Protein 4D4Z (pdb70)

B-factor: mean 21.2, std 9.2, range [9.86, 86.77]

Foldseek 3Di:
DVCVVVVLLVVLVVLLVQLQDLPHDPVSNVVSLVVLLVSDDDSSLVSLLNNCPPPALLSLLVSLLSLLQSLDCVNLVSLLVQLPPPPRDLSNNLSSLLSLLSNLDCVCLVVLVVQLPPPSVSSNLSSVLSNVSSVVCVVVVHDDDDAPDSGRDSAAADPDQDLVVLLVQLQDPVDRPR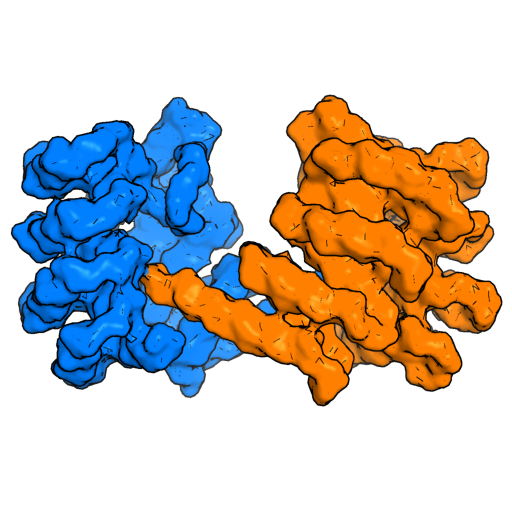SNVNSLVSLLRNADDSSLVSLLVQCVDDDLNSLLVSLQSLLVRLDPNSLVSLLVSLPDPPRDLSNNLSSLQSLLSNLDPSSLVSLVVCCPPPDSSNVVSSVNSVVSNVVD/DVCVVVVLLVLLVVLLVQLQDLPHDPVSNVVSLVVLLVSDDDSSLVSLLNNCPPPFLLSLLVSLLSLLQSLDCSNLVSLLVQLPDPVRDLSNNLSSLLSVLSNLDCVCLVVLVVQLPPPSPSRVLSSVLSNVSSVVQVVVVHDDDDAPDSGRDSAAADPDQDLVVLLVQLQPPVDRPRSNVNSLVSLLRNADLSSLVSLLVQCVDDDLNSLLVSLQSLLVRLDPNNLVSLLVSLPPPPRDLSNNLSSLQSLLSNLDPSSVVSLVVCCVPPDSSNNVSSVVSVVSSVVVVD

Sequence (578 aa):
GPLGSMVTEQEVDAIGQTLVDPKQPLQARFRALFFTLRGLGGPGAIAWISQAFDDDSALLKHELAYCLGQMQDARAIPMLVDVLQDTRQEPMMVRHEAGEALGAIGDPEVLEILKQYSSDPVIEVAETCQLAVRRLEWLQQHGGEPAAGPYLSVDPAPPAEERDVGRLREALLDESRPLFERYRAMFALRNAGGEEAALALAEGLHCGSALFRHEVGYVLGQLQHEAAVPQLAAALARCCTENPMMMVRHECAEALGAIARPACLAALQAHADDPERVVRESCEVALDMYEHEGPLGSMVTEQEVDAIGQTLVDPKQPLQARFRALFFTLRGLGGPGAIAWISQAFDDDSALLKHELAYCLGQMQDARAIPMLVDVLQDTRQEPMMVRHEAGEALGAIGDPEVLEILKQYSSDPVIEVAETCQLAVRRLEWLQQHGGEPAAGPYLSVDPAPPAEERDVGRLRREALLDESRPLFERYRAMFALRNAGGEEAALALAEGLHCGSALFRHEVGYVLGQLQHEAAVPQLAAALARRCTENPMMVRHECAEALGAIARPACLAALQAHADDPERVVRESCEVALDMYEHETG

GO terms:
  GO:0005506 iron ion binding (F, IDA)
  GO:0005506 iron ion binding (F, IMP)
  GO:0008612 peptidyl-hypusine biosynthetic process (P, IMP)
  GO:0019135 deoxyhypusine monooxygenase activity (F, IMP)
  GO:0005829 cytosol (C, TAS)
  GO:0005515 protein binding (F, IPI)

Organism: Homo sapiens (NCBI:txid9606)

Solvent-accessible surface area: 23130 Å² total; per-residue (Å²): 7,9,8,7,78,26,14,34,117,31,34,10,63,50,30,0,102,39,0,33,45,101,186,67,80,19,63,24,9,18,35,7,0,10,8,0,70,23,25,24,24,76,33,0,10,63,48,0,14,110,6,5,127,22,113,1,14,2,0,16,2,8,0,0,25,0,0,0,14,29,73,31,48,135,0,7,88,62,0,19,90,5,0,76,54,109,225,12,64,57,10,0,5,2,11,0,0,27,3,0,1,5,16,21,36,84,123,1,29,120,48,0,95,113,27,24,96,19,132,42,103,17,0,5,27,5,0,82,8,6,16,91,10,4,70,38,15,150,139,99,74,31,88,49,98,108,47,93,60,178,25,23,23,12,2,7,46,27,147,61,212,56,27,30,142,4,92,115,16,0,52,43,104,102,103,76,33,6,65,8,2,52,1,0,0,9,0,6,44,58,20,39,104,110,0,0,76,0,0,0,62,0,1,112,17,51,23,17,3,0,33,6,5,0,0,13,0,0,1,29,28,74,58,66,26,0,4,87,54,0,22,46,0,0,56,72,111,133,16,35,49,4,0,10,0,4,0,0,5,0,0,0,1,11,21,100,106,62,0,55,70,15,0,100,75,27,34,130,18,129,70,106,12,0,85,15,0,0,90,16,0,42,33,3,47,105,99,109,7,8,10,0,76,24,14,33,116,34,32,9,68,53,31,0,108,38,0,32,47,100,189,65,83,24,63,25,12,11,35,8,0,11,8,0,77,20,25,24,25,76,33,0,11,61,50,0,14,107,5,8,136,23,113,2,15,0,0,17,1,4,0,0,31,2,0,0,14,28,70,29,46,138,0,7,87,63,0,26,89,5,0,72,53,109,222,20,64,57,11,0,5,1,10,0,0,24,2,0,0,5,16,19,41,82,111,2,41,100,35,0,114,107,27,25,95,19,132,40,104,17,0,5,27,5,0,78,8,5,14,105,8,6,65,38,16,146,132,112,75,30,85,47,99,109,44,94,58,179,27,23,22,11,1,6,44,21,148,59,196,60,24,29,132,4,92,112,10,0,51,43,100,102,81,77,31,8,71,8,2,55,1,0,0,8,0,7,45,55,20,39,104,111,0,0,75,0,0,0,65,0,5,105,16,57,20,16,3,0,34,6,6,0,0,15,0,1,1,29,27,81,53,93,23,0,7,88,49,0,23,36,0,0,55,90,110,133,20,37,48,4,0,10,0,4,0,0,3,0,0,0,1,16,8,116,86,66,0,55,72,15,0,104,76,28,38,137,18,128,72,106,12,0,82,16,0,0,86,19,0,42,39,3,25,89,73,89,79,89

InterPro domains:
  IPR004155 PBS lyase HEAT-like repeat [SM00567] (21-50)
  IPR004155 PBS lyase HEAT-like repeat [SM00567] (52-81)
  IPR004155 PBS lyase HEAT-like repeat [SM00567] (85-114)
  IPR004155 PBS lyase HEAT-like repeat [SM00567] (172-201)
  IPR004155 PBS lyase HEAT-like repeat [SM00567] (203-232)
  IPR004155 PBS lyase HEAT-like repeat [SM00567] (236-265)
  IPR011989 Armadillo-like helical [G3DSA:1.25.10.10] (1-146)
  IPR011989 Armadillo-like helical [G3DSA:1.25.10.10] (151-294)
  IPR016024 Armadillo-type fold [SSF48371] (52-277)
  IPR021133 HEAT, type 2 [PS50077] (70-110)
  IPR027517 Deoxyhypusine hydroxylase [MF_03101] (7-289)

Structure (mmCIF, N/CA/C/O backbone):
data_4D4Z
#
_entry.id   4D4Z
#
_cell.length_a   46.051
_cell.length_b   70.175
_cell.length_c   101.275
_cell.angle_alpha   90.00
_cell.angle_beta   102.71
_cell.angle_gamma   90.00
#
_symmetry.space_group_name_H-M   'P 1 21 1'
#
loop_
_entity.id
_entity.type
_entity.pdbx_description
1 polymer 'DEOXYHYPUSINE HYDROXYLASE'
2 non-polymer 'FE (III) ION'
3 non-polymer 'HYDROXIDE ION'
4 non-polymer GLYCEROL
5 non-polymer 2-[3-(2-HYDROXY-1,1-DIHYDROXYMETHYL-ETHYLAMINO)-PROPYLAMINO]-2-HYDROXYMETHYL-PROPANE-1,3-DIOL
6 water water
#
loop_
_atom_site.group_PDB
_atom_site.id
_atom_site.type_symbol
_atom_site.label_atom_id
_atom_site.label_alt_id
_atom_site.label_comp_id
_atom_site.label_asym_id
_atom_site.label_entity_id
_atom_site.label_seq_id
_atom_site.pdbx_PDB_ins_code
_atom_site.Cartn_x
_atom_site.Cartn_y
_atom_site.Cartn_z
_atom_site.occupancy
_atom_site.B_iso_or_equiv
_atom_site.auth_seq_id
_atom_site.auth_comp_id
_atom_site.auth_asym_id
_atom_site.auth_atom_id
_atom_site.pdbx_PDB_model_num
ATOM 1 N N . GLY A 1 1 ? -7.003 30.499 36.123 1.00 23.13 -5 GLY A N 1
ATOM 2 C CA . GLY A 1 1 ? -7.379 29.131 35.581 1.00 23.32 -5 GLY A CA 1
ATOM 3 C C . GLY A 1 1 ? -6.906 28.848 34.164 1.00 19.28 -5 GLY A C 1
ATOM 4 O O . GLY A 1 1 ? -6.456 29.747 33.434 1.00 23.71 -5 GLY A O 1
ATOM 5 N N . PRO A 1 2 ? -7.028 27.577 33.719 1.00 19.55 -4 PRO A N 1
ATOM 6 C CA . PRO A 1 2 ? -6.644 27.193 32.399 1.00 20.85 -4 PRO A CA 1
ATOM 7 C C . PRO A 1 2 ? -7.597 27.625 31.257 1.00 20.53 -4 PRO A C 1
ATOM 8 O O . PRO A 1 2 ? -7.196 27.470 30.105 1.00 30.76 -4 PRO A O 1
ATOM 12 N N . LEU A 1 3 ? -8.783 28.184 31.527 1.00 17.03 -3 LEU A N 1
ATOM 13 C CA . LEU A 1 3 ? -9.743 28.532 30.464 1.00 17.11 -3 LEU A CA 1
ATOM 14 C C . LEU A 1 3 ? -9.520 29.947 29.920 1.00 16.20 -3 LEU A C 1
ATOM 15 O O . LEU A 1 3 ? -9.929 30.244 28.795 1.00 19.80 -3 LEU A O 1
ATOM 20 N N . GLY A 1 4 ? -8.892 30.797 30.688 1.00 17.76 -2 GLY A N 1
ATOM 21 C CA . GLY A 1 4 ? -8.755 32.243 30.272 1.00 21.15 -2 GLY A CA 1
ATOM 22 C C . GLY A 1 4 ? -8.043 32.345 28.905 1.00 26.35 -2 GLY A C 1
ATOM 23 O O . GLY A 1 4 ? -8.467 33.063 27.963 1.00 21.79 -2 GLY A O 1
ATOM 24 N N . SER A 1 5 ? -6.973 31.598 28.792 1.00 25.88 -1 SER A N 1
ATOM 25 C CA . SER A 1 5 ? -6.211 31.495 27.545 1.00 28.83 -1 SER A CA 1
ATOM 26 C C . SER A 1 5 ? -6.981 30.959 26.303 1.00 26.01 -1 SER A C 1
ATOM 27 O O . SER A 1 5 ? -7.083 31.594 25.144 1.00 22.87 -1 SER A O 1
ATOM 30 N N . MET A 1 6 ? -8.006 29.996 26.310 1.00 22.02 1 MET A N 1
ATOM 31 C CA . MET A 1 6 ? -9.005 29.544 25.371 1.00 24.62 1 MET A CA 1
ATOM 32 C C . MET A 1 6 ? -10.043 30.669 25.130 1.00 21.36 1 MET A C 1
ATOM 33 O O . MET A 1 6 ? -10.339 30.980 23.963 1.00 23.29 1 MET A O 1
ATOM 38 N N . VAL A 1 7 ? -10.524 31.340 26.182 1.00 17.81 2 VAL A N 1
ATOM 39 C CA . VAL A 1 7 ? -11.537 32.356 26.033 1.00 17.02 2 VAL A CA 1
ATOM 40 C C . VAL A 1 7 ? -10.934 33.521 25.243 1.00 15.79 2 VAL A C 1
ATOM 41 O O . VAL A 1 7 ? -11.614 34.151 24.452 1.00 17.01 2 VAL A O 1
ATOM 45 N N . THR A 1 8 ? -9.719 33.835 25.584 1.00 19.59 3 THR A N 1
ATOM 46 C CA . THR A 1 8 ? -9.024 34.966 24.886 1.00 18.26 3 THR A CA 1
ATOM 47 C C . THR A 1 8 ? -8.891 34.666 23.384 1.00 18.54 3 THR A C 1
ATOM 48 O O . THR A 1 8 ? -9.239 35.584 22.571 1.00 19.09 3 THR A O 1
ATOM 52 N N . GLU A 1 9 ? -8.518 33.448 23.000 1.00 21.07 4 GLU A N 1
ATOM 53 C CA . GLU A 1 9 ? -8.452 33.098 21.564 1.00 21.88 4 GLU A CA 1
ATOM 54 C C . GLU A 1 9 ? -9.841 33.212 20.896 1.00 21.18 4 GLU A C 1
ATOM 55 O O . GLU A 1 9 ? -9.941 33.666 19.768 1.00 19.34 4 GLU A O 1
ATOM 61 N N . GLN A 1 10 ? -10.920 32.792 21.596 1.00 17.88 5 GLN A N 1
ATOM 62 C CA . GLN A 1 10 ? -12.281 32.970 21.135 1.00 17.29 5 GLN A CA 1
ATOM 63 C C . GLN A 1 10 ? -12.618 34.469 20.894 1.00 18.51 5 GLN A C 1
ATOM 64 O O . GLN A 1 10 ? -13.244 34.776 19.871 1.00 17.68 5 GLN A O 1
ATOM 70 N N . GLU A 1 11 ? -12.188 35.345 21.789 1.00 15.76 6 GLU A N 1
ATOM 71 C CA . GLU A 1 11 ? -12.477 36.764 21.703 1.00 15.86 6 GLU A CA 1
ATOM 72 C C . GLU A 1 11 ? -11.632 37.354 20.537 1.00 14.25 6 GLU A C 1
ATOM 73 O O . GLU A 1 11 ? -12.158 38.117 19.731 1.00 15.04 6 GLU A O 1
ATOM 79 N N . VAL A 1 12 ? -10.407 36.958 20.435 1.00 16.21 7 VAL A N 1
ATOM 80 C CA . VAL A 1 12 ? -9.557 37.435 19.280 1.00 15.04 7 VAL A CA 1
ATOM 81 C C . VAL A 1 12 ? -10.274 37.088 17.980 1.00 16.95 7 VAL A C 1
ATOM 82 O O . VAL A 1 12 ? -10.351 37.894 17.041 1.00 16.92 7 VAL A O 1
ATOM 86 N N . ASP A 1 13 ? -10.704 35.828 17.834 1.00 16.10 8 ASP A N 1
ATOM 87 C CA . ASP A 1 13 ? -11.429 35.466 16.608 1.00 17.04 8 ASP A CA 1
ATOM 88 C C . ASP A 1 13 ? -12.723 36.244 16.342 1.00 16.75 8 ASP A C 1
ATOM 89 O O . ASP A 1 13 ? -12.947 36.608 15.222 1.00 16.22 8 ASP A O 1
ATOM 94 N N . ALA A 1 14 ? -13.528 36.541 17.352 1.00 15.78 9 ALA A N 1
ATOM 95 C CA . ALA A 1 14 ? -14.719 37.302 17.193 1.00 17.11 9 ALA A CA 1
ATOM 96 C C . ALA A 1 14 ? -14.438 38.689 16.705 1.00 16.43 9 ALA A C 1
ATOM 97 O O . ALA A 1 14 ? -15.097 39.238 15.777 1.00 16.40 9 ALA A O 1
ATOM 99 N N . ILE A 1 15 ? -13.439 39.242 17.346 1.00 15.45 10 ILE A N 1
ATOM 100 C CA . ILE A 1 15 ? -12.962 40.646 17.049 1.00 15.42 10 ILE A CA 1
ATOM 101 C C . ILE A 1 15 ? -12.365 40.717 15.668 1.00 14.68 10 ILE A C 1
ATOM 102 O O . ILE A 1 15 ? -12.678 41.653 14.926 1.00 16.09 10 ILE A O 1
ATOM 107 N N . GLY A 1 16 ? -11.490 39.758 15.345 1.00 14.08 11 GLY A N 1
ATOM 108 C CA . GLY A 1 16 ? -10.874 39.649 13.978 1.00 15.65 11 GLY A CA 1
ATOM 109 C C . GLY A 1 16 ? -11.950 39.560 12.885 1.00 14.56 11 GLY A C 1
ATOM 110 O O . GLY A 1 16 ? -11.855 40.215 11.829 1.00 14.59 11 GLY A O 1
ATOM 111 N N . GLN A 1 17 ? -13.022 38.797 13.129 1.00 15.69 12 GLN A N 1
ATOM 112 C CA . GLN A 1 17 ? -14.100 38.655 12.138 1.00 15.45 12 GLN A CA 1
ATOM 113 C C . GLN A 1 17 ? -14.773 40.013 11.890 1.00 15.63 12 GLN A C 1
ATOM 114 O O . GLN A 1 17 ? -15.112 40.326 10.750 1.00 19.30 12 GLN A O 1
ATOM 120 N N . THR A 1 18 ? -14.958 40.839 12.900 1.00 15.60 13 THR A N 1
ATOM 121 C CA . THR A 1 18 ? -15.410 42.214 12.716 1.00 15.29 13 THR A CA 1
ATOM 122 C C . THR A 1 18 ? -14.420 43.040 11.859 1.00 16.22 13 THR A C 1
ATOM 123 O O . THR A 1 18 ? -14.816 43.753 10.929 1.00 16.71 13 THR A O 1
ATOM 127 N N . LEU A 1 19 ? -13.153 42.995 12.186 1.00 13.29 14 LEU A N 1
ATOM 128 C CA . LEU A 1 19 ? -12.153 43.813 11.487 1.00 13.33 14 LEU A CA 1
ATOM 129 C C . LEU A 1 19 ? -12.122 43.503 9.984 1.00 13.83 14 LEU A C 1
ATOM 130 O O . LEU A 1 19 ? -11.972 44.434 9.175 1.00 14.27 14 LEU A O 1
ATOM 135 N N . VAL A 1 20 ? -12.180 42.221 9.629 1.00 15.36 15 VAL A N 1
ATOM 136 C CA . VAL A 1 20 ? -11.999 41.814 8.245 1.00 15.89 15 VAL A CA 1
ATOM 137 C C . VAL A 1 20 ? -13.261 41.983 7.426 1.00 17.22 15 VAL A C 1
ATOM 138 O O . VAL A 1 20 ? -13.210 41.745 6.192 1.00 18.38 15 VAL A O 1
ATOM 142 N N . ASP A 1 21 ? -14.400 42.321 8.031 1.00 16.25 16 ASP A N 1
ATOM 143 C CA . ASP A 1 21 ? -15.701 42.395 7.320 1.00 19.56 16 ASP A CA 1
ATOM 144 C C . ASP A 1 21 ? -15.903 43.772 6.693 1.00 17.17 16 ASP A C 1
ATOM 145 O O . ASP A 1 21 ? -16.096 44.742 7.403 1.00 17.68 16 ASP A O 1
ATOM 150 N N . PRO A 1 22 ? -15.884 43.872 5.360 1.00 16.90 17 PRO A N 1
ATOM 151 C CA . PRO A 1 22 ? -15.985 45.160 4.701 1.00 18.23 17 PRO A CA 1
ATOM 152 C C . PRO A 1 22 ? -17.350 45.825 4.843 1.00 18.53 17 PRO A C 1
ATOM 153 O O . PRO A 1 22 ? -17.523 47.048 4.576 1.00 19.16 17 PRO A O 1
ATOM 157 N N . LYS A 1 23 ? -18.305 45.049 5.299 1.00 20.72 18 LYS A N 1
ATOM 158 C CA . LYS A 1 23 ? -19.640 45.574 5.525 1.00 21.78 18 LYS A CA 1
ATOM 159 C C . LYS A 1 23 ? -19.801 46.249 6.858 1.00 23.66 18 LYS A C 1
ATOM 160 O O . LYS A 1 23 ? -20.740 46.977 7.012 1.00 24.42 18 LYS A O 1
ATOM 166 N N . GLN A 1 24 ? -18.846 46.096 7.783 1.00 21.59 19 GLN A N 1
ATOM 167 C CA . GLN A 1 24 ? -18.908 46.843 9.033 1.00 20.03 19 GLN A CA 1
ATOM 168 C C . GLN A 1 24 ? -18.512 48.296 8.861 1.00 21.47 19 GLN A C 1
ATOM 169 O O . GLN A 1 24 ? -17.638 48.624 8.085 1.00 22.96 19 GLN A O 1
ATOM 175 N N . PRO A 1 25 ? -19.118 49.219 9.615 1.00 22.20 20 PRO A N 1
ATOM 176 C CA . PRO A 1 25 ? -18.666 50.601 9.505 1.00 22.67 20 PRO A CA 1
ATOM 177 C C . PRO A 1 25 ? -17.260 50.788 9.986 1.00 20.45 20 PRO A C 1
ATOM 178 O O . PRO A 1 25 ? -16.813 50.010 10.892 1.00 20.91 20 PRO A O 1
ATOM 182 N N . LEU A 1 26 ? -16.570 51.789 9.449 1.00 21.46 21 LEU A N 1
ATOM 183 C CA . LEU A 1 26 ? -15.192 52.034 9.754 1.00 21.79 21 LEU A CA 1
ATOM 184 C C . LEU A 1 26 ? -14.950 52.148 11.238 1.00 21.59 21 LEU A C 1
ATOM 185 O O . LEU A 1 26 ? -13.944 51.579 11.765 1.00 18.18 21 LEU A O 1
ATOM 190 N N . GLN A 1 27 ? -15.864 52.787 11.969 1.00 18.50 22 GLN A N 1
ATOM 191 C CA . GLN A 1 27 ? -15.539 53.003 13.337 1.00 22.91 22 GLN A CA 1
ATOM 192 C C . GLN A 1 27 ? -15.534 51.682 14.095 1.00 18.45 22 GLN A C 1
ATOM 193 O O . GLN A 1 27 ? -14.759 51.561 15.038 1.00 19.25 22 GLN A O 1
ATOM 199 N N . ALA A 1 28 ? -16.400 50.772 13.727 1.00 17.98 23 ALA A N 1
ATOM 200 C CA . ALA A 1 28 ? -16.489 49.513 14.413 1.00 16.68 23 ALA A CA 1
ATOM 201 C C . ALA A 1 28 ? -15.210 48.694 14.072 1.00 17.30 23 ALA A C 1
ATOM 202 O O . ALA A 1 28 ? -14.663 47.913 14.881 1.00 14.84 23 ALA A O 1
ATOM 204 N N . ARG A 1 29 ? -14.753 48.832 12.818 1.00 16.06 24 ARG A N 1
ATOM 205 C CA . ARG A 1 29 ? -13.516 48.154 12.440 1.00 15.76 24 ARG A CA 1
ATOM 206 C C . ARG A 1 29 ? -12.263 48.676 13.134 1.00 15.38 24 ARG A C 1
ATOM 207 O O . ARG A 1 29 ? -11.393 47.931 13.511 1.00 14.42 24 ARG A O 1
ATOM 215 N N . PHE A 1 30 ? -12.152 50.001 13.284 1.00 15.18 25 PHE A N 1
ATOM 216 C CA . PHE A 1 30 ? -11.137 50.548 14.069 1.00 15.08 25 PHE A CA 1
ATOM 217 C C . PHE A 1 30 ? -11.179 50.103 15.519 1.00 16.01 25 PHE A C 1
ATOM 218 O O . PHE A 1 30 ? -10.115 49.854 16.089 1.00 15.88 25 PHE A O 1
ATOM 226 N N . ARG A 1 31 ? -12.356 50.028 16.116 1.00 16.41 26 ARG A N 1
ATOM 227 C CA . ARG A 1 31 ? -12.441 49.567 17.511 1.00 16.56 26 ARG A CA 1
ATOM 228 C C . ARG A 1 31 ? -11.912 48.126 17.628 1.00 15.42 26 ARG A C 1
ATOM 229 O O . ARG A 1 31 ? -11.138 47.821 18.544 1.00 15.17 26 ARG A O 1
ATOM 237 N N . ALA A 1 32 ? -12.219 47.327 16.623 1.00 12.75 27 ALA A N 1
ATOM 238 C CA . ALA A 1 32 ? -11.713 45.929 16.580 1.00 13.18 27 ALA A CA 1
ATOM 239 C C . ALA A 1 32 ? -10.204 45.937 16.466 1.00 12.39 27 ALA A C 1
ATOM 240 O O . ALA A 1 32 ? -9.467 45.225 17.189 1.00 12.21 27 ALA A O 1
ATOM 242 N N . LEU A 1 33 ? -9.673 46.685 15.495 1.00 11.26 28 LEU A N 1
ATOM 243 C CA . LEU A 1 33 ? -8.270 46.765 15.251 1.00 10.64 28 LEU A CA 1
ATOM 244 C C . LEU A 1 33 ? -7.497 47.171 16.521 1.00 12.11 28 LEU A C 1
ATOM 245 O O . LEU A 1 33 ? -6.508 46.577 16.863 1.00 12.15 28 LEU A O 1
ATOM 250 N N . PHE A 1 34 ? -7.929 48.227 17.168 1.00 12.17 29 PHE A N 1
ATOM 251 C CA A PHE A 1 34 ? -7.148 48.684 18.323 0.50 13.74 29 PHE A CA 1
ATOM 252 C CA B PHE A 1 34 ? -7.223 48.737 18.333 0.50 13.51 29 PHE A CA 1
ATOM 253 C C . PHE A 1 34 ? -7.263 47.710 19.504 1.00 13.70 29 PHE A C 1
ATOM 254 O O . PHE A 1 34 ? -6.300 47.576 20.294 1.00 14.65 29 PHE A O 1
ATOM 269 N N . THR A 1 35 ? -8.331 46.968 19.559 1.00 12.71 30 THR A N 1
ATOM 270 C CA . THR A 1 35 ? -8.445 45.915 20.564 1.00 12.87 30 THR A CA 1
ATOM 271 C C . THR A 1 35 ? -7.501 44.762 20.290 1.00 11.70 30 THR A C 1
ATOM 272 O O . THR A 1 35 ? -6.721 44.300 21.150 1.00 12.39 30 THR A O 1
ATOM 276 N N . LEU A 1 36 ? -7.451 44.318 19.040 1.00 12.24 31 LEU A N 1
ATOM 277 C CA . LEU A 1 36 ? -6.426 43.341 18.638 1.00 12.23 31 LEU A CA 1
ATOM 278 C C . LEU A 1 36 ? -4.995 43.777 18.821 1.00 12.17 31 LEU A C 1
ATOM 279 O O . LEU A 1 36 ? -4.122 43.007 19.243 1.00 13.44 31 LEU A O 1
ATOM 284 N N . ARG A 1 37 ? -4.689 45.059 18.575 1.00 12.66 32 ARG A N 1
ATOM 285 C CA . ARG A 1 37 ? -3.401 45.574 18.821 1.00 13.07 32 ARG A CA 1
ATOM 286 C C . ARG A 1 37 ? -2.986 45.393 20.261 1.00 13.32 32 ARG A C 1
ATOM 287 O O . ARG A 1 37 ? -1.848 45.087 20.564 1.00 12.52 32 ARG A O 1
ATOM 295 N N . GLY A 1 38 ? -3.906 45.650 21.141 1.00 13.45 33 GLY A N 1
ATOM 296 C CA . GLY A 1 38 ? -3.629 45.543 22.580 1.00 14.36 33 GLY A CA 1
ATOM 297 C C . GLY A 1 38 ? -3.513 44.093 23.013 1.00 14.64 33 GLY A C 1
ATOM 298 O O . GLY A 1 38 ? -2.624 43.754 23.836 1.00 16.85 33 GLY A O 1
ATOM 299 N N . LEU A 1 39 ? -4.371 43.237 22.484 1.00 14.10 34 LEU A N 1
ATOM 300 C CA . LEU A 1 39 ? -4.367 41.836 22.902 1.00 13.75 34 LEU A CA 1
ATOM 301 C C . LEU A 1 39 ? -3.100 41.104 22.486 1.00 14.68 34 LEU A C 1
ATOM 302 O O . LEU A 1 39 ? -2.429 40.405 23.250 1.00 16.20 34 LEU A O 1
ATOM 307 N N . GLY A 1 40 ? -2.718 41.324 21.230 1.00 13.44 35 GLY A N 1
ATOM 308 C CA . GLY A 1 40 ? -1.499 40.727 20.710 1.00 15.79 35 GLY A CA 1
ATOM 309 C C . GLY A 1 40 ? -1.603 39.232 20.441 1.00 13.22 35 GLY A C 1
ATOM 310 O O . GLY A 1 40 ? -2.632 38.603 20.607 1.00 14.58 35 GLY A O 1
ATOM 311 N N . GLY A 1 41 ? -0.450 38.725 20.063 1.00 13.80 36 GLY A N 1
ATOM 312 C CA . GLY A 1 41 ? -0.320 37.266 19.747 1.00 14.09 36 GLY A CA 1
ATOM 313 C C . GLY A 1 41 ? -0.500 36.955 18.303 1.00 14.07 36 GLY A C 1
ATOM 314 O O . GLY A 1 41 ? -0.860 37.808 17.487 1.00 15.01 36 GLY A O 1
ATOM 315 N N . PRO A 1 42 ? -0.248 35.690 17.947 1.00 13.53 37 PRO A N 1
ATOM 316 C CA . PRO A 1 42 ? -0.248 35.344 16.567 1.00 14.08 37 PRO A CA 1
ATOM 317 C C . PRO A 1 42 ? -1.567 35.327 15.908 1.00 14.25 37 PRO A C 1
ATOM 318 O O . PRO A 1 42 ? -1.616 35.615 14.663 1.00 14.29 37 PRO A O 1
ATOM 322 N N . GLY A 1 43 ? -2.643 34.996 16.608 1.00 14.03 38 GLY A N 1
ATOM 323 C CA . GLY A 1 43 ? -4.002 35.088 16.107 1.00 15.89 38 GLY A CA 1
ATOM 324 C C . GLY A 1 43 ? -4.334 36.516 15.690 1.00 14.81 38 GLY A C 1
ATOM 325 O O . GLY A 1 43 ? -4.779 36.781 14.579 1.00 18.23 38 GLY A O 1
ATOM 326 N N . ALA A 1 44 ? -4.050 37.439 16.597 1.00 14.02 39 ALA A N 1
ATOM 327 C CA . ALA A 1 44 ? -4.298 38.872 16.355 1.00 14.39 39 ALA A CA 1
ATOM 328 C C . ALA A 1 44 ? -3.516 39.377 15.113 1.00 13.39 39 ALA A C 1
ATOM 329 O O . ALA A 1 44 ? -4.067 40.075 14.266 1.00 14.29 39 ALA A O 1
ATOM 331 N N . ILE A 1 45 ? -2.243 39.043 15.014 1.00 12.18 40 ILE A N 1
ATOM 332 C CA . ILE A 1 45 ? -1.410 39.407 13.877 1.00 14.05 40 ILE A CA 1
ATOM 333 C C . ILE A 1 45 ? -2.011 38.887 12.588 1.00 14.53 40 ILE A C 1
ATOM 334 O O . ILE A 1 45 ? -2.093 39.577 11.539 1.00 13.78 40 ILE A O 1
ATOM 339 N N . ALA A 1 46 ? -2.441 37.627 12.602 1.00 13.21 41 ALA A N 1
ATOM 340 C CA . ALA A 1 46 ? -3.089 37.066 11.408 1.00 12.74 41 ALA A CA 1
ATOM 341 C C . ALA A 1 46 ? -4.388 37.746 11.003 1.00 13.29 41 ALA A C 1
ATOM 342 O O . ALA A 1 46 ? -4.575 38.004 9.799 1.00 14.10 41 ALA A O 1
ATOM 344 N N . TRP A 1 47 ? -5.265 38.136 11.926 1.00 13.49 42 TRP A N 1
ATOM 345 C CA . TRP A 1 47 ? -6.498 38.796 11.614 1.00 13.23 42 TRP A CA 1
ATOM 346 C C . TRP A 1 47 ? -6.197 40.238 11.021 1.00 13.09 42 TRP A C 1
ATOM 347 O O . TRP A 1 47 ? -6.778 40.626 10.005 1.00 13.01 42 TRP A O 1
ATOM 358 N N . ILE A 1 48 ? -5.283 40.931 11.670 1.00 12.06 43 ILE A N 1
ATOM 359 C CA . ILE A 1 48 ? -4.875 42.288 11.247 1.00 12.07 43 ILE A CA 1
ATOM 360 C C . ILE A 1 48 ? -4.367 42.160 9.816 1.00 13.49 43 ILE A C 1
ATOM 361 O O . ILE A 1 48 ? -4.710 42.926 8.897 1.00 13.88 43 ILE A O 1
ATOM 366 N N . SER A 1 49 ? -3.494 41.167 9.622 1.00 13.50 44 SER A N 1
ATOM 367 C CA . SER A 1 49 ? -2.843 40.997 8.276 1.00 15.46 44 SER A CA 1
ATOM 368 C C . SER A 1 49 ? -3.841 40.712 7.172 1.00 15.06 44 SER A C 1
ATOM 369 O O . SER A 1 49 ? -3.621 41.117 6.016 1.00 14.53 44 SER A O 1
ATOM 372 N N . GLN A 1 50 ? -4.940 40.044 7.493 1.00 15.49 45 GLN A N 1
ATOM 373 C CA . GLN A 1 50 ? -5.966 39.672 6.527 1.00 15.88 45 GLN A CA 1
ATOM 374 C C . GLN A 1 50 ? -6.657 40.906 5.928 1.00 17.34 45 GLN A C 1
ATOM 375 O O . GLN A 1 50 ? -7.101 40.844 4.778 1.00 17.97 45 GLN A O 1
ATOM 381 N N . ALA A 1 51 ? -6.710 42.052 6.654 1.00 14.25 46 ALA A N 1
ATOM 382 C CA . ALA A 1 51 ? -7.444 43.212 6.193 1.00 13.89 46 ALA A CA 1
ATOM 383 C C . ALA A 1 51 ? -6.629 44.110 5.211 1.00 14.27 46 ALA A C 1
ATOM 384 O O . ALA A 1 51 ? -7.142 45.131 4.786 1.00 14.41 46 ALA A O 1
ATOM 386 N N . PHE A 1 52 ? -5.382 43.727 4.862 1.00 13.53 47 PHE A N 1
ATOM 387 C CA . PHE A 1 52 ? -4.519 44.544 3.981 1.00 15.00 47 PHE A CA 1
ATOM 388 C C . PHE A 1 52 ? -4.969 44.691 2.532 1.00 20.00 47 PHE A C 1
ATOM 389 O O . PHE A 1 52 ? -4.291 45.369 1.751 1.00 23.46 47 PHE A O 1
ATOM 397 N N . ASP A 1 53 ? -6.026 44.018 2.180 1.00 21.82 48 ASP A N 1
ATOM 398 C CA . ASP A 1 53 ? -6.569 44.343 0.851 1.00 23.80 48 ASP A CA 1
ATOM 399 C C . ASP A 1 53 ? -7.927 44.991 0.854 1.00 20.83 48 ASP A C 1
ATOM 400 O O . ASP A 1 53 ? -8.624 45.109 -0.164 1.00 19.83 48 ASP A O 1
ATOM 405 N N . ASP A 1 54 ? -8.203 45.650 1.960 1.00 18.56 49 ASP A N 1
ATOM 406 C CA . ASP A 1 54 ? -9.374 46.486 2.000 1.00 16.58 49 ASP A CA 1
ATOM 407 C C . ASP A 1 54 ? -9.262 47.689 1.059 1.00 17.57 49 ASP A C 1
ATOM 408 O O . ASP A 1 54 ? -8.152 48.150 0.729 1.00 17.08 49 ASP A O 1
ATOM 413 N N . ASP A 1 55 ? -10.396 48.230 0.652 1.00 16.75 50 ASP A N 1
ATOM 414 C CA . ASP A 1 55 ? -10.404 49.456 -0.207 1.00 17.52 50 ASP A CA 1
ATOM 415 C C . ASP A 1 55 ? -9.969 50.733 0.530 1.00 21.76 50 ASP A C 1
ATOM 416 O O . ASP A 1 55 ? -9.564 51.693 -0.108 1.00 20.49 50 ASP A O 1
ATOM 421 N N . SER A 1 56 ? -10.068 50.755 1.861 1.00 16.48 51 SER A N 1
ATOM 422 C CA . SER A 1 56 ? -9.746 51.977 2.632 1.00 16.00 51 SER A CA 1
ATOM 423 C C . SER A 1 56 ? -8.222 52.056 2.875 1.00 15.45 51 SER A C 1
ATOM 424 O O . SER A 1 56 ? -7.677 51.277 3.681 1.00 14.95 51 SER A O 1
ATOM 427 N N . ALA A 1 57 ? -7.550 53.021 2.251 1.00 14.65 52 ALA A N 1
ATOM 428 C CA . ALA A 1 57 ? -6.150 53.314 2.562 1.00 15.61 52 ALA A CA 1
ATOM 429 C C . ALA A 1 57 ? -5.982 53.750 4.034 1.00 13.30 52 ALA A C 1
ATOM 430 O O . ALA A 1 57 ? -4.989 53.396 4.656 1.00 12.47 52 ALA A O 1
ATOM 432 N N . LEU A 1 58 ? -6.980 54.461 4.582 1.00 12.47 53 LEU A N 1
ATOM 433 C CA . LEU A 1 58 ? -6.931 54.796 5.992 1.00 13.36 53 LEU A CA 1
ATOM 434 C C . LEU A 1 58 ? -6.857 53.558 6.891 1.00 14.96 53 LEU A C 1
ATOM 435 O O . LEU A 1 58 ? -5.949 53.448 7.752 1.00 12.89 53 LEU A O 1
ATOM 440 N N . LEU A 1 59 ? -7.750 52.610 6.657 1.00 12.76 54 LEU A N 1
ATOM 441 C CA . LEU A 1 59 ? -7.759 51.444 7.474 1.00 13.50 54 LEU A CA 1
ATOM 442 C C . LEU A 1 59 ? -6.450 50.647 7.260 1.00 12.24 54 LEU A C 1
ATOM 443 O O . LEU A 1 59 ? -5.806 50.196 8.226 1.00 12.38 54 LEU A O 1
ATOM 448 N N . LYS A 1 60 ? -6.053 50.436 5.996 1.00 12.69 55 LYS A N 1
ATOM 449 C CA . LYS A 1 60 ? -4.878 49.673 5.720 1.00 11.36 55 LYS A CA 1
ATOM 450 C C . LYS A 1 60 ? -3.623 50.213 6.408 1.00 11.39 55 LYS A C 1
ATOM 451 O O . LYS A 1 60 ? -2.82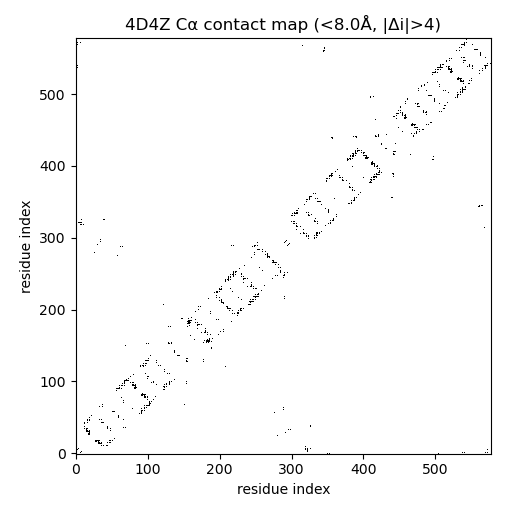6 49.475 6.970 1.00 12.49 55 LYS A O 1
ATOM 457 N N . HIS A 1 61 ? -3.484 51.547 6.392 1.00 11.31 56 HIS A N 1
ATOM 458 C CA . HIS A 1 61 ? -2.293 52.140 6.990 1.00 11.69 56 HIS A CA 1
ATOM 459 C C . HIS A 1 61 ? -2.322 51.966 8.531 1.00 10.73 56 HIS A C 1
ATOM 460 O O . HIS A 1 61 ? -1.309 51.762 9.144 1.00 11.29 56 HIS A O 1
ATOM 467 N N . GLU A 1 62 ? -3.515 51.998 9.115 1.00 10.98 57 GLU A N 1
ATOM 468 C CA . GLU A 1 62 ? -3.636 51.791 10.569 1.00 12.46 57 GLU A CA 1
ATOM 469 C C . GLU A 1 62 ? -3.276 50.323 10.919 1.00 11.33 57 GLU A C 1
ATOM 470 O O . GLU A 1 62 ? -2.715 50.102 12.026 1.00 10.54 57 GLU A O 1
ATOM 476 N N . LEU A 1 63 ? -3.586 49.358 10.037 1.00 11.03 58 LEU A N 1
ATOM 477 C CA . LEU A 1 63 ? -3.141 47.983 10.257 1.00 10.80 58 LEU A CA 1
ATOM 478 C C . LEU A 1 63 ? -1.647 47.933 10.453 1.00 10.98 58 LEU A C 1
ATOM 479 O O . LEU A 1 63 ? -1.107 47.344 11.375 1.00 11.20 58 LEU A O 1
ATOM 484 N N . ALA A 1 64 ? -0.921 48.600 9.540 1.00 10.83 59 ALA A N 1
ATOM 485 C CA . ALA A 1 64 ? 0.517 48.627 9.635 1.00 10.87 59 ALA A CA 1
ATOM 486 C C . ALA A 1 64 ? 1.048 49.335 10.883 1.00 11.40 59 ALA A C 1
ATOM 487 O O . ALA A 1 64 ? 1.978 48.884 11.518 1.00 11.66 59 ALA A O 1
ATOM 489 N N . TYR A 1 65 ? 0.433 50.473 11.198 1.00 11.11 60 TYR A N 1
ATOM 490 C CA . TYR A 1 65 ? 0.802 51.231 12.394 1.00 11.13 60 TYR A CA 1
ATOM 491 C C . TYR A 1 65 ? 0.694 50.332 13.596 1.00 11.07 60 TYR A C 1
ATOM 492 O O . TYR A 1 65 ? 1.651 50.237 14.390 1.00 11.78 60 TYR A O 1
ATOM 501 N N . CYS A 1 66 ? -0.432 49.613 13.684 1.00 10.83 61 CYS A N 1
ATOM 502 C CA . CYS A 1 66 ? -0.635 48.719 14.843 1.00 11.27 61 CYS A CA 1
ATOM 503 C C . CYS A 1 66 ? 0.391 47.597 14.912 1.00 12.74 61 CYS A C 1
ATOM 504 O O . CYS A 1 66 ? 0.940 47.325 16.013 1.00 12.77 61 CYS A O 1
ATOM 507 N N . LEU A 1 67 ? 0.675 46.967 13.793 1.00 11.91 62 LEU A N 1
ATOM 508 C CA . LEU A 1 67 ? 1.730 45.947 13.736 1.00 11.82 62 LEU A CA 1
ATOM 509 C C . LEU A 1 67 ? 3.100 46.492 14.182 1.00 12.43 62 LEU A C 1
ATOM 510 O O . LEU A 1 67 ? 3.861 45.798 14.878 1.00 12.71 62 LEU A O 1
ATOM 515 N N . GLY A 1 68 ? 3.460 47.711 13.837 1.00 11.14 63 GLY A N 1
ATOM 516 C CA . GLY A 1 68 ? 4.660 48.286 14.303 1.00 11.72 63 GLY A CA 1
ATOM 517 C C . GLY A 1 68 ? 4.683 48.448 15.815 1.00 13.12 63 GLY A C 1
ATOM 518 O O . GLY A 1 68 ? 5.654 48.129 16.487 1.00 13.16 63 GLY A O 1
ATOM 519 N N . GLN A 1 69 ? 3.592 48.997 16.335 1.00 11.09 64 GLN A N 1
ATOM 520 C CA . GLN A 1 69 ? 3.498 49.330 17.787 1.00 11.90 64 GLN A CA 1
ATOM 521 C C . GLN A 1 69 ? 3.503 48.028 18.610 1.00 11.69 64 GLN A C 1
ATOM 522 O O . GLN A 1 69 ? 3.943 48.035 19.819 1.00 12.82 64 GLN A O 1
ATOM 528 N N . MET A 1 70 ? 3.020 46.956 18.022 1.00 12.08 65 MET A N 1
ATOM 529 C CA . MET A 1 70 ? 2.991 45.654 18.740 1.00 12.73 65 MET A CA 1
ATOM 530 C C . MET A 1 70 ? 4.393 45.073 18.927 1.00 13.88 65 MET A C 1
ATOM 531 O O . MET A 1 70 ? 4.584 44.201 19.792 1.00 14.35 65 MET A O 1
ATOM 536 N N . GLN A 1 71 ? 5.363 45.504 18.122 1.00 12.31 66 GLN A N 1
ATOM 537 C CA . GLN A 1 71 ? 6.767 45.136 18.240 1.00 13.35 66 GLN A CA 1
ATOM 538 C C . GLN A 1 71 ? 6.981 43.619 18.236 1.00 13.52 66 GLN A C 1
ATOM 539 O O . GLN A 1 71 ? 7.886 43.068 18.938 1.00 17.09 66 GLN A O 1
ATOM 545 N N . ASP A 1 72 ? 6.179 42.924 17.455 1.00 13.23 67 ASP A N 1
ATOM 546 C CA . ASP A 1 72 ? 6.244 41.437 17.335 1.00 13.62 67 ASP A CA 1
ATOM 547 C C . ASP A 1 72 ? 6.767 41.043 15.994 1.00 15.91 67 ASP A C 1
ATOM 548 O O . ASP A 1 72 ? 6.199 41.340 14.954 1.00 14.34 67 ASP A O 1
ATOM 553 N N . ALA A 1 73 ? 7.920 40.382 16.002 1.00 14.91 68 ALA A N 1
ATOM 554 C CA . ALA A 1 73 ? 8.594 40.040 14.747 1.00 14.98 68 ALA A CA 1
ATOM 555 C C . ALA A 1 73 ? 7.811 39.177 13.827 1.00 13.49 68 ALA A C 1
ATOM 556 O O . ALA A 1 73 ? 8.129 39.111 12.586 1.00 15.12 68 ALA A O 1
ATOM 558 N N . ARG A 1 74 ? 6.799 38.462 14.318 1.00 12.97 69 ARG A N 1
ATOM 559 C CA . ARG A 1 74 ? 5.910 37.662 13.513 1.00 12.32 69 ARG A CA 1
ATOM 560 C C . ARG A 1 74 ? 5.215 38.468 12.403 1.00 12.26 69 ARG A C 1
ATOM 561 O O . ARG A 1 74 ? 4.669 37.908 11.457 1.00 13.00 69 ARG A O 1
ATOM 569 N N . ALA A 1 75 ? 5.120 39.787 12.602 1.00 12.40 70 ALA A N 1
ATOM 570 C CA . ALA A 1 75 ? 4.530 40.644 11.606 1.00 12.18 70 ALA A CA 1
ATOM 571 C C . ALA A 1 75 ? 5.403 40.979 10.438 1.00 12.77 70 ALA A C 1
ATOM 572 O O . ALA A 1 75 ? 4.902 41.599 9.466 1.00 12.85 70 ALA A O 1
ATOM 574 N N . ILE A 1 76 ? 6.692 40.725 10.537 1.00 12.79 71 ILE A N 1
ATOM 575 C CA . ILE A 1 76 ? 7.651 41.238 9.564 1.00 12.17 71 ILE A CA 1
ATOM 576 C C . ILE A 1 76 ? 7.305 40.787 8.156 1.00 13.79 71 ILE A C 1
ATOM 577 O O . ILE A 1 76 ? 7.285 41.586 7.252 1.00 13.49 71 ILE A O 1
ATOM 582 N N . PRO A 1 77 ? 7.039 39.504 7.945 1.00 12.66 72 PRO A N 1
ATOM 583 C CA . PRO A 1 77 ? 6.760 39.121 6.560 1.00 14.20 72 PRO A CA 1
ATOM 584 C C . PRO A 1 77 ? 5.656 39.880 5.856 1.00 13.05 72 PRO A C 1
ATOM 585 O O . PRO A 1 77 ? 5.822 40.328 4.707 1.00 13.11 72 PRO A O 1
ATOM 589 N N . MET A 1 78 ? 4.535 40.081 6.534 1.00 12.86 73 MET A N 1
ATOM 590 C CA . MET A 1 78 ? 3.440 40.838 5.947 1.00 12.48 73 MET A CA 1
ATOM 591 C C . MET A 1 78 ? 3.809 42.313 5.710 1.00 10.72 73 MET A C 1
ATOM 592 O O . MET A 1 78 ? 3.460 42.882 4.665 1.00 11.77 73 MET A O 1
ATOM 597 N N . LEU A 1 79 ? 4.493 42.910 6.672 1.00 11.61 74 LEU A N 1
ATOM 598 C CA . LEU A 1 79 ? 4.921 44.277 6.530 1.00 11.07 74 LEU A CA 1
ATOM 599 C C . LEU A 1 79 ? 5.878 44.473 5.311 1.00 11.46 74 LEU A C 1
ATOM 600 O O . LEU A 1 79 ? 5.758 45.439 4.563 1.00 13.10 74 LEU A O 1
ATOM 605 N N . VAL A 1 80 ? 6.764 43.494 5.122 1.00 11.87 75 VAL A N 1
ATOM 606 C CA . VAL A 1 80 ? 7.627 43.493 3.946 1.00 13.59 75 VAL A CA 1
ATOM 607 C C . VAL A 1 80 ? 6.796 43.427 2.666 1.00 12.53 75 VAL A C 1
ATOM 608 O O . VAL A 1 80 ? 7.028 44.207 1.705 1.00 12.76 75 VAL A O 1
ATOM 612 N N . ASP A 1 81 ? 5.845 42.505 2.564 1.00 11.81 76 ASP A N 1
ATOM 613 C CA . ASP A 1 81 ? 4.962 42.395 1.404 1.00 12.90 76 ASP A CA 1
ATOM 614 C C . ASP A 1 81 ? 4.201 43.660 1.096 1.00 14.03 76 ASP A C 1
ATOM 615 O O . ASP A 1 81 ? 4.072 44.051 -0.055 1.00 15.76 76 ASP A O 1
ATOM 620 N N . VAL A 1 82 ? 3.714 44.350 2.135 1.00 12.94 77 VAL A N 1
ATOM 621 C CA . VAL A 1 82 ? 3.060 45.613 1.960 1.00 12.60 77 VAL A CA 1
ATOM 622 C C . VAL A 1 82 ? 4.013 46.692 1.475 1.00 12.37 77 VAL A C 1
ATOM 623 O O . VAL A 1 82 ? 3.648 47.398 0.506 1.00 13.07 77 VAL A O 1
ATOM 627 N N . LEU A 1 83 ? 5.163 46.815 2.062 1.00 12.62 78 LEU A N 1
ATOM 628 C CA . LEU A 1 83 ? 6.154 47.837 1.645 1.00 14.07 78 LEU A CA 1
ATOM 629 C C . LEU A 1 83 ? 6.512 47.625 0.147 1.00 14.41 78 LEU A C 1
ATOM 630 O O . LEU A 1 83 ? 6.658 48.602 -0.609 1.00 16.18 78 LEU A O 1
ATOM 635 N N . GLN A 1 84 ? 6.655 46.358 -0.230 1.00 14.61 79 GLN A N 1
ATOM 636 C CA . GLN A 1 84 ? 7.100 46.075 -1.647 1.00 15.22 79 GLN A CA 1
ATOM 637 C C . GLN A 1 84 ? 5.990 46.157 -2.626 1.00 17.61 79 GLN A C 1
ATOM 638 O O . GLN A 1 84 ? 6.306 46.121 -3.860 1.00 18.79 79 GLN A O 1
ATOM 644 N N . ASP A 1 85 ? 4.752 46.195 -2.226 1.00 15.27 80 ASP A N 1
ATOM 645 C CA . ASP A 1 85 ? 3.606 46.165 -3.153 1.00 14.97 80 ASP A CA 1
ATOM 646 C C . ASP A 1 85 ? 3.397 47.565 -3.712 1.00 16.15 80 ASP A C 1
ATOM 647 O O . ASP A 1 85 ? 2.789 48.440 -3.066 1.00 15.33 80 ASP A O 1
ATOM 652 N N . THR A 1 86 ? 3.817 47.791 -4.958 1.00 16.27 81 THR A N 1
ATOM 653 C CA . THR A 1 86 ? 3.668 49.109 -5.510 1.00 16.42 81 THR A CA 1
ATOM 654 C C . THR A 1 86 ? 2.229 49.553 -5.821 1.00 17.71 81 THR A C 1
ATOM 655 O O . THR A 1 86 ? 2.027 50.704 -6.146 1.00 21.13 81 THR A O 1
ATOM 659 N N . ARG A 1 87 ? 1.239 48.660 -5.813 1.00 15.96 82 ARG A N 1
ATOM 660 C CA . ARG A 1 87 ? -0.137 48.992 -5.895 1.00 19.30 82 ARG A CA 1
ATOM 661 C C . ARG A 1 87 ? -0.727 49.534 -4.593 1.00 19.03 82 ARG A C 1
ATOM 662 O O . ARG A 1 87 ? -1.811 50.126 -4.612 1.00 21.06 82 ARG A O 1
ATOM 670 N N . GLN A 1 88 ? -0.038 49.322 -3.470 1.00 17.07 83 GLN A N 1
ATOM 671 C CA . GLN A 1 88 ? -0.479 49.984 -2.240 1.00 15.85 83 GLN A CA 1
ATOM 672 C C . GLN A 1 88 ? -0.242 51.474 -2.278 1.00 16.59 83 GLN A C 1
ATOM 673 O O . GLN A 1 88 ? 0.711 51.974 -2.867 1.00 17.90 83 GLN A O 1
ATOM 679 N N . GLU A 1 89 ? -1.142 52.251 -1.701 1.00 15.77 84 GLU A N 1
ATOM 680 C CA . GLU A 1 89 ? -0.956 53.700 -1.658 1.00 17.39 84 GLU A CA 1
ATOM 681 C C . GLU A 1 89 ? 0.302 54.101 -0.959 1.00 16.65 84 GLU A C 1
ATOM 682 O O . GLU A 1 89 ? 0.776 53.409 -0.020 1.00 14.32 84 GLU A O 1
ATOM 688 N N . PRO A 1 90 ? 0.894 55.228 -1.337 1.00 17.79 85 PRO A N 1
ATOM 689 C CA . PRO A 1 90 ? 2.096 55.670 -0.623 1.00 15.74 85 PRO A CA 1
ATOM 690 C C . PRO A 1 90 ? 1.975 55.665 0.898 1.00 13.69 85 PRO A C 1
ATOM 691 O O . PRO A 1 90 ? 2.926 55.271 1.599 1.00 14.18 85 PRO A O 1
ATOM 695 N N . MET A 1 91 ? 0.859 56.124 1.414 1.00 13.38 86 MET A N 1
ATOM 696 C CA A MET A 1 91 ? 0.765 56.218 2.873 0.50 13.77 86 MET A CA 1
ATOM 697 C CA B MET A 1 91 ? 0.665 56.212 2.808 0.50 14.41 86 MET A CA 1
ATOM 698 C C . MET A 1 91 ? 0.729 54.833 3.513 1.00 13.08 86 MET A C 1
ATOM 699 O O . MET A 1 91 ? 1.149 54.719 4.666 1.00 14.13 86 MET A O 1
ATOM 708 N N . VAL A 1 92 ? 0.236 53.817 2.819 1.00 12.25 87 VAL A N 1
ATOM 709 C CA . VAL A 1 92 ? 0.163 52.447 3.369 1.00 13.10 87 VAL A CA 1
ATOM 710 C C . VAL A 1 92 ? 1.587 51.833 3.317 1.00 14.00 87 VAL A C 1
ATOM 711 O O . VAL A 1 92 ? 2.057 51.227 4.303 1.00 11.85 87 VAL A O 1
ATOM 715 N N . ARG A 1 93 ? 2.292 52.028 2.200 1.00 11.79 88 ARG A N 1
ATOM 716 C CA . ARG A 1 93 ? 3.675 51.593 2.124 1.00 12.42 88 ARG A CA 1
ATOM 717 C C . ARG A 1 93 ? 4.632 52.288 3.129 1.00 12.88 88 ARG A C 1
ATOM 718 O O . ARG A 1 93 ? 5.493 51.657 3.796 1.00 12.17 88 ARG A O 1
ATOM 726 N N . HIS A 1 94 ? 4.429 53.575 3.312 1.00 12.76 89 HIS A N 1
ATOM 727 C CA . HIS A 1 94 ? 5.157 54.308 4.325 1.00 12.63 89 HIS A CA 1
ATOM 728 C C . HIS A 1 94 ? 4.887 53.703 5.706 1.00 11.67 89 HIS A C 1
ATOM 729 O O . HIS A 1 94 ? 5.806 53.493 6.479 1.00 11.82 89 HIS A O 1
ATOM 736 N N . GLU A 1 95 ? 3.637 53.422 6.013 1.00 11.94 90 GLU A N 1
ATOM 737 C CA . GLU A 1 95 ? 3.332 53.016 7.373 1.00 11.28 90 GLU A CA 1
ATOM 738 C C . GLU A 1 95 ? 3.956 51.617 7.657 1.00 11.36 90 GLU A C 1
ATOM 739 O O . GLU A 1 95 ? 4.448 51.334 8.714 1.00 10.65 90 GLU A O 1
ATOM 745 N N . ALA A 1 96 ? 4.046 50.822 6.611 1.00 12.13 91 ALA A N 1
ATOM 746 C CA . ALA A 1 96 ? 4.647 49.453 6.721 1.00 12.31 91 ALA A CA 1
ATOM 747 C C . ALA A 1 96 ? 6.136 49.597 6.910 1.00 11.53 91 ALA A C 1
ATOM 748 O O . ALA A 1 96 ? 6.694 48.922 7.735 1.00 11.74 91 ALA A O 1
ATOM 750 N N . GLY A 1 97 ? 6.837 50.485 6.170 1.00 11.08 92 GLY A N 1
ATOM 751 C CA . GLY A 1 97 ? 8.203 50.738 6.397 1.00 11.06 92 GLY A CA 1
ATOM 752 C C . GLY A 1 97 ? 8.557 51.224 7.781 1.00 11.13 92 GLY A C 1
ATOM 753 O O . GLY A 1 97 ? 9.463 50.755 8.435 1.00 11.38 92 GLY A O 1
ATOM 754 N N . GLU A 1 98 ? 7.737 52.177 8.206 1.00 11.07 93 GLU A N 1
ATOM 755 C CA . GLU A 1 98 ? 7.922 52.727 9.544 1.00 11.77 93 GLU A CA 1
ATOM 756 C C . GLU A 1 98 ? 7.767 51.585 10.588 1.00 11.86 93 GLU A C 1
ATOM 757 O O . GLU A 1 98 ? 8.546 51.565 11.578 1.00 11.49 93 GLU A O 1
ATOM 763 N N . ALA A 1 99 ? 6.767 50.735 10.387 1.00 11.05 94 ALA A N 1
ATOM 764 C CA . ALA A 1 99 ? 6.427 49.651 11.339 1.00 10.52 94 ALA A CA 1
ATOM 765 C C . ALA A 1 99 ? 7.585 48.646 11.424 1.00 13.24 94 ALA A C 1
ATOM 766 O O . ALA A 1 99 ? 7.902 48.158 12.459 1.00 13.03 94 ALA A O 1
ATOM 768 N N . LEU A 1 100 ? 8.221 48.387 10.280 1.00 12.03 95 LEU A N 1
ATOM 769 C CA . LEU A 1 100 ? 9.455 47.573 10.310 1.00 12.94 95 LEU A CA 1
ATOM 770 C C . LEU A 1 100 ? 10.535 48.169 11.172 1.00 12.74 95 LEU A C 1
ATOM 771 O O . LEU A 1 100 ? 11.137 47.420 11.940 1.00 15.88 95 LEU A O 1
ATOM 776 N N . GLY A 1 101 ? 10.723 49.476 11.125 1.00 13.21 96 GLY A N 1
ATOM 777 C CA . GLY A 1 101 ? 11.624 50.199 12.066 1.00 16.03 96 GLY A CA 1
ATOM 778 C C . GLY A 1 101 ? 11.131 50.081 13.517 1.00 14.73 96 GLY A C 1
ATOM 779 O O . GLY A 1 101 ? 11.902 49.835 14.421 1.00 14.83 96 GLY A O 1
ATOM 780 N N . ALA A 1 102 ? 9.825 50.173 13.706 1.00 14.02 97 ALA A N 1
ATOM 781 C CA . ALA A 1 102 ? 9.279 50.128 15.083 1.00 14.42 97 ALA A CA 1
ATOM 782 C C . ALA A 1 102 ? 9.487 48.821 15.785 1.00 14.86 97 ALA A C 1
ATOM 783 O O . ALA A 1 102 ? 9.821 48.761 16.972 1.00 16.17 97 ALA A O 1
ATOM 785 N N . ILE A 1 103 ? 9.416 47.760 15.037 1.00 13.50 98 ILE A N 1
ATOM 786 C CA . ILE A 1 103 ? 9.626 46.443 15.628 1.00 15.36 98 ILE A CA 1
ATOM 787 C C . ILE A 1 103 ? 11.060 46.277 16.155 1.00 18.55 98 ILE A C 1
ATOM 788 O O . ILE A 1 103 ? 11.278 45.530 17.105 1.00 19.53 98 ILE A O 1
ATOM 793 N N . GLY A 1 104 ? 11.989 46.935 15.512 1.00 18.03 99 GLY A N 1
ATOM 794 C CA . GLY A 1 104 ? 13.387 47.047 16.041 1.00 20.00 99 GLY A CA 1
ATOM 795 C C . GLY A 1 104 ? 14.245 45.801 15.771 1.00 20.84 99 GLY A C 1
ATOM 796 O O . GLY A 1 104 ? 15.298 45.678 16.398 1.00 25.15 99 GLY A O 1
ATOM 797 N N . ASP A 1 105 ? 13.823 44.893 14.915 1.00 19.67 100 ASP A N 1
ATOM 798 C CA . ASP A 1 105 ? 14.570 43.664 14.600 1.00 21.00 100 ASP A CA 1
ATOM 799 C C . ASP A 1 105 ? 15.417 43.994 13.404 1.00 22.10 100 ASP A C 1
ATOM 800 O O . ASP A 1 105 ? 14.917 44.263 12.313 1.00 22.27 100 ASP A O 1
ATOM 805 N N . PRO A 1 106 ? 16.728 43.986 13.585 1.00 24.05 101 PRO A N 1
ATOM 806 C CA . PRO A 1 106 ? 17.602 44.394 12.503 1.00 23.10 101 PRO A CA 1
ATOM 807 C C . PRO A 1 106 ? 17.709 43.416 11.307 1.00 22.76 101 PRO A C 1
ATOM 808 O O . PRO A 1 106 ? 18.318 43.784 10.321 1.00 24.12 101 PRO A O 1
ATOM 812 N N . GLU A 1 107 ? 17.019 42.286 11.320 1.00 22.10 102 GLU A N 1
ATOM 813 C CA . GLU A 1 107 ? 16.839 41.439 10.120 1.00 24.73 102 GLU A CA 1
ATOM 814 C C . GLU A 1 107 ? 16.256 42.201 8.931 1.00 21.74 102 GLU A C 1
ATOM 815 O O . GLU A 1 107 ? 16.434 41.838 7.777 1.00 24.32 102 GLU A O 1
ATOM 821 N N . VAL A 1 108 ? 15.512 43.268 9.202 1.00 19.47 103 VAL A N 1
ATOM 822 C CA . VAL A 1 108 ? 14.863 44.044 8.137 1.00 21.79 103 VAL A CA 1
ATOM 823 C C . VAL A 1 108 ? 15.747 45.143 7.528 1.00 19.36 103 VAL A C 1
ATOM 824 O O . VAL A 1 108 ? 15.353 45.877 6.621 1.00 20.62 103 VAL A O 1
ATOM 828 N N . LEU A 1 109 ? 16.963 45.271 7.989 1.00 20.21 104 LEU A N 1
ATOM 829 C CA . LEU A 1 109 ? 17.799 46.390 7.574 1.00 20.43 104 LEU A CA 1
ATOM 830 C C . LEU A 1 109 ? 18.115 46.419 6.065 1.00 21.12 104 LEU A C 1
ATOM 831 O O . LEU A 1 109 ? 18.139 47.492 5.443 1.00 20.14 104 LEU A O 1
ATOM 836 N N . GLU A 1 110 ? 18.359 45.250 5.481 1.00 21.88 105 GLU A N 1
ATOM 837 C CA . GLU A 1 110 ? 18.692 45.235 4.046 1.00 23.31 105 GLU A CA 1
ATOM 838 C C . GLU A 1 110 ? 17.529 45.680 3.198 1.00 20.86 105 GLU A C 1
ATOM 839 O O . GLU A 1 110 ? 17.731 46.503 2.231 1.00 20.91 105 GLU A O 1
ATOM 845 N N . ILE A 1 111 ? 16.316 45.249 3.556 1.00 20.20 106 ILE A N 1
ATOM 846 C CA . ILE A 1 111 ? 15.139 45.693 2.784 1.00 19.87 106 ILE A CA 1
ATOM 847 C C . ILE A 1 111 ? 14.916 47.190 2.983 1.00 17.64 106 ILE A C 1
ATOM 848 O O . ILE A 1 111 ? 14.582 47.907 2.004 1.00 17.19 106 ILE A O 1
ATOM 853 N N . LEU A 1 112 ? 15.131 47.668 4.214 1.00 17.53 107 LEU A N 1
ATOM 854 C CA . LEU A 1 112 ? 14.924 49.100 4.423 1.00 16.39 107 LEU A CA 1
ATOM 855 C C . LEU A 1 112 ? 15.922 49.962 3.651 1.00 16.66 107 LEU A C 1
ATOM 856 O O . LEU A 1 112 ? 15.632 51.052 3.194 1.00 17.05 107 LEU A O 1
ATOM 861 N N . LYS A 1 113 ? 17.168 49.485 3.568 1.00 21.47 108 LYS A N 1
ATOM 862 C CA . LYS A 1 113 ? 18.176 50.225 2.772 1.00 19.59 108 LYS A CA 1
ATOM 863 C C . LYS A 1 113 ? 17.806 50.221 1.307 1.00 18.43 108 LYS A C 1
ATOM 864 O O . LYS A 1 113 ? 17.973 51.268 0.670 1.00 20.69 108 LYS A O 1
ATOM 870 N N . GLN A 1 114 ? 17.286 49.117 0.775 1.00 19.39 109 GLN A N 1
ATOM 871 C CA . GLN A 1 114 ? 16.842 49.008 -0.586 1.00 20.65 109 GLN A CA 1
ATOM 872 C C . GLN A 1 114 ? 15.752 50.030 -0.906 1.00 20.92 109 GLN A C 1
ATOM 873 O O . GLN A 1 114 ? 15.868 50.780 -1.848 1.00 20.12 109 GLN A O 1
ATOM 879 N N . TYR A 1 115 ? 14.782 50.125 -0.017 1.00 17.72 110 TYR A N 1
ATOM 880 C CA . TYR A 1 115 ? 13.612 51.012 -0.256 1.00 15.82 110 TYR A CA 1
ATOM 881 C C . TYR A 1 115 ? 13.892 52.429 0.150 1.00 16.24 110 TYR A C 1
ATOM 882 O O . TYR A 1 115 ? 13.083 53.328 -0.135 1.00 15.12 110 TYR A O 1
ATOM 891 N N . SER A 1 116 ? 15.067 52.689 0.700 1.00 14.21 111 SER A N 1
ATOM 892 C CA . SER A 1 116 ? 15.548 54.043 0.938 1.00 15.90 111 SER A CA 1
ATOM 893 C C . SER A 1 116 ? 15.751 54.877 -0.334 1.00 16.49 111 SER A C 1
ATOM 894 O O . SER A 1 116 ? 15.806 56.086 -0.279 1.00 16.40 111 SER A O 1
ATOM 897 N N . SER A 1 117 ? 15.879 54.206 -1.482 1.00 17.76 112 SER A N 1
ATOM 898 C CA . SER A 1 117 ? 15.856 54.910 -2.784 1.00 21.66 112 SER A CA 1
ATOM 899 C C . SER A 1 117 ? 14.595 54.670 -3.601 1.00 21.24 112 SER A C 1
ATOM 900 O O . SER A 1 117 ? 14.594 54.789 -4.848 1.00 21.57 112 SER A O 1
ATOM 903 N N . ASP A 1 118 ? 13.455 54.319 -2.973 1.00 17.81 113 ASP A N 1
ATOM 904 C CA . ASP A 1 118 ? 12.248 54.098 -3.693 1.00 18.11 113 ASP A CA 1
ATOM 905 C C . ASP A 1 118 ? 11.876 55.411 -4.432 1.00 16.87 113 ASP A C 1
ATOM 906 O O . ASP A 1 118 ? 12.072 56.502 -3.874 1.00 19.30 113 ASP A O 1
ATOM 911 N N . PRO A 1 119 ? 11.257 55.289 -5.622 1.00 18.29 114 PRO A N 1
ATOM 912 C CA . PRO A 1 119 ? 10.825 56.481 -6.321 1.00 18.62 114 PRO A CA 1
ATOM 913 C C . PRO A 1 119 ? 9.640 57.251 -5.695 1.00 18.79 114 PRO A C 1
ATOM 914 O O . PRO A 1 119 ? 9.416 58.437 -6.032 1.00 19.91 114 PRO A O 1
ATOM 918 N N . VAL A 1 120 ? 8.934 56.624 -4.745 1.00 17.86 115 VAL A N 1
ATOM 919 C CA . VAL A 1 120 ? 7.899 57.317 -3.976 1.00 16.85 115 VAL A CA 1
ATOM 920 C C . VAL A 1 120 ? 8.600 57.956 -2.794 1.00 16.27 115 VAL A C 1
ATOM 921 O O . VAL A 1 120 ? 9.128 57.265 -1.943 1.00 17.27 115 VAL A O 1
ATOM 925 N N . ILE A 1 121 ? 8.621 59.292 -2.763 1.00 17.99 116 ILE A N 1
ATOM 926 C CA . ILE A 1 121 ? 9.423 60.037 -1.846 1.00 16.66 116 ILE A CA 1
ATOM 927 C C . ILE A 1 121 ? 9.042 59.724 -0.369 1.00 15.38 116 ILE A C 1
ATOM 928 O O . ILE A 1 121 ? 9.909 59.586 0.458 1.00 15.92 116 ILE A O 1
ATOM 933 N N . GLU A 1 122 ? 7.758 59.564 -0.105 1.00 16.08 117 GLU A N 1
ATOM 934 C CA . GLU A 1 122 ? 7.325 59.273 1.291 1.00 16.66 117 GLU A CA 1
ATOM 935 C C . GLU A 1 122 ? 7.898 57.935 1.744 1.00 16.64 117 GLU A C 1
ATOM 936 O O . GLU A 1 122 ? 8.242 57.782 2.923 1.00 16.53 117 GLU A O 1
ATOM 942 N N . VAL A 1 123 ? 7.997 56.987 0.821 1.00 15.38 118 VAL A N 1
ATOM 943 C CA . VAL A 1 123 ? 8.524 55.673 1.116 1.00 14.88 118 VAL A CA 1
ATOM 944 C C . VAL A 1 123 ? 10.017 55.729 1.326 1.00 15.16 118 VAL A C 1
ATOM 945 O O . VAL A 1 123 ? 10.520 55.171 2.295 1.00 14.11 118 VAL A O 1
ATOM 949 N N . ALA A 1 124 ? 10.739 56.384 0.419 1.00 13.75 119 ALA A N 1
ATOM 950 C CA . ALA A 1 124 ? 12.124 56.587 0.610 1.00 14.55 119 ALA A CA 1
ATOM 951 C C . ALA A 1 124 ? 12.527 57.219 1.901 1.00 13.52 119 ALA A C 1
ATOM 952 O O . ALA A 1 124 ? 13.421 56.705 2.587 1.00 15.82 119 ALA A O 1
ATOM 954 N N . GLU A 1 125 ? 11.868 58.322 2.246 1.00 13.34 120 GLU A N 1
ATOM 955 C CA . GLU A 1 125 ? 12.197 59.012 3.468 1.00 13.16 120 GLU A CA 1
ATOM 956 C C . GLU A 1 125 ? 11.903 58.167 4.698 1.00 12.71 120 GLU A C 1
ATOM 957 O O . GLU A 1 125 ? 12.647 58.167 5.660 1.00 12.84 120 GLU A O 1
ATOM 963 N N . THR A 1 126 ? 10.777 57.451 4.677 1.00 11.08 121 THR A N 1
ATOM 964 C CA . THR A 1 126 ? 10.397 56.571 5.803 1.00 11.75 121 THR A CA 1
ATOM 965 C C . THR A 1 126 ? 11.509 55.558 6.076 1.00 12.41 121 THR A C 1
ATOM 966 O O . THR A 1 126 ? 11.879 55.292 7.214 1.00 14.34 121 THR A O 1
ATOM 970 N N . CYS A 1 127 ? 11.938 54.939 4.996 1.00 13.12 122 CYS A N 1
ATOM 971 C CA . CYS A 1 127 ? 12.933 53.881 5.129 1.00 12.57 122 CYS A CA 1
ATOM 972 C C . CYS A 1 127 ? 14.251 54.423 5.548 1.00 12.41 122 CYS A C 1
ATOM 973 O O . CYS A 1 127 ? 14.962 53.793 6.364 1.00 13.77 122 CYS A O 1
ATOM 976 N N . GLN A 1 128 ? 14.617 55.592 5.070 1.00 12.91 123 GLN A N 1
ATOM 977 C CA . GLN A 1 128 ? 15.863 56.263 5.556 1.00 14.40 123 GLN A CA 1
ATOM 978 C C . GLN A 1 128 ? 15.837 56.468 7.087 1.00 14.49 123 GLN A C 1
ATOM 979 O O . GLN A 1 128 ? 16.776 56.223 7.824 1.00 14.25 123 GLN A O 1
ATOM 985 N N . LEU A 1 129 ? 14.705 56.943 7.549 1.00 13.53 124 LEU A N 1
ATOM 986 C CA . LEU A 1 129 ? 14.541 57.194 8.976 1.00 14.18 124 LEU A CA 1
ATOM 987 C C . LEU A 1 129 ? 14.547 55.882 9.759 1.00 12.81 124 LEU A C 1
ATOM 988 O O . LEU A 1 129 ? 15.168 55.818 10.816 1.00 13.89 124 LEU A O 1
ATOM 993 N N . ALA A 1 130 ? 13.911 54.857 9.216 1.00 13.94 125 ALA A N 1
ATOM 994 C CA . ALA A 1 130 ? 13.831 53.527 9.850 1.00 14.29 125 ALA A CA 1
ATOM 995 C C . ALA A 1 130 ? 15.254 52.926 10.037 1.00 14.27 125 ALA A C 1
ATOM 996 O O . ALA A 1 130 ? 15.587 52.352 11.107 1.00 13.78 125 ALA A O 1
ATOM 998 N N . VAL A 1 131 ? 16.064 53.074 9.006 1.00 13.86 126 VAL A N 1
ATOM 999 C CA . VAL A 1 131 ? 17.465 52.599 9.071 1.00 15.59 126 VAL A CA 1
ATOM 1000 C C . VAL A 1 131 ? 18.207 53.362 10.160 1.00 16.05 126 VAL A C 1
ATOM 1001 O O . VAL A 1 131 ? 18.845 52.708 11.026 1.00 16.98 126 VAL A O 1
ATOM 1005 N N . ARG A 1 132 ? 18.061 54.689 10.195 1.00 15.44 127 ARG A N 1
ATOM 1006 C CA . ARG A 1 132 ? 18.674 55.510 11.261 1.00 17.32 127 ARG A CA 1
ATOM 1007 C C . ARG A 1 132 ? 18.179 55.034 12.622 1.00 16.88 127 ARG A C 1
ATOM 1008 O O . ARG A 1 132 ? 18.996 54.954 13.553 1.00 17.41 127 ARG A O 1
ATOM 1016 N N . ARG A 1 133 ? 16.901 54.783 12.805 1.00 16.61 128 ARG A N 1
ATOM 1017 C CA . ARG A 1 133 ? 16.362 54.311 14.131 1.00 16.79 128 ARG A CA 1
ATOM 1018 C C . ARG A 1 133 ? 16.987 52.970 14.517 1.00 15.38 128 ARG A C 1
ATOM 1019 O O . ARG A 1 133 ? 17.476 52.822 15.651 1.00 16.89 128 ARG A O 1
ATOM 1027 N N . LEU A 1 134 ? 17.065 52.018 13.599 1.00 15.44 129 LEU A N 1
ATOM 1028 C CA . LEU A 1 134 ? 17.691 50.714 13.850 1.00 17.37 129 LEU A CA 1
ATOM 1029 C C . LEU A 1 134 ? 19.185 50.826 14.200 1.00 18.59 129 LEU A C 1
ATOM 1030 O O . LEU A 1 134 ? 19.664 50.165 15.145 1.00 20.00 129 LEU A O 1
ATOM 1035 N N . GLU A 1 135 ? 19.863 51.701 13.521 1.00 18.19 130 GLU A N 1
ATOM 1036 C CA . GLU A 1 135 ? 21.293 51.961 13.788 1.00 19.07 130 GLU A CA 1
ATOM 1037 C C . GLU A 1 135 ? 21.462 52.629 15.131 1.00 21.13 130 GLU A C 1
ATOM 1038 O O . GLU A 1 135 ? 22.377 52.285 15.899 1.00 19.59 130 GLU A O 1
ATOM 1044 N N . TRP A 1 136 ? 20.530 53.480 15.532 1.00 17.59 131 TRP A N 1
ATOM 1045 C CA . TRP A 1 136 ? 20.561 54.045 16.851 1.00 18.80 131 TRP A CA 1
ATOM 1046 C C . TRP A 1 136 ? 20.306 53.055 17.953 1.00 18.10 131 TRP A C 1
ATOM 1047 O O . TRP A 1 136 ? 21.106 53.017 18.986 1.00 21.73 131 TRP A O 1
ATOM 1058 N N . LEU A 1 137 ? 19.324 52.176 17.760 1.00 18.87 132 LEU A N 1
ATOM 1059 C CA . LEU A 1 137 ? 19.001 51.135 18.710 1.00 19.93 132 LEU A CA 1
ATOM 1060 C C . LEU A 1 137 ? 20.267 50.251 18.876 1.00 24.00 132 LEU A C 1
ATOM 1061 O O . LEU A 1 137 ? 20.620 49.982 20.015 1.00 24.74 132 LEU A O 1
ATOM 1066 N N . GLN A 1 138 ? 20.940 49.887 17.776 1.00 23.24 133 GLN A N 1
ATOM 1067 C CA . GLN A 1 138 ? 22.157 49.038 17.828 1.00 22.12 133 GLN A CA 1
ATOM 1068 C C . GLN A 1 138 ? 23.241 49.736 18.630 1.00 22.16 133 GLN A C 1
ATOM 1069 O O . GLN A 1 138 ? 23.875 49.114 19.509 1.00 25.77 133 GLN A O 1
ATOM 1075 N N . GLN A 1 139 ? 23.423 51.018 18.410 1.00 22.52 134 GLN A N 1
ATOM 1076 C CA . GLN A 1 139 ? 24.484 51.796 19.073 1.00 25.56 134 GLN A CA 1
ATOM 1077 C C . GLN A 1 139 ? 24.227 52.031 20.575 1.00 28.69 134 GLN A C 1
ATOM 1078 O O . GLN A 1 139 ? 25.131 52.002 21.426 1.00 28.78 134 GLN A O 1
ATOM 1084 N N . HIS A 1 140 ? 22.985 52.232 20.925 1.00 26.00 135 HIS A N 1
ATOM 1085 C CA . HIS A 1 140 ? 22.594 52.493 22.317 1.00 30.15 135 HIS A CA 1
ATOM 1086 C C . HIS A 1 140 ? 22.216 51.289 23.121 1.00 28.28 135 HIS A C 1
ATOM 1087 O O . HIS A 1 140 ? 22.063 51.354 24.330 1.00 34.63 135 HIS A O 1
ATOM 1094 N N . GLY A 1 141 ? 22.162 50.124 22.510 1.00 28.69 136 GLY A N 1
ATOM 1095 C CA . GLY A 1 141 ? 21.943 48.888 23.258 1.00 32.14 136 GLY A CA 1
ATOM 1096 C C . GLY A 1 141 ? 20.461 48.577 23.507 1.00 33.84 136 GLY A C 1
ATOM 1097 O O . GLY A 1 141 ? 20.121 47.752 24.368 1.00 36.27 136 GLY A O 1
ATOM 1098 N N . GLY A 1 142 ? 19.576 49.205 22.713 1.00 29.01 137 GLY A N 1
ATOM 1099 C CA . GLY A 1 142 ? 18.134 48.941 22.812 1.00 28.53 137 GLY A CA 1
ATOM 1100 C C . GLY A 1 142 ? 17.319 50.209 22.791 1.00 28.85 137 GLY A C 1
ATOM 1101 O O . GLY A 1 142 ? 17.834 51.262 22.446 1.00 25.45 137 GLY A O 1
ATOM 1102 N N . GLU A 1 143 ? 16.019 50.082 23.134 1.00 31.82 138 GLU A N 1
ATOM 1103 C CA . GLU A 1 143 ? 15.086 51.237 23.081 1.00 32.51 138 GLU A CA 1
ATOM 1104 C C . GLU A 1 143 ? 15.485 52.342 24.045 1.00 31.80 138 GLU A C 1
ATOM 1105 O O . GLU A 1 143 ? 16.096 52.067 25.097 1.00 34.80 138 GLU A O 1
ATOM 1111 N N . PRO A 1 144 ? 15.139 53.595 23.726 1.00 32.36 139 PRO A N 1
ATOM 1112 C CA . PRO A 1 144 ? 15.349 54.682 24.666 1.00 34.18 139 PRO A CA 1
ATOM 1113 C C . PRO A 1 144 ? 14.586 54.440 25.981 1.00 37.89 139 PRO A C 1
ATOM 1114 O O . PRO A 1 144 ? 13.643 53.611 26.023 1.00 37.90 139 PRO A O 1
ATOM 1118 N N . ALA A 1 145 ? 15.011 55.127 27.040 1.00 40.09 140 ALA A N 1
ATOM 1119 C CA . ALA A 1 145 ? 14.312 55.107 28.326 1.00 38.80 140 ALA A CA 1
ATOM 1120 C C . ALA A 1 145 ? 12.863 55.517 28.068 1.00 36.43 140 ALA A C 1
ATOM 1121 O O . ALA A 1 145 ? 12.598 56.378 27.220 1.00 38.00 140 ALA A O 1
ATOM 1123 N N . ALA A 1 146 ? 11.922 54.900 28.764 1.00 36.17 141 ALA A N 1
ATOM 1124 C CA . ALA A 1 146 ? 10.507 55.244 28.571 1.00 36.01 141 ALA A CA 1
ATOM 1125 C C . ALA A 1 146 ? 10.305 56.746 28.778 1.00 36.16 141 ALA A C 1
ATOM 1126 O O . ALA A 1 146 ? 10.791 57.335 29.746 1.00 36.88 141 ALA A O 1
ATOM 1128 N N . GLY A 1 147 ? 9.582 57.354 27.851 1.00 33.87 142 GLY A N 1
ATOM 1129 C CA . GLY A 1 147 ? 9.241 58.763 27.921 1.00 31.14 142 GLY A CA 1
ATOM 1130 C C . GLY A 1 147 ? 7.804 58.920 28.373 1.00 27.37 142 GLY A C 1
ATOM 1131 O O . GLY A 1 147 ? 7.176 57.962 28.786 1.00 28.60 142 GLY A O 1
ATOM 1132 N N . PRO A 1 148 ? 7.236 60.122 28.205 1.00 24.71 143 PRO A N 1
ATOM 1133 C CA . PRO A 1 148 ? 5.878 60.412 28.632 1.00 23.22 143 PRO A CA 1
ATOM 1134 C C . PRO A 1 148 ? 4.761 59.812 27.739 1.00 22.42 143 PRO A C 1
ATOM 1135 O O . PRO A 1 148 ? 3.589 59.845 28.147 1.00 25.40 143 PRO A O 1
ATOM 1139 N N . TYR A 1 149 ? 5.109 59.234 26.554 1.00 18.75 144 TYR A N 1
ATOM 1140 C CA . TYR A 1 149 ? 4.103 58.720 25.630 1.00 18.18 144 TYR A CA 1
ATOM 1141 C C . TYR A 1 149 ? 4.408 57.267 25.470 1.00 17.82 144 TYR A C 1
ATOM 1142 O O . TYR A 1 149 ? 5.595 56.882 25.480 1.00 23.52 144 TYR A O 1
ATOM 1151 N N . LEU A 1 150 ? 3.366 56.483 25.307 1.00 18.14 145 LEU A N 1
ATOM 1152 C CA . LEU A 1 150 ? 3.475 54.993 25.292 1.00 19.95 145 LEU A CA 1
ATOM 1153 C C . LEU A 1 150 ? 3.803 54.494 23.857 1.00 18.55 145 LEU A C 1
ATOM 1154 O O . LEU A 1 150 ? 4.072 53.309 23.647 1.00 22.63 145 LEU A O 1
ATOM 1159 N N . SER A 1 151 ? 3.777 55.380 22.909 1.00 16.84 146 SER A N 1
ATOM 1160 C CA . SER A 1 151 ? 4.033 55.021 21.496 1.00 15.62 146 SER A CA 1
ATOM 1161 C C . SER A 1 151 ? 5.463 54.683 21.258 1.00 14.63 146 SER A C 1
ATOM 1162 O O . SER A 1 151 ? 6.394 55.144 21.925 1.00 15.14 146 SER A O 1
ATOM 1165 N N . VAL A 1 152 ? 5.689 53.858 20.230 1.00 12.58 147 VAL A N 1
ATOM 1166 C CA . VAL A 1 152 ? 6.982 53.572 19.723 1.00 12.92 147 VAL A CA 1
ATOM 1167 C C . VAL A 1 152 ? 7.254 54.514 18.540 1.00 13.32 147 VAL A C 1
ATOM 1168 O O . VAL A 1 152 ? 6.513 54.471 17.497 1.00 16.55 147 VAL A O 1
ATOM 1172 N N . ASP A 1 153 ? 8.132 55.463 18.786 1.00 12.85 148 ASP A N 1
ATOM 1173 C CA . ASP A 1 153 ? 8.276 56.558 17.845 1.00 13.22 148 ASP A CA 1
ATOM 1174 C C . ASP A 1 153 ? 9.342 56.299 16.777 1.00 14.62 148 ASP A C 1
ATOM 1175 O O . ASP A 1 153 ? 10.288 55.541 17.044 1.00 13.96 148 ASP A O 1
ATOM 1180 N N . PRO A 1 154 ? 9.315 57.032 15.668 1.00 13.75 149 PRO A N 1
ATOM 1181 C CA . PRO A 1 154 ? 10.307 56.774 14.590 1.00 13.23 149 PRO A CA 1
ATOM 1182 C C . PRO A 1 154 ? 11.706 57.336 14.870 1.00 14.57 149 PRO A C 1
ATOM 1183 O O . PRO A 1 154 ? 12.616 56.975 14.147 1.00 13.83 149 PRO A O 1
ATOM 1187 N N . ALA A 1 155 ? 11.830 58.218 15.870 1.00 13.67 150 ALA A N 1
ATOM 1188 C CA . ALA A 1 155 ? 13.151 58.662 16.380 1.00 14.28 150 ALA A CA 1
ATOM 1189 C C . ALA A 1 155 ? 13.068 58.889 17.836 1.00 15.52 150 ALA A C 1
ATOM 1190 O O . ALA A 1 155 ? 12.029 59.293 18.340 1.00 15.24 150 ALA A O 1
ATOM 1192 N N . PRO A 1 156 ? 14.202 58.710 18.528 1.00 16.27 151 PRO A N 1
ATOM 1193 C CA . PRO A 1 156 ? 14.294 59.075 19.924 1.00 15.81 151 PRO A CA 1
ATOM 1194 C C . PRO A 1 156 ? 14.371 60.596 20.099 1.00 15.17 151 PRO A C 1
ATOM 1195 O O . PRO A 1 156 ? 14.845 61.336 19.245 1.00 16.43 151 PRO A O 1
ATOM 1199 N N . PRO A 1 157 ? 13.877 61.122 21.224 1.00 14.93 152 PRO A N 1
ATOM 1200 C CA . PRO A 1 157 ? 13.877 62.550 21.419 1.00 14.99 152 PRO A CA 1
ATOM 1201 C C . PRO A 1 157 ? 15.310 63.133 21.533 1.00 16.25 152 PRO A C 1
ATOM 1202 O O . PRO A 1 157 ? 16.199 62.470 22.115 1.00 18.51 152 PRO A O 1
ATOM 1206 N N . ALA A 1 158 ? 15.484 64.305 20.982 1.00 15.87 153 ALA A N 1
ATOM 1207 C CA . ALA A 1 158 ? 16.724 65.117 21.116 1.00 16.47 153 ALA A CA 1
ATOM 1208 C C . ALA A 1 158 ? 16.991 65.348 22.619 1.00 19.37 153 ALA A C 1
ATOM 1209 O O . ALA A 1 158 ? 16.090 65.413 23.475 1.00 19.46 153 ALA A O 1
ATOM 1211 N N . GLU A 1 159 ? 18.276 65.473 22.943 1.00 21.66 154 GLU A N 1
ATOM 1212 C CA . GLU A 1 159 ? 18.686 65.832 24.318 1.00 25.94 154 GLU A CA 1
ATOM 1213 C C . GLU A 1 159 ? 18.440 67.257 24.737 1.00 25.77 154 GLU A C 1
ATOM 1214 O O . GLU A 1 159 ? 18.156 67.518 25.892 1.00 25.72 154 GLU A O 1
ATOM 1220 N N . GLU A 1 160 ? 18.524 68.157 23.789 1.00 23.60 155 GLU A N 1
ATOM 1221 C CA . GLU A 1 160 ? 18.291 69.588 24.004 1.00 21.96 155 GLU A CA 1
ATOM 1222 C C . GLU A 1 160 ? 16.957 69.831 24.656 1.00 25.75 155 GLU A C 1
ATOM 1223 O O . GLU A 1 160 ? 15.940 69.241 24.285 1.00 21.72 155 GLU A O 1
ATOM 1229 N N . ARG A 1 161 ? 16.963 70.629 25.715 1.00 24.91 156 ARG A N 1
ATOM 1230 C CA . ARG A 1 161 ? 15.773 70.855 26.492 1.00 28.98 156 ARG A CA 1
ATOM 1231 C C . ARG A 1 161 ? 15.193 72.241 26.237 1.00 26.62 156 ARG A C 1
ATOM 1232 O O . ARG A 1 161 ? 14.055 72.489 26.567 1.00 28.75 156 ARG A O 1
ATOM 1240 N N . ASP A 1 162 ? 15.962 73.146 25.658 1.00 25.08 157 ASP A N 1
ATOM 1241 C CA . ASP A 1 162 ? 15.496 74.473 25.396 1.00 24.59 157 ASP A CA 1
ATOM 1242 C C . ASP A 1 162 ? 14.539 74.462 24.206 1.00 24.63 157 ASP A C 1
ATOM 1243 O O . ASP A 1 162 ? 14.958 74.111 23.101 1.00 22.17 157 ASP A O 1
ATOM 1248 N N . VAL A 1 163 ? 13.316 74.900 24.461 1.00 25.43 158 VAL A N 1
ATOM 1249 C CA . VAL A 1 163 ? 12.265 74.898 23.412 1.00 22.62 158 VAL A CA 1
ATOM 1250 C C . VAL A 1 163 ? 12.632 75.762 22.226 1.00 21.80 158 VAL A C 1
ATOM 1251 O O . VAL A 1 163 ? 12.467 75.366 21.046 1.00 19.76 158 VAL A O 1
ATOM 1255 N N . GLY A 1 164 ? 13.179 76.974 22.432 1.00 21.36 159 GLY A N 1
ATOM 1256 C CA . GLY A 1 164 ? 13.645 77.684 21.301 1.00 21.43 159 GLY A CA 1
ATOM 1257 C C . GLY A 1 164 ? 14.689 77.042 20.429 1.00 17.83 159 GLY A C 1
ATOM 1258 O O . GLY A 1 164 ? 14.618 77.151 19.193 1.00 19.25 159 GLY A O 1
ATOM 1259 N N . ARG A 1 165 ? 15.668 76.384 21.063 1.00 20.85 160 ARG A N 1
ATOM 1260 C CA . ARG A 1 165 ? 16.736 75.742 20.353 1.00 21.53 160 ARG A CA 1
ATOM 1261 C C . ARG A 1 165 ? 16.161 74.532 19.601 1.00 20.24 160 ARG A C 1
ATOM 1262 O O . ARG A 1 165 ? 16.540 74.242 18.485 1.00 19.33 160 ARG A O 1
ATOM 1270 N N . LEU A 1 166 ? 15.252 73.867 20.269 1.00 19.45 161 LEU A N 1
ATOM 1271 C CA . LEU A 1 166 ? 14.551 72.719 19.585 1.00 18.02 161 LEU A CA 1
ATOM 1272 C C . LEU A 1 166 ? 13.792 73.168 18.361 1.00 18.92 161 LEU A C 1
ATOM 1273 O O . LEU A 1 166 ? 13.779 72.474 17.313 1.00 18.11 161 LEU A O 1
ATOM 1278 N N . ARG A 1 167 ? 13.042 74.264 18.458 1.00 19.25 162 ARG A N 1
ATOM 1279 C CA . ARG A 1 167 ? 12.360 74.855 17.327 1.00 17.83 162 ARG A CA 1
ATOM 1280 C C . ARG A 1 167 ? 13.270 75.155 16.177 1.00 19.67 162 ARG A C 1
ATOM 1281 O O . ARG A 1 167 ? 12.988 74.898 15.015 1.00 19.30 162 ARG A O 1
ATOM 1289 N N . GLU A 1 168 ? 14.407 75.809 16.444 1.00 20.86 163 GLU A N 1
ATOM 1290 C CA . GLU A 1 168 ? 15.345 76.028 15.372 1.00 21.68 163 GLU A CA 1
ATOM 1291 C C . GLU A 1 168 ? 15.774 74.773 14.682 1.00 19.03 163 GLU A C 1
ATOM 1292 O O . GLU A 1 168 ? 15.786 74.732 13.443 1.00 21.31 163 GLU A O 1
ATOM 1298 N N . ALA A 1 169 ? 16.035 73.711 15.439 1.00 19.24 164 ALA A N 1
ATOM 1299 C CA . ALA A 1 169 ? 16.486 72.447 14.848 1.00 17.27 164 ALA A CA 1
ATOM 1300 C C . ALA A 1 169 ? 15.350 71.807 13.967 1.00 16.52 164 ALA A C 1
ATOM 1301 O O . ALA A 1 169 ? 15.557 71.344 12.818 1.00 18.04 164 ALA A O 1
ATOM 1303 N N . LEU A 1 170 ? 14.155 71.895 14.502 1.00 16.32 165 LEU A N 1
ATOM 1304 C CA . LEU A 1 170 ? 12.938 71.388 13.806 1.00 14.83 165 LEU A CA 1
ATOM 1305 C C . LEU A 1 170 ? 12.715 71.957 12.434 1.00 15.29 165 LEU A C 1
ATOM 1306 O O . LEU A 1 170 ? 12.435 71.237 11.448 1.00 17.10 165 LEU A O 1
ATOM 1311 N N . LEU A 1 171 ? 12.920 73.303 12.320 1.00 17.41 166 LEU A N 1
ATOM 1312 C CA . LEU A 1 171 ? 12.582 74.062 11.170 1.00 18.34 166 LEU A CA 1
ATOM 1313 C C . LEU A 1 171 ? 13.776 74.236 10.192 1.00 22.00 166 LEU A C 1
ATOM 1314 O O . LEU A 1 171 ? 13.622 74.856 9.164 1.00 24.71 166 LEU A O 1
ATOM 1319 N N . ASP A 1 172 ? 14.909 73.687 10.522 1.00 22.12 167 ASP A N 1
ATOM 1320 C CA . ASP A 1 172 ? 16.153 73.866 9.684 1.00 22.34 167 ASP A CA 1
ATOM 1321 C C . ASP A 1 172 ? 16.230 72.817 8.583 1.00 22.70 167 ASP A C 1
ATOM 1322 O O . ASP A 1 172 ? 16.600 71.650 8.792 1.00 23.33 167 ASP A O 1
ATOM 1327 N N . GLU A 1 173 ? 15.851 73.279 7.398 1.00 25.04 168 GLU A N 1
ATOM 1328 C CA . GLU A 1 173 ? 15.772 72.461 6.216 1.00 26.56 168 GLU A CA 1
ATOM 1329 C C . GLU A 1 173 ? 17.121 71.885 5.772 1.00 24.63 168 GLU A C 1
ATOM 1330 O O . GLU A 1 173 ? 17.165 70.961 4.942 1.00 23.90 168 GLU A O 1
ATOM 1336 N N . SER A 1 174 ? 18.227 72.386 6.326 1.00 27.33 169 SER A N 1
ATOM 1337 C CA . SER A 1 174 ? 19.525 71.843 5.977 1.00 28.75 169 SER A CA 1
ATOM 1338 C C . SER A 1 174 ? 19.971 70.651 6.821 1.00 30.30 169 SER A C 1
ATOM 1339 O O . SER A 1 174 ? 20.964 69.998 6.520 1.00 32.41 169 SER A O 1
ATOM 1342 N N . ARG A 1 175 ? 19.236 70.321 7.884 1.00 27.34 170 ARG A N 1
ATOM 1343 C CA . ARG A 1 175 ? 19.587 69.221 8.768 1.00 27.93 170 ARG A CA 1
ATOM 1344 C C . ARG A 1 175 ? 18.936 67.948 8.268 1.00 28.58 170 ARG A C 1
ATOM 1345 O O . ARG A 1 175 ? 17.919 68.013 7.548 1.00 25.10 170 ARG A O 1
ATOM 1353 N N . PRO A 1 176 ? 19.536 66.781 8.559 1.00 27.21 171 PRO A N 1
ATOM 1354 C CA . PRO A 1 176 ? 19.004 65.519 8.111 1.00 28.14 171 PRO A CA 1
ATOM 1355 C C . PRO A 1 176 ? 17.663 65.311 8.773 1.00 22.77 171 PRO A C 1
ATOM 1356 O O . PRO A 1 176 ? 17.418 65.805 9.887 1.00 20.94 171 PRO A O 1
ATOM 1360 N N . LEU A 1 177 ? 16.797 64.655 8.052 1.00 23.58 172 LEU A N 1
ATOM 1361 C CA . LEU A 1 177 ? 15.469 64.433 8.562 1.00 20.96 172 LEU A CA 1
ATOM 1362 C C . LEU A 1 177 ? 15.408 63.769 9.937 1.00 18.89 172 LEU A C 1
ATOM 1363 O O . LEU A 1 177 ? 14.617 64.138 10.807 1.00 17.34 172 LEU A O 1
ATOM 1368 N N . PHE A 1 178 ? 16.292 62.802 10.206 1.00 18.49 173 PHE A N 1
ATOM 1369 C CA . PHE A 1 178 ? 16.260 62.121 11.502 1.00 16.90 173 PHE A CA 1
ATOM 1370 C C . PHE A 1 178 ? 16.549 63.100 12.645 1.00 18.23 173 PHE A C 1
ATOM 1371 O O . PHE A 1 178 ? 15.908 63.043 13.667 1.00 17.44 173 PHE A O 1
ATOM 1379 N N . GLU A 1 179 ? 17.491 64.022 12.497 1.00 18.65 174 GLU A N 1
ATOM 1380 C CA . GLU A 1 179 ? 17.787 64.979 13.544 1.00 19.24 174 GLU A CA 1
ATOM 1381 C C . GLU A 1 179 ? 16.582 65.939 13.795 1.00 16.61 174 GLU A C 1
ATOM 1382 O O . GLU A 1 179 ? 16.338 66.351 14.912 1.00 17.01 174 GLU A O 1
ATOM 1388 N N . ARG A 1 180 ? 15.888 66.279 12.730 1.00 15.81 175 ARG A N 1
ATOM 1389 C CA . ARG A 1 180 ? 14.693 67.154 12.841 1.00 15.72 175 ARG A CA 1
ATOM 1390 C C . ARG A 1 180 ? 13.568 66.404 13.581 1.00 15.07 175 ARG A C 1
ATOM 1391 O O . ARG A 1 180 ? 12.857 67.013 14.370 1.00 14.44 175 ARG A O 1
ATOM 1399 N N . TYR A 1 181 ? 13.432 65.121 13.300 1.00 13.87 176 TYR A N 1
ATOM 1400 C CA . TYR A 1 181 ? 12.498 64.281 14.003 1.00 13.99 176 TYR A CA 1
ATOM 1401 C C . TYR A 1 181 ? 12.847 64.158 15.488 1.00 13.65 176 TYR A C 1
ATOM 1402 O O . TYR A 1 181 ? 11.992 64.212 16.376 1.00 12.60 176 TYR A O 1
ATOM 1411 N N . ARG A 1 182 ? 14.134 64.037 15.800 1.00 13.60 177 ARG A N 1
ATOM 1412 C CA . ARG A 1 182 ? 14.486 63.999 17.183 1.00 12.65 177 ARG A CA 1
ATOM 1413 C C . ARG A 1 182 ? 14.029 65.275 17.893 1.00 14.57 177 ARG A C 1
ATOM 1414 O O . ARG A 1 182 ? 13.544 65.216 19.032 1.00 13.67 177 ARG A O 1
ATOM 1422 N N . ALA A 1 183 ? 14.175 66.410 17.236 1.00 14.07 178 ALA A N 1
ATOM 1423 C CA . ALA A 1 183 ? 13.734 67.674 17.837 1.00 15.81 178 ALA A CA 1
ATOM 1424 C C . ALA A 1 183 ? 12.199 67.683 18.019 1.00 16.19 178 ALA A C 1
ATOM 1425 O O . ALA A 1 183 ? 11.674 68.151 18.997 1.00 14.35 178 ALA A O 1
ATOM 1427 N N . MET A 1 184 ? 11.517 67.128 17.024 1.00 14.33 179 MET A N 1
ATOM 1428 C CA . MET A 1 184 ? 10.040 67.077 16.999 1.00 12.67 179 MET A CA 1
ATOM 1429 C C . MET A 1 184 ? 9.526 66.323 18.198 1.00 13.01 179 MET A C 1
ATOM 1430 O O . MET A 1 184 ? 8.600 66.789 18.926 1.00 13.47 179 MET A O 1
ATOM 1435 N N . PHE A 1 185 ? 10.120 65.174 18.486 1.00 11.99 180 PHE A N 1
ATOM 1436 C CA . PHE A 1 185 ? 9.706 64.364 19.597 1.00 13.25 180 PHE A CA 1
ATOM 1437 C C . PHE A 1 185 ? 10.065 64.997 20.944 1.00 13.12 180 PHE A C 1
ATOM 1438 O O . PHE A 1 185 ? 9.248 64.920 21.870 1.00 14.27 180 PHE A O 1
ATOM 1446 N N . ALA A 1 186 ? 11.225 65.647 21.013 1.00 14.31 181 ALA A N 1
ATOM 1447 C CA . ALA A 1 186 ? 11.606 66.384 22.237 1.00 14.96 181 ALA A CA 1
ATOM 1448 C C . ALA A 1 186 ? 10.633 67.568 22.473 1.00 14.04 181 ALA A C 1
ATOM 1449 O O . ALA A 1 186 ? 10.290 67.840 23.678 1.00 16.15 181 ALA A O 1
ATOM 1451 N N . LEU A 1 187 ? 10.153 68.206 21.422 1.00 15.01 182 LEU A N 1
ATOM 1452 C CA . LEU A 1 187 ? 9.096 69.294 21.571 1.00 13.76 182 LEU A CA 1
ATOM 1453 C C . LEU A 1 187 ? 7.817 68.729 22.088 1.00 16.25 182 LEU A C 1
ATOM 1454 O O . LEU A 1 187 ? 7.220 69.243 23.033 1.00 16.55 182 LEU A O 1
ATOM 1459 N N . ARG A 1 188 ? 7.363 67.606 21.500 1.00 14.94 183 ARG A N 1
ATOM 1460 C CA . ARG A 1 188 ? 6.167 66.969 22.009 1.00 14.18 183 ARG A CA 1
ATOM 1461 C C . ARG A 1 188 ? 6.296 66.661 23.493 1.00 15.18 183 ARG A C 1
ATOM 1462 O O . ARG A 1 188 ? 5.400 66.863 24.266 1.00 15.93 183 ARG A O 1
ATOM 1470 N N . ASN A 1 189 ? 7.425 66.110 23.907 1.00 14.12 184 ASN A N 1
ATOM 1471 C CA . ASN A 1 189 ? 7.586 65.680 25.242 1.00 15.74 184 ASN A CA 1
ATOM 1472 C C . ASN A 1 189 ? 7.670 66.877 26.197 1.00 17.32 184 ASN A C 1
ATOM 1473 O O . ASN A 1 189 ? 7.231 66.740 27.355 1.00 18.69 184 ASN A O 1
ATOM 1478 N N . ALA A 1 190 ? 8.256 67.974 25.750 1.00 18.10 185 ALA A N 1
ATOM 1479 C CA . ALA A 1 190 ? 8.284 69.225 26.557 1.00 19.91 185 ALA A CA 1
ATOM 1480 C C . ALA A 1 190 ? 6.884 69.691 26.890 1.00 19.82 185 ALA A C 1
ATOM 1481 O O . ALA A 1 190 ? 6.560 70.037 28.078 1.00 19.01 185 ALA A O 1
ATOM 1483 N N . GLY A 1 191 ? 6.018 69.637 25.871 1.00 17.41 186 GLY A N 1
ATOM 1484 C CA . GLY A 1 191 ? 4.635 70.011 26.029 1.00 18.56 186 GLY A CA 1
ATOM 1485 C C . GLY A 1 191 ? 4.520 71.518 26.242 1.00 17.21 186 GLY A C 1
ATOM 1486 O O . GLY A 1 191 ? 5.489 72.276 26.170 1.00 18.52 186 GLY A O 1
ATOM 1487 N N . GLY A 1 192 ? 3.295 71.937 26.392 1.00 18.80 187 GLY A N 1
ATOM 1488 C CA . GLY A 1 192 ? 2.969 73.352 26.537 1.00 20.20 187 GLY A CA 1
ATOM 1489 C C . GLY A 1 192 ? 2.806 74.164 25.282 1.00 18.99 187 GLY A C 1
ATOM 1490 O O . GLY A 1 192 ? 3.157 73.773 24.129 1.00 15.85 187 GLY A O 1
ATOM 1491 N N . GLU A 1 193 ? 2.251 75.369 25.440 1.00 18.00 188 GLU A N 1
ATOM 1492 C CA . GLU A 1 193 ? 2.019 76.197 24.299 1.00 16.84 188 GLU A CA 1
ATOM 1493 C C . GLU A 1 193 ? 3.173 76.533 23.372 1.00 15.71 188 GLU A C 1
ATOM 1494 O O . GLU A 1 193 ? 2.999 76.565 22.156 1.00 16.73 188 GLU A O 1
ATOM 1500 N N . GLU A 1 194 ? 4.331 76.911 23.929 1.00 16.45 189 GLU A N 1
ATOM 1501 C CA . GLU A 1 194 ? 5.457 77.356 23.166 1.00 16.71 189 GLU A CA 1
ATOM 1502 C C . GLU A 1 194 ? 5.881 76.168 22.226 1.00 15.96 189 GLU A C 1
ATOM 1503 O O . GLU A 1 194 ? 6.143 76.409 21.065 1.00 17.58 189 GLU A O 1
ATOM 1509 N N . ALA A 1 195 ? 5.902 74.979 22.799 1.00 17.56 190 ALA A N 1
ATOM 1510 C CA . ALA A 1 195 ? 6.283 73.757 22.026 1.00 15.90 190 ALA A CA 1
ATOM 1511 C C . ALA A 1 195 ? 5.205 73.453 20.973 1.00 15.74 190 ALA A C 1
ATOM 1512 O O . ALA A 1 195 ? 5.599 73.115 19.837 1.00 16.36 190 ALA A O 1
ATOM 1514 N N . ALA A 1 196 ? 3.917 73.613 21.321 1.00 14.55 191 ALA A N 1
ATOM 1515 C CA . ALA A 1 196 ? 2.821 73.359 20.385 1.00 14.28 191 ALA A CA 1
ATOM 1516 C C . ALA A 1 196 ? 2.937 74.312 19.203 1.00 15.43 191 ALA A C 1
ATOM 1517 O O . ALA A 1 196 ? 2.790 73.960 18.038 1.00 15.01 191 ALA A O 1
ATOM 1519 N N . LEU A 1 197 ? 3.266 75.590 19.491 1.00 14.82 192 LEU A N 1
ATOM 1520 C CA . LEU A 1 197 ? 3.387 76.593 18.427 1.00 15.45 192 LEU A CA 1
ATOM 1521 C C . LEU A 1 197 ? 4.624 76.348 17.574 1.00 13.55 192 LEU A C 1
ATOM 1522 O O . LEU A 1 197 ? 4.544 76.577 16.400 1.00 14.51 192 LEU A O 1
ATOM 1527 N N . ALA A 1 198 ? 5.739 75.884 18.170 1.00 14.67 193 ALA A N 1
ATOM 1528 C CA . ALA A 1 198 ? 6.922 75.556 17.416 1.00 13.91 193 ALA A CA 1
ATOM 1529 C C . ALA A 1 198 ? 6.606 74.403 16.407 1.00 13.78 193 ALA A C 1
ATOM 1530 O O . ALA A 1 198 ? 6.917 74.470 15.219 1.00 14.87 193 ALA A O 1
ATOM 1532 N N . LEU A 1 199 ? 5.994 73.367 16.959 1.00 14.26 194 LEU A N 1
ATOM 1533 C CA . LEU A 1 199 ? 5.592 72.239 16.101 1.00 14.13 194 LEU A CA 1
ATOM 1534 C C . LEU A 1 199 ? 4.700 72.660 14.975 1.00 13.48 194 LEU A C 1
ATOM 1535 O O . LEU A 1 199 ? 4.892 72.237 13.826 1.00 14.62 194 LEU A O 1
ATOM 1540 N N . ALA A 1 200 ? 3.689 73.501 15.260 1.00 13.80 195 ALA A N 1
ATOM 1541 C CA . ALA A 1 200 ? 2.741 73.906 14.279 1.00 14.69 195 ALA A CA 1
ATOM 1542 C C . ALA A 1 200 ? 3.421 74.655 13.118 1.00 14.30 195 ALA A C 1
ATOM 1543 O O . ALA A 1 200 ? 2.936 74.567 11.991 1.00 15.45 195 ALA A O 1
ATOM 1545 N N . GLU A 1 201 ? 4.567 75.297 13.341 1.00 14.19 196 GLU A N 1
ATOM 1546 C CA . GLU A 1 201 ? 5.303 75.907 12.259 1.00 16.55 196 GLU A CA 1
ATOM 1547 C C . GLU A 1 201 ? 5.857 74.876 11.294 1.00 15.47 196 GLU A C 1
ATOM 1548 O O . GLU A 1 201 ? 6.086 75.138 10.129 1.00 16.31 196 GLU A O 1
ATOM 1554 N N . GLY A 1 202 ? 6.017 73.652 11.798 1.00 15.22 197 GLY A N 1
ATOM 1555 C CA . GLY A 1 202 ? 6.451 72.549 10.939 1.00 16.52 197 GLY A CA 1
ATOM 1556 C C . GLY A 1 202 ? 5.468 72.149 9.855 1.00 15.55 197 GLY A C 1
ATOM 1557 O O . GLY A 1 202 ? 5.811 71.466 8.895 1.00 15.33 197 GLY A O 1
ATOM 1558 N N . LEU A 1 203 ? 4.209 72.564 9.965 1.00 15.04 198 LEU A N 1
ATOM 1559 C CA . LEU A 1 203 ? 3.225 72.387 8.916 1.00 14.64 198 LEU A CA 1
ATOM 1560 C C . LEU A 1 203 ? 3.463 73.237 7.658 1.00 17.97 198 LEU A C 1
ATOM 1561 O O . LEU A 1 203 ? 2.807 73.057 6.661 1.00 18.76 198 LEU A O 1
ATOM 1566 N N . HIS A 1 204 ? 4.454 74.119 7.753 1.00 18.63 199 HIS A N 1
ATOM 1567 C CA . HIS A 1 204 ? 4.828 74.990 6.629 1.00 20.85 199 HIS A CA 1
ATOM 1568 C C . HIS A 1 204 ? 6.200 74.671 6.066 1.00 25.45 199 HIS A C 1
ATOM 1569 O O . HIS A 1 204 ? 6.766 75.488 5.298 1.00 26.95 199 HIS A O 1
ATOM 1576 N N . CYS A 1 205 ? 6.708 73.510 6.395 1.00 22.35 200 CYS A N 1
ATOM 1577 C CA . CYS A 1 205 ? 8.004 72.942 5.982 1.00 29.82 200 CYS A CA 1
ATOM 1578 C C . CYS A 1 205 ? 7.978 71.937 4.904 1.00 32.65 200 CYS A C 1
ATOM 1579 O O . CYS A 1 205 ? 6.918 71.491 4.348 1.00 31.54 200 CYS A O 1
ATOM 1582 N N . GLY A 1 206 ? 9.184 71.615 4.485 1.00 35.31 201 GLY A N 1
ATOM 1583 C CA . GLY A 1 206 ? 9.276 71.028 3.177 1.00 32.61 201 GLY A CA 1
ATOM 1584 C C . GLY A 1 206 ? 8.795 69.632 2.911 1.00 27.94 201 GLY A C 1
ATOM 1585 O O . GLY A 1 206 ? 8.239 69.387 1.775 1.00 36.17 201 GLY A O 1
ATOM 1586 N N . SER A 1 207 ? 9.118 68.613 3.733 1.00 23.06 202 SER A N 1
ATOM 1587 C CA . SER A 1 207 ? 8.683 67.344 3.207 1.00 17.02 202 SER A CA 1
ATOM 1588 C C . SER A 1 207 ? 7.316 66.932 3.670 1.00 14.84 202 SER A C 1
ATOM 1589 O O . SER A 1 207 ? 6.987 67.198 4.818 1.00 14.13 202 SER A O 1
ATOM 1592 N N . ALA A 1 208 ? 6.556 66.243 2.810 1.00 14.42 203 ALA A N 1
ATOM 1593 C CA . ALA A 1 208 ? 5.245 65.785 3.151 1.00 13.51 203 ALA A CA 1
ATOM 1594 C C . ALA A 1 208 ? 5.288 64.858 4.323 1.00 13.31 203 ALA A C 1
ATOM 1595 O O . ALA A 1 208 ? 4.408 64.893 5.229 1.00 13.86 203 ALA A O 1
ATOM 1597 N N . LEU A 1 209 ? 6.225 63.900 4.278 1.00 13.30 204 LEU A N 1
ATOM 1598 C CA . LEU A 1 209 ? 6.349 62.989 5.409 1.00 12.23 204 LEU A CA 1
ATOM 1599 C C . LEU A 1 209 ? 6.566 63.688 6.748 1.00 13.04 204 LEU A C 1
ATOM 1600 O O . LEU A 1 209 ? 5.885 63.415 7.772 1.00 12.07 204 LEU A O 1
ATOM 1605 N N . PHE A 1 210 ? 7.470 64.708 6.705 1.00 12.56 205 PHE A N 1
ATOM 1606 C CA . PHE A 1 210 ? 7.746 65.529 7.848 1.00 11.73 205 PHE A CA 1
ATOM 1607 C C . PHE A 1 210 ? 6.441 66.206 8.368 1.00 11.96 205 PHE A C 1
ATOM 1608 O O . PHE A 1 210 ? 6.167 66.188 9.583 1.00 11.80 205 PHE A O 1
ATOM 1616 N N . ARG A 1 211 ? 5.718 66.825 7.474 1.00 12.36 206 ARG A N 1
ATOM 1617 C CA . ARG A 1 211 ? 4.515 67.587 7.881 1.00 12.39 206 ARG A CA 1
ATOM 1618 C C . ARG A 1 211 ? 3.440 66.652 8.474 1.00 12.69 206 ARG A C 1
ATOM 1619 O O . ARG A 1 211 ? 2.779 66.985 9.460 1.00 12.12 206 ARG A O 1
ATOM 1627 N N . HIS A 1 212 ? 3.345 65.432 7.937 1.00 11.18 207 HIS A N 1
ATOM 1628 C CA . HIS A 1 212 ? 2.397 64.471 8.550 1.00 11.60 207 HIS A CA 1
ATOM 1629 C C . HIS A 1 212 ? 2.844 64.063 9.920 1.00 11.65 207 HIS A C 1
ATOM 1630 O O . HIS A 1 212 ? 1.980 63.831 10.795 1.00 11.72 207 HIS A O 1
ATOM 1637 N N . GLU A 1 213 ? 4.138 63.900 10.148 1.00 10.55 208 GLU A N 1
ATOM 1638 C CA . GLU A 1 213 ? 4.636 63.547 11.501 1.00 11.86 208 GLU A CA 1
ATOM 1639 C C . GLU A 1 213 ? 4.337 64.667 12.512 1.00 11.10 208 GLU A C 1
ATOM 1640 O O . GLU A 1 213 ? 3.962 64.407 13.662 1.00 11.27 208 GLU A O 1
ATOM 1646 N N . VAL A 1 214 ? 4.469 65.901 12.048 1.00 11.33 209 VAL A N 1
ATOM 1647 C CA . VAL A 1 214 ? 4.114 67.047 12.903 1.00 11.52 209 VAL A CA 1
ATOM 1648 C C . VAL A 1 214 ? 2.621 66.938 13.279 1.00 11.19 209 VAL A C 1
ATOM 1649 O O . VAL A 1 214 ? 2.265 67.135 14.467 1.00 12.26 209 VAL A O 1
ATOM 1653 N N . GLY A 1 215 ? 1.773 66.660 12.310 1.00 11.09 210 GLY A N 1
ATOM 1654 C CA . GLY A 1 215 ? 0.364 66.449 12.589 1.00 12.20 210 GLY A CA 1
ATOM 1655 C C . GLY A 1 215 ? 0.117 65.396 13.641 1.00 12.20 210 GLY A C 1
ATOM 1656 O O . GLY A 1 215 ? -0.642 65.555 14.618 1.00 12.70 210 GLY A O 1
ATOM 1657 N N . TYR A 1 216 ? 0.766 64.257 13.453 1.00 10.93 211 TYR A N 1
ATOM 1658 C CA . TYR A 1 216 ? 0.643 63.132 14.396 1.00 10.80 211 TYR A CA 1
ATOM 1659 C C . TYR A 1 216 ? 1.040 63.557 15.821 1.00 10.82 211 TYR A C 1
ATOM 1660 O O . TYR A 1 216 ? 0.282 63.313 16.782 1.00 11.89 211 TYR A O 1
ATOM 1669 N N . VAL A 1 217 ? 2.204 64.181 16.008 1.00 11.36 212 VAL A N 1
ATOM 1670 C CA . VAL A 1 217 ? 2.688 64.500 17.358 1.00 11.98 212 VAL A CA 1
ATOM 1671 C C . VAL A 1 217 ? 1.834 65.655 17.917 1.00 10.62 212 VAL A C 1
ATOM 1672 O O . VAL A 1 217 ? 1.596 65.693 19.153 1.00 11.60 212 VAL A O 1
ATOM 1676 N N . LEU A 1 218 ? 1.325 66.528 17.067 1.00 11.63 213 LEU A N 1
ATOM 1677 C CA . LEU A 1 218 ? 0.292 67.546 17.603 1.00 12.36 213 LEU A CA 1
ATOM 1678 C C . LEU A 1 218 ? -1.045 66.902 18.084 1.00 13.97 213 LEU A C 1
ATOM 1679 O O . LEU A 1 218 ? -1.610 67.357 19.061 1.00 13.23 213 LEU A O 1
ATOM 1684 N N . GLY A 1 219 ? -1.443 65.795 17.464 1.00 13.42 214 GLY A N 1
ATOM 1685 C CA . GLY A 1 219 ? -2.600 65.037 17.917 1.00 13.17 214 GLY A CA 1
ATOM 1686 C C . GLY A 1 219 ? -2.307 64.279 19.205 1.00 14.87 214 GLY A C 1
ATOM 1687 O O . GLY A 1 219 ? -3.145 64.177 20.088 1.00 15.25 214 GLY A O 1
ATOM 1688 N N . GLN A 1 220 ? -1.075 63.794 19.348 1.00 12.69 215 GLN A N 1
ATOM 1689 C CA . GLN A 1 220 ? -0.659 63.177 20.621 1.00 13.37 215 GLN A CA 1
ATOM 1690 C C . GLN A 1 220 ? -0.669 64.238 21.756 1.00 14.03 215 GLN A C 1
ATOM 1691 O O . GLN A 1 220 ? -1.078 63.930 22.883 1.00 16.26 215 GLN A O 1
ATOM 1697 N N . LEU A 1 221 ? -0.092 65.378 21.482 1.00 14.45 216 LEU A N 1
ATOM 1698 C CA . LEU A 1 221 ? 0.077 66.423 22.517 1.00 14.55 216 LEU A CA 1
ATOM 1699 C C . LEU A 1 221 ? -1.271 67.013 22.984 1.00 15.70 216 LEU A C 1
ATOM 1700 O O . LEU A 1 221 ? -1.423 67.304 24.201 1.00 14.59 216 LEU A O 1
ATOM 1705 N N . GLN A 1 222 ? -2.214 67.151 22.048 1.00 14.20 217 GLN A N 1
ATOM 1706 C CA . GLN A 1 222 ? -3.575 67.574 22.300 1.00 14.92 217 GLN A CA 1
ATOM 1707 C C . GLN A 1 222 ? -3.634 68.999 22.850 1.00 14.59 217 GLN A C 1
ATOM 1708 O O . GLN A 1 222 ? -4.600 69.316 23.542 1.00 19.01 217 GLN A O 1
ATOM 1714 N N . HIS A 1 223 ? -2.696 69.833 22.492 1.00 13.89 218 HIS A N 1
ATOM 1715 C CA . HIS A 1 223 ? -2.732 71.258 22.867 1.00 15.87 218 HIS A CA 1
ATOM 1716 C C . HIS A 1 223 ? -3.550 72.061 21.865 1.00 18.19 218 HIS A C 1
ATOM 1717 O O . HIS A 1 223 ? -3.308 72.039 20.651 1.00 18.06 218 HIS A O 1
ATOM 1724 N N . GLU A 1 224 ? -4.498 72.891 22.349 1.00 18.65 219 GLU A N 1
ATOM 1725 C CA . GLU A 1 224 ? -5.353 73.638 21.471 1.00 19.62 219 GLU A CA 1
ATOM 1726 C C . GLU A 1 224 ? -4.711 74.753 20.679 1.00 17.50 219 GLU A C 1
ATOM 1727 O O . GLU A 1 224 ? -5.286 75.258 19.676 1.00 18.13 219 GLU A O 1
ATOM 1733 N N . ALA A 1 225 ? -3.499 75.123 21.044 1.00 17.98 220 ALA A N 1
ATOM 1734 C CA . ALA A 1 225 ? -2.794 76.184 20.338 1.00 19.70 220 ALA A CA 1
ATOM 1735 C C . ALA A 1 225 ? -2.489 75.821 18.884 1.00 20.06 220 ALA A C 1
ATOM 1736 O O . ALA A 1 225 ? -2.311 76.710 18.058 1.00 19.77 220 ALA A O 1
ATOM 1738 N N . ALA A 1 226 ? -2.436 74.514 18.619 1.00 17.04 221 ALA A N 1
ATOM 1739 C CA . ALA A 1 226 ? -2.207 74.027 17.267 1.00 18.11 221 ALA A CA 1
ATOM 1740 C C . ALA A 1 226 ? -3.410 74.082 16.380 1.00 16.43 221 ALA A C 1
ATOM 1741 O O . ALA A 1 226 ? -3.266 73.837 15.178 1.00 16.46 221 ALA A O 1
ATOM 1743 N N . VAL A 1 227 ? -4.625 74.338 16.899 1.00 17.97 222 VAL A N 1
ATOM 1744 C CA . VAL A 1 227 ? -5.807 74.200 16.087 1.00 17.05 222 VAL A CA 1
ATOM 1745 C C . VAL A 1 227 ? -5.816 75.010 14.806 1.00 17.84 222 VAL A C 1
ATOM 1746 O O . VAL A 1 227 ? -6.162 74.501 13.733 1.00 17.67 222 VAL A O 1
ATOM 1750 N N . PRO A 1 228 ? -5.454 76.320 14.883 1.00 17.21 223 PRO A N 1
ATOM 1751 C CA . PRO A 1 228 ? -5.636 77.065 13.616 1.00 20.52 223 PRO A CA 1
ATOM 1752 C C . PRO A 1 228 ? -4.750 76.554 12.466 1.00 18.82 223 PRO A C 1
ATOM 1753 O O . PRO A 1 228 ? -5.269 76.441 11.340 1.00 18.12 223 PRO A O 1
ATOM 1757 N N . GLN A 1 229 ? -3.525 76.151 12.779 1.00 19.65 224 GLN A N 1
ATOM 1758 C CA . GLN A 1 229 ? -2.573 75.630 11.772 1.00 17.85 224 GLN A CA 1
ATOM 1759 C C . GLN A 1 229 ? -2.986 74.242 11.302 1.00 15.68 224 GLN A C 1
ATOM 1760 O O . GLN A 1 229 ? -2.888 73.925 10.099 1.00 14.43 224 GLN A O 1
ATOM 1766 N N . LEU A 1 230 ? -3.498 73.456 12.229 1.00 14.49 225 LEU A N 1
ATOM 1767 C CA . LEU A 1 230 ? -3.998 72.110 11.833 1.00 14.16 225 LEU A CA 1
ATOM 1768 C C . LEU A 1 230 ? -5.182 72.247 10.870 1.00 15.01 225 LEU A C 1
ATOM 1769 O O . LEU A 1 230 ? -5.290 71.552 9.851 1.00 13.78 225 LEU A O 1
ATOM 1774 N N . ALA A 1 231 ? -6.120 73.127 11.217 1.00 15.22 226 ALA A N 1
ATOM 1775 C CA . ALA A 1 231 ? -7.282 73.304 10.412 1.00 14.64 226 ALA A CA 1
ATOM 1776 C C . ALA A 1 231 ? -6.900 73.883 9.020 1.00 16.17 226 ALA A C 1
ATOM 1777 O O . ALA A 1 231 ? -7.520 73.539 7.987 1.00 17.75 226 ALA A O 1
ATOM 1779 N N . ALA A 1 232 ? -5.934 74.807 9.022 1.00 16.77 227 ALA A N 1
ATOM 1780 C CA . ALA A 1 232 ? -5.467 75.408 7.799 1.00 17.11 227 ALA A CA 1
ATOM 1781 C C . ALA A 1 232 ? -4.829 74.375 6.853 1.00 17.59 227 ALA A C 1
ATOM 1782 O O . ALA A 1 232 ? -5.157 74.366 5.638 1.00 15.33 227 ALA A O 1
ATOM 1784 N N . ALA A 1 233 ? -4.078 73.444 7.422 1.00 16.48 228 ALA A N 1
ATOM 1785 C CA . ALA A 1 233 ? -3.436 72.366 6.649 1.00 15.60 228 ALA A CA 1
ATOM 1786 C C . ALA A 1 233 ? -4.482 71.427 6.112 1.00 14.83 228 ALA A C 1
ATOM 1787 O O . ALA A 1 233 ? -4.447 71.018 4.962 1.00 14.51 228 ALA A O 1
ATOM 1789 N N . LEU A 1 234 ? -5.461 71.050 6.939 1.00 14.07 229 LEU A N 1
ATOM 1790 C CA . LEU A 1 234 ? -6.523 70.209 6.488 1.00 12.97 229 LEU A CA 1
ATOM 1791 C C . LEU A 1 234 ? -7.284 70.828 5.284 1.00 13.34 229 LEU A C 1
ATOM 1792 O O . LEU A 1 234 ? -7.759 70.156 4.373 1.00 14.33 229 LEU A O 1
ATOM 1797 N N . ALA A 1 235 ? -7.385 72.156 5.330 1.00 14.42 230 ALA A N 1
ATOM 1798 C CA . ALA A 1 235 ? -8.143 72.901 4.307 1.00 15.39 230 ALA A CA 1
ATOM 1799 C C . ALA A 1 235 ? -7.412 73.074 3.021 1.00 15.66 230 ALA A C 1
ATOM 1800 O O . ALA A 1 235 ? -8.018 73.465 2.014 1.00 17.51 230 ALA A O 1
ATOM 1802 N N . ARG A 1 236 ? -6.159 72.716 2.961 1.00 14.57 231 ARG A N 1
ATOM 1803 C CA . ARG A 1 236 ? -5.363 72.848 1.721 1.00 17.19 231 ARG A CA 1
ATOM 1804 C C . ARG A 1 236 ? -5.725 71.803 0.739 1.00 17.46 231 ARG A C 1
ATOM 1805 O O . ARG A 1 236 ? -5.369 70.635 0.909 1.00 17.32 231 ARG A O 1
ATOM 1813 N N . CYS A 1 237 ? -6.352 72.200 -0.362 1.00 18.49 232 CYS A N 1
ATOM 1814 C CA A CYS A 1 237 ? -6.745 71.187 -1.284 0.50 18.97 232 CYS A CA 1
ATOM 1815 C CA B CYS A 1 237 ? -6.778 71.224 -1.338 0.50 20.64 232 CYS A CA 1
ATOM 1816 C C . CYS A 1 237 ? -5.629 70.619 -2.144 1.00 18.87 232 CYS A C 1
ATOM 1817 O O . CYS A 1 237 ? -5.777 69.518 -2.709 1.00 19.80 232 CYS A O 1
ATOM 1822 N N . THR A 1 238 ? -4.470 71.265 -2.155 1.00 15.41 233 THR A N 1
ATOM 1823 C CA . THR A 1 238 ? -3.250 70.782 -2.818 1.00 16.04 233 THR A CA 1
ATOM 1824 C C . THR A 1 238 ? -2.267 69.991 -1.907 1.00 16.56 233 THR A C 1
ATOM 1825 O O . THR A 1 238 ? -1.251 69.464 -2.382 1.00 16.53 233 THR A O 1
ATOM 1829 N N . GLU A 1 239 ? -2.566 69.914 -0.599 1.00 14.69 234 GLU A N 1
ATOM 1830 C CA . GLU A 1 239 ? -1.699 69.255 0.303 1.00 15.56 234 GLU A CA 1
ATOM 1831 C C . GLU A 1 239 ? -1.807 67.745 0.096 1.00 15.03 234 GLU A C 1
ATOM 1832 O O . GLU A 1 239 ? -2.853 67.248 -0.320 1.00 16.64 234 GLU A O 1
ATOM 1838 N N . ASN A 1 240 ? -0.721 67.050 0.381 1.00 14.32 235 ASN A N 1
ATOM 1839 C CA . ASN A 1 240 ? -0.651 65.603 0.286 1.00 14.25 235 ASN A CA 1
ATOM 1840 C C . ASN A 1 240 ? -1.766 65.024 1.190 1.00 15.28 235 ASN A C 1
ATOM 1841 O O . ASN A 1 240 ? -1.880 65.453 2.367 1.00 15.09 235 ASN A O 1
ATOM 1846 N N . PRO A 1 241 ? -2.558 64.072 0.679 1.00 16.44 236 PRO A N 1
ATOM 1847 C CA . PRO A 1 241 ? -3.661 63.550 1.493 1.00 17.94 236 PRO A CA 1
ATOM 1848 C C . PRO A 1 241 ? -3.188 62.988 2.794 1.00 17.77 236 PRO A C 1
ATOM 1849 O O . PRO A 1 241 ? -3.964 63.006 3.760 1.00 16.97 236 PRO A O 1
ATOM 1853 N N . MET A 1 242 ? -1.951 62.457 2.853 1.00 17.32 237 MET A N 1
ATOM 1854 C CA A MET A 1 242 ? -1.427 61.934 4.097 0.25 16.73 237 MET A CA 1
ATOM 1855 C CA B MET A 1 242 ? -1.421 61.928 4.098 0.25 16.84 237 MET A CA 1
ATOM 1856 C CA C MET A 1 242 ? -1.408 61.933 4.093 0.50 17.78 237 MET A CA 1
ATOM 1857 C C . MET A 1 242 ? -1.296 63.007 5.176 1.00 16.64 237 MET A C 1
ATOM 1858 O O . MET A 1 242 ? -1.545 62.747 6.360 1.00 16.71 237 MET A O 1
ATOM 1871 N N . VAL A 1 243 ? -0.892 64.186 4.796 1.00 13.27 238 VAL A N 1
ATOM 1872 C CA . VAL A 1 243 ? -0.799 65.259 5.733 1.00 13.54 238 VAL A CA 1
ATOM 1873 C C . VAL A 1 243 ? -2.183 65.735 6.194 1.00 12.45 238 VAL A C 1
ATOM 1874 O O . VAL A 1 243 ? -2.412 65.948 7.369 1.00 13.31 238 VAL A O 1
ATOM 1878 N N . ARG A 1 244 ? -3.106 65.836 5.257 1.00 12.14 239 ARG A N 1
ATOM 1879 C CA . ARG A 1 244 ? -4.481 66.322 5.576 1.00 12.75 239 ARG A CA 1
ATOM 1880 C C . ARG A 1 244 ? -5.160 65.347 6.557 1.00 12.42 239 ARG A C 1
ATOM 1881 O O . ARG A 1 244 ? -5.717 65.753 7.506 1.00 12.42 239 ARG A O 1
ATOM 1889 N N . HIS A 1 245 ? -4.941 64.052 6.298 1.00 14.48 240 HIS A N 1
ATOM 1890 C CA . HIS A 1 245 ? -5.513 62.998 7.185 1.00 14.61 240 HIS A CA 1
ATOM 1891 C C . HIS A 1 245 ? -4.976 63.112 8.575 1.00 12.27 240 HIS A C 1
ATOM 1892 O O . HIS A 1 245 ? -5.711 63.084 9.562 1.00 13.42 240 HIS A O 1
ATOM 1899 N N . GLU A 1 246 ? -3.667 63.324 8.759 1.00 12.30 241 GLU A N 1
ATOM 1900 C CA . GLU A 1 246 ? -3.093 63.341 10.042 1.00 14.03 241 GLU A CA 1
ATOM 1901 C C . GLU A 1 246 ? -3.556 64.575 10.795 1.00 14.33 241 GLU A C 1
ATOM 1902 O O . GLU A 1 246 ? -3.832 64.563 12.026 1.00 14.11 241 GLU A O 1
ATOM 1908 N N . CYS A 1 247 ? -3.723 65.691 10.070 1.00 13.37 242 CYS A N 1
ATOM 1909 C CA . CYS A 1 247 ? -4.192 66.896 10.749 1.00 13.45 242 CYS A CA 1
ATOM 1910 C C . CYS A 1 247 ? -5.680 66.748 11.180 1.00 13.20 242 CYS A C 1
ATOM 1911 O O . CYS A 1 247 ? -6.027 67.225 12.243 1.00 13.62 242 CYS A O 1
ATOM 1914 N N . ALA A 1 248 ? -6.523 66.103 10.370 1.00 12.51 243 ALA A N 1
ATOM 1915 C CA . ALA A 1 248 ? -7.904 65.799 10.732 1.00 13.03 243 ALA A CA 1
ATOM 1916 C C . ALA A 1 248 ? -7.912 64.983 12.027 1.00 14.19 243 ALA A C 1
ATOM 1917 O O . ALA A 1 248 ? -8.695 65.283 12.977 1.00 15.32 243 ALA A O 1
ATOM 1919 N N . GLU A 1 249 ? -7.127 63.914 12.053 1.00 15.59 244 GLU A N 1
ATOM 1920 C CA . GLU A 1 249 ? -7.089 63.055 13.254 1.00 15.80 244 GLU A CA 1
ATOM 1921 C C . GLU A 1 249 ? -6.606 63.817 14.495 1.00 18.07 244 GLU A C 1
ATOM 1922 O O . GLU A 1 249 ? -7.201 63.717 15.601 1.00 16.83 244 GLU A O 1
ATOM 1928 N N . ALA A 1 250 ? -5.613 64.711 14.352 1.00 14.35 245 ALA A N 1
ATOM 1929 C CA . ALA A 1 250 ? -5.205 65.530 15.445 1.00 14.30 245 ALA A CA 1
ATOM 1930 C C . ALA A 1 250 ? -6.286 66.476 15.975 1.00 16.02 245 ALA A C 1
ATOM 1931 O O . ALA A 1 250 ? -6.467 66.672 17.201 1.00 16.90 245 ALA A O 1
ATOM 1933 N N . LEU A 1 251 ? -7.026 67.087 15.056 1.00 13.82 246 LEU A N 1
ATOM 1934 C CA . LEU A 1 251 ? -8.175 67.897 15.430 1.00 15.19 246 LEU A CA 1
ATOM 1935 C C . LEU A 1 251 ? -9.192 67.082 16.265 1.00 17.04 246 LEU A C 1
ATOM 1936 O O . LEU A 1 251 ? -9.809 67.646 17.242 1.00 19.13 246 LEU A O 1
ATOM 1941 N N . GLY A 1 252 ? -9.388 65.859 15.868 1.00 18.48 247 GLY A N 1
ATOM 1942 C CA . GLY A 1 252 ? -10.376 64.934 16.564 1.00 23.68 247 GLY A CA 1
ATOM 1943 C C . GLY A 1 252 ? -9.903 64.681 17.992 1.00 27.76 247 GLY A C 1
ATOM 1944 O O . GLY A 1 252 ? -10.683 64.777 18.951 1.00 26.22 247 GLY A O 1
ATOM 1945 N N . ALA A 1 253 ? -8.607 64.422 18.112 1.00 21.59 248 ALA A N 1
ATOM 1946 C CA . ALA A 1 253 ? -7.962 64.271 19.478 1.00 24.44 248 ALA A CA 1
ATOM 1947 C C . ALA A 1 253 ? -8.023 65.494 20.376 1.00 29.91 248 ALA A C 1
ATOM 1948 O O . ALA A 1 253 ? -8.280 65.400 21.620 1.00 30.89 248 ALA A O 1
ATOM 1950 N N . ILE A 1 254 ? -7.887 66.676 19.803 1.00 25.37 249 ILE A N 1
ATOM 1951 C CA . ILE A 1 254 ? -7.963 67.910 20.578 1.00 26.24 249 ILE A CA 1
ATOM 1952 C C . ILE A 1 254 ? -9.375 68.313 21.011 1.00 31.90 249 ILE A C 1
ATOM 1953 O O . ILE A 1 254 ? -9.577 68.750 22.172 1.00 32.69 249 ILE A O 1
ATOM 1958 N N . ALA A 1 255 ? -10.338 68.155 20.100 1.00 29.29 250 ALA A N 1
ATOM 1959 C CA . ALA A 1 255 ? -11.774 68.197 20.452 1.00 31.20 250 ALA A CA 1
ATOM 1960 C C . ALA A 1 255 ? -12.249 69.489 21.144 1.00 36.06 250 ALA A C 1
ATOM 1961 O O . ALA A 1 255 ? -12.913 69.469 22.167 1.00 36.10 250 ALA A O 1
ATOM 1963 N N . ARG A 1 256 ? -11.889 70.619 20.560 1.00 35.80 251 ARG A N 1
ATOM 1964 C CA . ARG A 1 256 ? -12.390 71.933 20.990 1.00 38.43 251 ARG A CA 1
ATOM 1965 C C . ARG A 1 256 ? -13.304 72.487 19.885 1.00 38.30 251 ARG A C 1
ATOM 1966 O O . ARG A 1 256 ? -13.328 71.976 18.751 1.00 44.28 251 ARG A O 1
ATOM 1974 N N . PRO A 1 257 ? -14.127 73.478 20.223 1.00 42.75 252 PRO A N 1
ATOM 1975 C CA . PRO A 1 257 ? -15.092 74.000 19.272 1.00 39.00 252 PRO A CA 1
ATOM 1976 C C . PRO A 1 257 ? -14.513 74.390 17.926 1.00 33.60 252 PRO A C 1
ATOM 1977 O O . PRO A 1 257 ? -15.132 74.129 16.875 1.00 37.54 252 PRO A O 1
ATOM 1981 N N . ALA A 1 258 ? -13.372 75.039 17.940 1.00 33.59 253 ALA A N 1
ATOM 1982 C CA . ALA A 1 258 ? -12.774 75.402 16.677 1.00 36.12 253 ALA A CA 1
ATOM 1983 C C . ALA A 1 258 ? -12.421 74.124 15.870 1.00 32.28 253 ALA A C 1
ATOM 1984 O O . ALA A 1 258 ? -12.276 74.221 14.662 1.00 43.27 253 ALA A O 1
ATOM 1986 N N . CYS A 1 259 ? -12.337 72.949 16.492 1.00 29.12 254 CYS A N 1
ATOM 1987 C CA . CYS A 1 259 ? -12.004 71.706 15.698 1.00 29.93 254 CYS A CA 1
ATOM 1988 C C . CYS A 1 259 ? -13.172 71.173 14.920 1.00 33.23 254 CYS A C 1
ATOM 1989 O O . CYS A 1 259 ? -13.032 70.506 13.885 1.00 27.19 254 CYS A O 1
ATOM 1992 N N . LEU A 1 260 ? -14.367 71.497 15.418 1.00 35.28 255 LEU A N 1
ATOM 1993 C CA . LEU A 1 260 ? -15.584 70.916 14.892 1.00 35.99 255 LEU A CA 1
ATOM 1994 C C . LEU A 1 260 ? -15.888 71.433 13.524 1.00 33.15 255 LEU A C 1
ATOM 1995 O O . LEU A 1 260 ? -16.164 70.641 12.624 1.00 32.73 255 LEU A O 1
ATOM 2000 N N . ALA A 1 261 ? -15.844 72.749 13.342 1.00 35.24 256 ALA A N 1
ATOM 2001 C CA . ALA A 1 261 ? -16.109 73.351 12.045 1.00 37.59 256 ALA A CA 1
ATOM 2002 C C . ALA A 1 261 ? -15.225 72.769 10.950 1.00 36.37 256 ALA A C 1
ATOM 2003 O O . ALA A 1 261 ? -15.698 72.448 9.852 1.00 29.26 256 ALA A O 1
ATOM 2005 N N . ALA A 1 262 ? -13.927 72.643 11.233 1.00 31.89 257 ALA A N 1
ATOM 2006 C CA . ALA A 1 262 ? -12.982 72.144 10.220 1.00 30.98 257 ALA A CA 1
ATOM 2007 C C . ALA A 1 262 ? -13.298 70.702 9.816 1.00 21.76 257 ALA A C 1
ATOM 2008 O O . ALA A 1 262 ? -13.245 70.343 8.611 1.00 21.69 257 ALA A O 1
ATOM 2010 N N . LEU A 1 263 ? -13.576 69.873 10.777 1.00 21.55 258 LEU A N 1
ATOM 2011 C CA . LEU A 1 263 ? -13.790 68.456 10.542 1.00 20.69 258 LEU A CA 1
ATOM 2012 C C . LEU A 1 263 ? -15.118 68.301 9.787 1.00 25.01 258 LEU A C 1
ATOM 2013 O O . LEU A 1 263 ? -15.221 67.536 8.815 1.00 22.88 258 LEU A O 1
ATOM 2018 N N . GLN A 1 264 ? -16.133 68.999 10.250 1.00 25.50 259 GLN A N 1
ATOM 2019 C CA . GLN A 1 264 ? -17.414 68.959 9.491 1.00 27.65 259 GLN A CA 1
ATOM 2020 C C . GLN A 1 264 ? -17.323 69.401 8.061 1.00 26.42 259 GLN A C 1
ATOM 2021 O O . GLN A 1 264 ? -17.972 68.787 7.213 1.00 28.25 259 GLN A O 1
ATOM 2027 N N . ALA A 1 265 ? -16.545 70.435 7.769 1.00 26.10 260 ALA A N 1
ATOM 2028 C CA . ALA A 1 265 ? -16.361 71.017 6.426 1.00 27.27 260 ALA A CA 1
ATOM 2029 C C . ALA A 1 265 ? -15.701 70.106 5.430 1.00 29.40 260 ALA A C 1
ATOM 2030 O O . ALA A 1 265 ? -15.808 70.291 4.234 1.00 29.26 260 ALA A O 1
ATOM 2032 N N . HIS A 1 266 ? -14.950 69.131 5.933 1.00 24.65 261 HIS A N 1
ATOM 2033 C CA . HIS A 1 266 ? -14.268 68.232 5.021 1.00 23.66 261 HIS A CA 1
ATOM 2034 C C . HIS A 1 266 ? -14.781 66.801 5.075 1.00 25.64 261 HIS A C 1
ATOM 2035 O O . HIS A 1 266 ? -14.224 65.904 4.405 1.00 25.95 261 HIS A O 1
ATOM 2042 N N . ALA A 1 267 ? -15.821 66.572 5.865 1.00 25.82 262 ALA A N 1
ATOM 2043 C CA . ALA A 1 267 ? -16.490 65.300 5.863 1.00 26.67 262 ALA A CA 1
ATOM 2044 C C . ALA A 1 267 ? -16.960 64.813 4.499 1.00 28.04 262 ALA A C 1
ATOM 2045 O O . ALA A 1 267 ? -17.082 63.578 4.291 1.00 27.51 262 ALA A O 1
ATOM 2047 N N . ASP A 1 268 ? -17.134 65.735 3.544 1.00 24.95 263 ASP A N 1
ATOM 2048 C CA . ASP A 1 268 ? -17.484 65.339 2.159 1.00 26.89 263 ASP A CA 1
ATOM 2049 C C . ASP A 1 268 ? -16.383 65.646 1.137 1.00 27.90 263 ASP A C 1
ATOM 2050 O O . ASP A 1 268 ? -16.606 65.786 -0.054 1.00 29.16 263 ASP A O 1
ATOM 2055 N N . ASP A 1 269 ? -15.136 65.706 1.580 1.00 23.66 264 ASP A N 1
ATOM 2056 C CA . ASP A 1 269 ? -14.071 65.998 0.662 1.00 22.95 264 ASP A CA 1
ATOM 2057 C C . ASP A 1 269 ? -13.990 64.955 -0.438 1.00 21.92 264 ASP A C 1
ATOM 2058 O O . ASP A 1 269 ? -14.273 63.789 -0.195 1.00 22.82 264 ASP A O 1
ATOM 2063 N N . PRO A 1 270 ? -13.486 65.314 -1.621 1.00 24.54 265 PRO A N 1
ATOM 2064 C CA . PRO A 1 270 ? -13.305 64.318 -2.700 1.00 26.79 265 PRO A CA 1
ATOM 2065 C C . PRO A 1 270 ? -12.251 63.272 -2.424 1.00 22.15 265 PRO A C 1
ATOM 2066 O O . PRO A 1 270 ? -12.307 62.211 -3.011 1.00 24.70 265 PRO A O 1
ATOM 2070 N N . GLU A 1 271 ? -11.322 63.560 -1.514 1.00 21.89 266 GLU A N 1
ATOM 2071 C CA . GLU A 1 271 ? -10.273 62.614 -1.197 1.00 21.78 266 GLU A CA 1
ATOM 2072 C C . GLU A 1 271 ? -10.801 61.625 -0.130 1.00 17.93 266 GLU A C 1
ATOM 2073 O O . GLU A 1 271 ? -11.105 62.054 0.965 1.00 17.27 266 GLU A O 1
ATOM 2079 N N . ARG A 1 272 ? -10.863 60.321 -0.459 1.00 18.14 267 ARG A N 1
ATOM 2080 C CA . ARG A 1 272 ? -11.430 59.343 0.444 1.00 17.40 267 ARG A CA 1
ATOM 2081 C C . ARG A 1 272 ? -10.710 59.304 1.760 1.00 15.32 267 ARG A C 1
ATOM 2082 O O . ARG A 1 272 ? -11.377 59.244 2.798 1.00 14.99 267 ARG A O 1
ATOM 2090 N N . VAL A 1 273 ? -9.394 59.361 1.750 1.00 16.20 268 VAL A N 1
ATOM 2091 C CA . VAL A 1 273 ? -8.662 59.273 3.024 1.00 16.71 268 VAL A CA 1
ATOM 2092 C C . VAL A 1 273 ? -8.981 60.450 3.933 1.00 16.94 268 VAL A C 1
ATOM 2093 O O . VAL A 1 273 ? -9.063 60.304 5.148 1.00 14.86 268 VAL A O 1
ATOM 2097 N N . VAL A 1 274 ? -9.281 61.609 3.337 1.00 16.96 269 VAL A N 1
ATOM 2098 C CA . VAL A 1 274 ? -9.656 62.789 4.111 1.00 16.56 269 VAL A CA 1
ATOM 2099 C C . VAL A 1 274 ? -11.061 62.663 4.694 1.00 14.91 269 VAL A C 1
ATOM 2100 O O . VAL A 1 274 ? -11.268 62.916 5.835 1.00 16.04 269 VAL A O 1
ATOM 2104 N N . ARG A 1 275 ? -12.027 62.258 3.880 1.00 15.63 270 ARG A N 1
ATOM 2105 C CA . ARG A 1 275 ? -13.384 61.962 4.377 1.00 17.61 270 ARG A CA 1
ATOM 2106 C C . ARG A 1 275 ? -13.405 61.003 5.520 1.00 16.30 270 ARG A C 1
ATOM 2107 O O . ARG A 1 275 ? -14.043 61.232 6.542 1.00 17.49 270 ARG A O 1
ATOM 2115 N N . GLU A 1 276 ? -12.672 59.915 5.346 1.00 15.24 271 GLU A N 1
ATOM 2116 C CA . GLU A 1 276 ? -12.701 58.899 6.330 1.00 16.15 271 GLU A CA 1
ATOM 2117 C C . GLU A 1 276 ? -12.004 59.320 7.635 1.00 16.52 271 GLU A C 1
ATOM 2118 O O . GLU A 1 276 ? -12.467 58.967 8.682 1.00 17.16 271 GLU A O 1
ATOM 2124 N N . SER A 1 277 ? -10.902 60.078 7.542 1.00 16.19 272 SER A N 1
ATOM 2125 C CA . SER A 1 277 ? -10.282 60.598 8.707 1.00 18.46 272 SER A CA 1
ATOM 2126 C C . SER A 1 277 ? -11.234 61.562 9.469 1.00 16.59 272 SER A C 1
ATOM 2127 O O . SER A 1 277 ? -11.310 61.519 10.686 1.00 17.90 272 SER A O 1
ATOM 2130 N N . CYS A 1 278 ? -11.957 62.403 8.712 1.00 16.51 273 CYS A N 1
ATOM 2131 C CA . CYS A 1 278 ? -12.948 63.291 9.357 1.00 17.99 273 CYS A CA 1
ATOM 2132 C C . CYS A 1 278 ? -14.046 62.485 10.059 1.00 19.14 273 CYS A C 1
ATOM 2133 O O . CYS A 1 278 ? -14.448 62.843 11.157 1.00 23.72 273 CYS A O 1
ATOM 2136 N N . GLU A 1 279 ? -14.507 61.389 9.459 1.00 19.81 274 GLU A N 1
ATOM 2137 C CA . GLU A 1 279 ? -15.566 60.488 9.975 1.00 24.43 274 GLU A CA 1
ATOM 2138 C C . GLU A 1 279 ? -15.104 59.962 11.327 1.00 27.59 274 GLU A C 1
ATOM 2139 O O . GLU A 1 279 ? -15.806 60.076 12.357 1.00 25.02 274 GLU A O 1
ATOM 2145 N N . VAL A 1 280 ? -13.875 59.454 11.358 1.00 24.25 275 VAL A N 1
ATOM 2146 C CA . VAL A 1 280 ? -13.328 58.929 12.669 1.00 26.77 275 VAL A CA 1
ATOM 2147 C C . VAL A 1 280 ? -12.990 60.044 13.650 1.00 22.92 275 VAL A C 1
ATOM 2148 O O . VAL A 1 280 ? -13.234 59.924 14.875 1.00 31.14 275 VAL A O 1
ATOM 2152 N N . ALA A 1 281 ? -12.515 61.165 13.174 1.00 22.21 276 ALA A N 1
ATOM 2153 C CA . ALA A 1 281 ? -12.181 62.311 14.037 1.00 19.64 276 ALA A CA 1
ATOM 2154 C C . ALA A 1 281 ? -13.446 62.932 14.683 1.00 28.12 276 ALA A C 1
ATOM 2155 O O . ALA A 1 281 ? -13.384 63.463 15.829 1.00 27.67 276 ALA A O 1
ATOM 2157 N N . LEU A 1 282 ? -14.547 62.873 13.935 1.00 27.40 277 LEU A N 1
ATOM 2158 C CA . LEU A 1 282 ? -15.836 63.414 14.406 1.00 32.75 277 LEU A CA 1
ATOM 2159 C C . LEU A 1 282 ? -16.443 62.522 15.424 1.00 32.59 277 LEU A C 1
ATOM 2160 O O . LEU A 1 282 ? -16.963 63.013 16.452 1.00 35.06 277 LEU A O 1
ATOM 2165 N N . ASP A 1 283 ? -16.389 61.228 15.206 1.00 36.56 278 ASP A N 1
ATOM 2166 C CA . ASP A 1 283 ? -16.625 60.379 16.353 1.00 44.63 278 ASP A CA 1
ATOM 2167 C C . ASP A 1 283 ? -15.747 60.670 17.622 1.00 42.98 278 ASP A C 1
ATOM 2168 O O . ASP A 1 283 ? -16.231 60.698 18.766 1.00 38.91 278 ASP A O 1
ATOM 2173 N N . MET A 1 284 ? -14.454 60.881 17.465 1.00 40.21 279 MET A N 1
ATOM 2174 C CA . MET A 1 284 ? -13.653 61.172 18.647 1.00 34.09 279 MET A CA 1
ATOM 2175 C C . MET A 1 284 ? -14.110 62.490 19.333 1.00 39.34 279 MET A C 1
ATOM 2176 O O . MET A 1 284 ? -14.112 62.600 20.590 1.00 37.50 279 MET A O 1
ATOM 2181 N N . TYR A 1 285 ? -14.451 63.479 18.497 1.00 35.48 280 TYR A N 1
ATOM 2182 C CA . TYR A 1 285 ? -14.942 64.787 18.990 1.00 40.19 280 TYR A CA 1
ATOM 2183 C C . TYR A 1 285 ? -16.188 64.497 19.820 1.00 43.33 280 TYR A C 1
ATOM 2184 O O . TYR A 1 285 ? -16.395 65.113 20.860 1.00 43.23 280 TYR A O 1
ATOM 2193 N N . GLU A 1 286 ? -16.944 63.490 19.388 1.00 47.30 281 GLU A N 1
ATOM 2194 C CA . GLU A 1 286 ? -18.139 63.045 20.121 1.00 54.21 281 GLU A CA 1
ATOM 2195 C C . GLU A 1 286 ? -17.795 62.558 21.507 1.00 47.64 281 GLU A C 1
ATOM 2196 O O . GLU A 1 286 ? -18.336 63.068 22.492 1.00 63.89 281 GLU A O 1
ATOM 2202 N N . HIS A 1 287 ? -16.903 61.589 21.609 1.00 58.04 282 HIS A N 1
ATOM 2203 C CA . HIS A 1 287 ? -16.619 60.934 22.914 1.00 60.30 282 HIS A CA 1
ATOM 2204 C C . HIS A 1 287 ? -15.742 61.742 23.868 1.00 58.13 282 HIS A C 1
ATOM 2205 O O . HIS A 1 287 ? -15.663 61.404 25.036 1.00 60.74 282 HIS A O 1
ATOM 2212 N N . GLU A 1 288 ? -15.106 62.817 23.387 1.00 55.84 283 GLU A N 1
ATOM 2213 C CA . GLU A 1 288 ? -14.341 63.733 24.255 1.00 50.84 283 GLU A CA 1
ATOM 2214 C C . GLU A 1 288 ? -15.244 64.764 24.948 1.00 48.92 283 GLU A C 1
ATOM 2215 O O . GLU A 1 288 ? -16.158 65.271 24.319 1.00 45.78 283 GLU A O 1
ATOM 2221 N N . GLY B 1 1 ? -2.055 56.087 13.898 1.00 22.25 -5 GLY B N 1
ATOM 2222 C CA . GLY B 1 1 ? -2.495 57.507 14.205 1.00 21.35 -5 GLY B CA 1
ATOM 2223 C C . GLY B 1 1 ? -2.594 57.866 15.641 1.00 18.25 -5 GLY B C 1
ATOM 2224 O O . GLY B 1 1 ? -2.484 56.982 16.549 1.00 21.32 -5 GLY B O 1
ATOM 2225 N N . PRO B 1 2 ? -2.885 59.134 15.945 1.00 19.42 -4 PRO B N 1
ATOM 2226 C CA . PRO B 1 2 ? -3.080 59.562 17.321 1.00 20.87 -4 PRO B CA 1
ATOM 2227 C C . PRO B 1 2 ? -4.428 59.177 18.023 1.00 21.16 -4 PRO B C 1
ATOM 2228 O O . PRO B 1 2 ? -4.546 59.389 19.239 1.00 26.61 -4 PRO B O 1
ATOM 2232 N N . LEU B 1 3 ? -5.394 58.589 17.329 1.00 18.80 -3 LEU B N 1
ATOM 2233 C CA . LEU B 1 3 ? -6.704 58.286 17.910 1.00 19.26 -3 LEU B CA 1
ATOM 2234 C C . LEU B 1 3 ? -6.722 56.863 18.505 1.00 17.30 -3 LEU B C 1
ATOM 2235 O O . LEU B 1 3 ? -7.570 56.584 19.345 1.00 18.47 -3 LEU B O 1
ATOM 2240 N N . GLY B 1 4 ? -5.813 56.012 18.073 1.00 20.29 -2 GLY B N 1
ATOM 2241 C CA . GLY B 1 4 ? -5.838 54.557 18.515 1.00 21.04 -2 GLY B CA 1
ATOM 2242 C C . GLY B 1 4 ? -5.815 54.544 20.048 1.00 23.35 -2 GLY B C 1
ATOM 2243 O O . GLY B 1 4 ? -6.561 53.802 20.721 1.00 20.63 -2 GLY B O 1
ATOM 2244 N N . SER B 1 5 ? -4.942 55.322 20.599 1.00 24.24 -1 SER B N 1
ATOM 2245 C CA . SER B 1 5 ? -4.832 55.388 22.049 1.00 28.68 -1 SER B CA 1
ATOM 2246 C C . SER B 1 5 ? -6.114 55.860 22.750 1.00 21.61 -1 SER B C 1
ATOM 2247 O O . SER B 1 5 ? -6.643 55.238 23.799 1.00 21.46 -1 SER B O 1
ATOM 2250 N N . MET B 1 6 ? -6.996 56.768 22.382 1.00 19.68 1 MET B N 1
ATOM 2251 C CA . MET B 1 6 ? -8.292 57.240 22.787 1.00 21.61 1 MET B CA 1
ATOM 2252 C C . MET B 1 6 ? -9.328 56.130 22.559 1.00 21.22 1 MET B C 1
ATOM 2253 O O . MET B 1 6 ? -10.044 55.801 23.480 1.00 23.77 1 MET B O 1
ATOM 2258 N N . VAL B 1 7 ? -9.286 55.493 21.403 1.00 17.37 2 VAL B N 1
ATOM 2259 C CA . VAL B 1 7 ? -10.195 54.456 21.094 1.00 18.32 2 VAL B CA 1
ATOM 2260 C C . VAL B 1 7 ? -9.990 53.265 22.058 1.00 15.12 2 VAL B C 1
ATOM 2261 O O . VAL B 1 7 ? -10.974 52.678 22.512 1.00 16.76 2 VAL B O 1
ATOM 2265 N N . THR B 1 8 ? -8.732 52.914 22.287 1.00 17.28 3 THR B N 1
ATOM 2266 C CA . THR B 1 8 ? -8.425 51.816 23.233 1.00 17.64 3 THR B CA 1
ATOM 2267 C C . THR B 1 8 ? -8.937 52.126 24.651 1.00 15.60 3 THR B C 1
ATOM 2268 O O . THR B 1 8 ? -9.617 51.268 25.253 1.00 18.57 3 THR B O 1
ATOM 2272 N N . GLU B 1 9 ? -8.808 53.373 25.107 1.00 17.45 4 GLU B N 1
ATOM 2273 C CA . GLU B 1 9 ? -9.315 53.736 26.463 1.00 18.58 4 GLU B CA 1
ATOM 2274 C C . GLU B 1 9 ? -10.828 53.613 26.523 1.00 17.91 4 GLU B C 1
ATOM 2275 O O . GLU B 1 9 ? -11.400 53.160 27.519 1.00 17.74 4 GLU B O 1
ATOM 2281 N N . GLN B 1 10 ? -11.498 54.025 25.417 1.00 16.45 5 GLN B N 1
ATOM 2282 C CA . GLN B 1 10 ? -12.940 53.888 25.305 1.00 17.47 5 GLN B CA 1
ATOM 2283 C C . GLN B 1 10 ? -13.350 52.432 25.379 1.00 17.89 5 GLN B C 1
ATOM 2284 O O . GLN B 1 10 ? -14.362 52.136 26.042 1.00 17.87 5 GLN B O 1
ATOM 2290 N N . GLU B 1 11 ? -12.604 51.544 24.706 1.00 15.56 6 GLU B N 1
ATOM 2291 C CA . GLU B 1 11 ? -12.949 50.117 24.632 1.00 16.02 6 GLU B CA 1
ATOM 2292 C C . GLU B 1 11 ? -12.690 49.514 26.055 1.00 15.44 6 GLU B C 1
ATOM 2293 O O . GLU B 1 11 ? -13.543 48.751 26.585 1.00 15.48 6 GLU B O 1
ATOM 2299 N N . VAL B 1 12 ? -11.603 49.895 26.721 1.00 14.35 7 VAL B N 1
ATOM 2300 C CA . VAL B 1 12 ? -11.386 49.458 28.107 1.00 14.32 7 VAL B CA 1
ATOM 2301 C C . VAL B 1 12 ? -12.547 49.808 29.014 1.00 16.31 7 VAL B C 1
ATOM 2302 O O . VAL B 1 12 ? -13.034 48.983 29.833 1.00 16.48 7 VAL B O 1
ATOM 2306 N N . ASP B 1 13 ? -13.006 51.040 28.946 1.00 15.67 8 ASP B N 1
ATOM 2307 C CA . ASP B 1 13 ? -14.122 51.442 29.754 1.00 17.87 8 ASP B CA 1
ATOM 2308 C C . ASP B 1 13 ? -15.428 50.720 29.447 1.00 17.51 8 ASP B C 1
ATOM 2309 O O . ASP B 1 13 ? -16.141 50.366 30.386 1.00 18.04 8 ASP B O 1
ATOM 2314 N N . ALA B 1 14 ? -15.698 50.432 28.177 1.00 17.32 9 ALA B N 1
ATOM 2315 C CA . ALA B 1 14 ? -16.910 49.683 27.834 1.00 18.28 9 ALA B CA 1
ATOM 2316 C C . ALA B 1 14 ? -16.917 48.274 28.406 1.00 17.16 9 ALA B C 1
ATOM 2317 O O . ALA B 1 14 ? -17.933 47.759 28.927 1.00 17.71 9 ALA B O 1
ATOM 2319 N N . ILE B 1 15 ? -15.770 47.681 28.278 1.00 15.13 10 ILE B N 1
ATOM 2320 C CA . ILE B 1 15 ? -15.508 46.257 28.681 1.00 15.73 10 ILE B CA 1
ATOM 2321 C C . ILE B 1 15 ? -15.534 46.202 30.190 1.00 15.28 10 ILE B C 1
ATOM 2322 O O . ILE B 1 15 ? -16.184 45.295 30.748 1.00 15.81 10 ILE B O 1
ATOM 2327 N N . GLY B 1 16 ? -14.842 47.124 30.844 1.00 14.39 11 GLY B N 1
ATOM 2328 C CA . GLY B 1 16 ? -14.876 47.276 32.340 1.00 15.54 11 GLY B CA 1
ATOM 2329 C C . GLY B 1 16 ? -16.301 47.388 32.877 1.00 17.67 11 GLY B C 1
ATOM 2330 O O . GLY B 1 16 ? -16.648 46.769 33.884 1.00 16.04 11 GLY B O 1
ATOM 2331 N N . GLN B 1 17 ? -17.147 48.165 32.185 1.00 18.45 12 GLN B N 1
ATOM 2332 C CA . GLN B 1 17 ? -18.544 48.344 32.662 1.00 20.13 12 GLN B CA 1
ATOM 2333 C C . GLN B 1 17 ? -19.278 47.043 32.617 1.00 19.97 12 GLN B C 1
ATOM 2334 O O . GLN B 1 17 ? -20.042 46.779 33.526 1.00 24.10 12 GLN B O 1
ATOM 2340 N N . THR B 1 18 ? -19.001 46.226 31.641 1.00 17.67 13 THR B N 1
ATOM 2341 C CA . THR B 1 18 ? -19.593 44.885 31.595 1.00 20.50 13 THR B CA 1
ATOM 2342 C C . THR B 1 18 ? -19.090 44.044 32.792 1.00 17.90 13 THR B C 1
ATOM 2343 O O . THR B 1 18 ? -19.850 43.370 33.459 1.00 18.30 13 THR B O 1
ATOM 2347 N N . LEU B 1 19 ? -17.777 44.012 32.968 1.00 14.80 14 LEU B N 1
ATOM 2348 C CA . LEU B 1 19 ? -17.234 43.178 34.075 1.00 14.99 14 LEU B CA 1
ATOM 2349 C C . LEU B 1 19 ? -17.834 43.493 35.434 1.00 16.17 14 LEU B C 1
ATOM 2350 O O . LEU B 1 19 ? -18.019 42.564 36.255 1.00 17.51 14 LEU B O 1
ATOM 2355 N N . VAL B 1 20 ? -17.998 44.763 35.765 1.00 15.79 15 VAL B N 1
ATOM 2356 C CA . VAL B 1 20 ? -18.401 45.185 37.109 1.00 16.52 15 VAL B CA 1
ATOM 2357 C C . VAL B 1 20 ? -19.920 45.131 37.323 1.00 20.50 15 VAL B C 1
ATOM 2358 O O . VAL B 1 20 ? -20.324 45.342 38.437 1.00 23.10 15 VAL B O 1
ATOM 2362 N N . ASP B 1 21 ? -20.664 44.759 36.308 1.00 20.27 16 ASP B N 1
ATOM 2363 C CA . ASP B 1 21 ? -22.156 44.763 36.345 1.00 23.47 16 ASP B CA 1
ATOM 2364 C C . ASP B 1 21 ? -22.681 43.388 36.836 1.00 22.07 16 ASP B C 1
ATOM 2365 O O . ASP B 1 21 ? -22.607 42.427 36.083 1.00 21.62 16 ASP B O 1
ATOM 2370 N N . PRO B 1 22 ? -23.136 43.322 38.091 1.00 25.30 17 PRO B N 1
ATOM 2371 C CA . PRO B 1 22 ? -23.618 42.015 38.643 1.00 27.73 17 PRO B CA 1
ATOM 2372 C C . PRO B 1 22 ? -24.832 41.465 37.894 1.00 31.22 17 PRO B C 1
ATOM 2373 O O . PRO B 1 22 ? -25.182 40.300 38.054 1.00 30.73 17 PRO B O 1
ATOM 2377 N N . LYS B 1 23 ? -25.461 42.290 37.036 1.00 30.83 18 LYS B N 1
ATOM 2378 C CA . LYS B 1 23 ? -26.607 41.850 36.233 1.00 31.26 18 LYS B CA 1
ATOM 2379 C C . LYS B 1 23 ? -26.232 41.314 34.879 1.00 31.06 18 LYS B C 1
ATOM 2380 O O . LYS B 1 23 ? -27.074 40.947 34.091 1.00 33.46 18 LYS B O 1
ATOM 2386 N N . GLN B 1 24 ? -24.952 41.284 34.553 1.00 24.06 19 GLN B N 1
ATOM 2387 C CA . GLN B 1 24 ? -24.535 40.611 33.332 1.00 23.75 19 GLN B CA 1
ATOM 2388 C C . GLN B 1 24 ? -24.306 39.145 33.630 1.00 24.75 19 GLN B C 1
ATOM 2389 O O . GLN B 1 24 ? -23.940 38.821 34.775 1.00 26.72 19 GLN B O 1
ATOM 2395 N N . PRO B 1 25 ? -24.461 38.283 32.613 1.00 25.10 20 PRO B N 1
ATOM 2396 C CA . PRO B 1 25 ? -24.236 36.873 32.908 1.00 29.90 20 PRO B CA 1
ATOM 2397 C C . PRO B 1 25 ? -22.768 36.608 33.152 1.00 29.88 20 PRO B C 1
ATOM 2398 O O . PRO B 1 25 ? -21.895 37.264 32.527 1.00 23.52 20 PRO B O 1
ATOM 2402 N N . LEU B 1 26 ? -22.511 35.604 34.000 1.00 23.80 21 LEU B N 1
ATOM 2403 C CA . LEU B 1 26 ? -21.122 35.274 34.321 1.00 23.56 21 LEU B CA 1
ATOM 2404 C C . LEU B 1 26 ? -20.243 35.052 33.151 1.00 21.61 21 LEU B C 1
ATOM 2405 O O . LEU B 1 26 ? -19.079 35.564 33.124 1.00 19.86 21 LEU B O 1
ATOM 2410 N N . GLN B 1 27 ? -20.693 34.341 32.117 1.00 22.21 22 GLN B N 1
ATOM 2411 C CA . GLN B 1 27 ? -19.805 34.054 31.028 1.00 21.78 22 GLN B CA 1
ATOM 2412 C C . GLN B 1 27 ? -19.398 35.341 30.279 1.00 19.24 22 GLN B C 1
ATOM 2413 O O . GLN B 1 27 ? -18.300 35.433 29.791 1.00 20.25 22 GLN B O 1
ATOM 2419 N N . ALA B 1 28 ? -20.304 36.284 30.182 1.00 20.97 23 ALA B N 1
ATOM 2420 C CA . ALA B 1 28 ? -20.009 37.568 29.541 1.00 20.34 23 ALA B CA 1
ATOM 2421 C C . ALA B 1 28 ? -18.992 38.367 30.413 1.00 21.19 23 ALA B C 1
ATOM 2422 O O . ALA B 1 28 ? -18.133 39.098 29.873 1.00 17.36 23 ALA B O 1
ATOM 2424 N N . ARG B 1 29 ? -19.167 38.280 31.716 1.00 18.35 24 ARG B N 1
ATOM 2425 C CA . ARG B 1 29 ? -18.212 38.955 32.617 1.00 20.45 24 ARG B CA 1
ATOM 2426 C C . ARG B 1 29 ? -16.822 38.349 32.520 1.00 16.54 24 ARG B C 1
ATOM 2427 O O . ARG B 1 29 ? -15.793 39.073 32.545 1.00 15.16 24 ARG B O 1
ATOM 2435 N N . PHE B 1 30 ? -16.723 37.032 32.442 1.00 17.22 25 PHE B N 1
ATOM 2436 C CA . PHE B 1 30 ? -15.412 36.422 32.166 1.00 16.45 25 PHE B CA 1
ATOM 2437 C C . PHE B 1 30 ? -14.765 36.804 30.854 1.00 18.12 25 PHE B C 1
ATOM 2438 O O . PHE B 1 30 ? -13.556 37.027 30.751 1.00 15.42 25 PHE B O 1
ATOM 2446 N N . ARG B 1 31 ? -15.576 36.906 29.794 1.00 17.41 26 ARG B N 1
ATOM 2447 C CA . ARG B 1 31 ? -14.997 37.327 28.526 1.00 16.43 26 ARG B CA 1
ATOM 2448 C C . ARG B 1 31 ? -14.436 38.768 28.627 1.00 14.48 26 ARG B C 1
ATOM 2449 O O . ARG B 1 31 ? -13.361 38.998 28.066 1.00 16.38 26 ARG B O 1
ATOM 2457 N N . ALA B 1 32 ? -15.118 39.605 29.393 1.00 14.21 27 ALA B N 1
ATOM 2458 C CA . ALA B 1 32 ? -14.706 40.989 29.585 1.00 13.04 27 ALA B CA 1
ATOM 2459 C C . ALA B 1 32 ? -13.360 40.959 30.333 1.00 14.17 27 ALA B C 1
ATOM 2460 O O . ALA B 1 32 ? -12.396 41.625 29.980 1.00 13.08 27 ALA B O 1
ATOM 2462 N N . LEU B 1 33 ? -13.334 40.196 31.419 1.00 12.03 28 LEU B N 1
ATOM 2463 C CA . LEU B 1 33 ? -12.115 40.099 32.226 1.00 11.94 28 LEU B CA 1
ATOM 2464 C C . LEU B 1 33 ? -10.915 39.652 31.436 1.00 12.73 28 LEU B C 1
ATOM 2465 O O . LEU B 1 33 ? -9.849 40.248 31.528 1.00 11.83 28 LEU B O 1
ATOM 2470 N N . PHE B 1 34 ? -11.033 38.600 30.643 1.00 12.25 29 PHE B N 1
ATOM 2471 C CA A PHE B 1 34 ? -9.914 38.067 29.896 0.50 13.58 29 PHE B CA 1
ATOM 2472 C CA B PHE B 1 34 ? -9.865 38.110 29.911 0.50 15.08 29 PHE B CA 1
ATOM 2473 C C . PHE B 1 34 ? -9.440 39.077 28.823 1.00 14.08 29 PHE B C 1
ATOM 2474 O O . PHE B 1 34 ? -8.237 39.160 28.507 1.00 16.23 29 PHE B O 1
ATOM 2489 N N . THR B 1 35 ? -10.382 39.834 28.304 1.00 12.76 30 THR B N 1
ATOM 2490 C CA . THR B 1 35 ? -10.040 40.905 27.339 1.00 12.85 30 THR B CA 1
ATOM 2491 C C . THR B 1 35 ? -9.231 42.018 28.020 1.00 13.46 30 THR B C 1
ATOM 2492 O O . THR B 1 35 ? -8.179 42.427 27.537 1.00 12.43 30 THR B O 1
ATOM 2496 N N . LEU B 1 36 ? -9.694 42.480 29.184 1.00 12.23 31 LEU B N 1
ATOM 2497 C CA . LEU B 1 36 ? -8.932 43.445 29.976 1.00 12.46 31 LEU B CA 1
ATOM 2498 C C . LEU B 1 36 ? -7.559 42.963 30.366 1.00 11.95 31 LEU B C 1
ATOM 2499 O O . LEU B 1 36 ? -6.604 43.720 30.383 1.00 13.22 31 LEU B O 1
ATOM 2504 N N . ARG B 1 37 ? -7.443 41.689 30.695 1.00 11.55 32 ARG B N 1
ATOM 2505 C CA . ARG B 1 37 ? -6.149 41.085 31.048 1.00 12.56 32 ARG B CA 1
ATOM 2506 C C . ARG B 1 37 ? -5.172 41.249 29.908 1.00 12.30 32 ARG B C 1
ATOM 2507 O O . ARG B 1 37 ? -4.015 41.594 30.088 1.00 13.07 32 ARG B O 1
ATOM 2515 N N . GLY B 1 38 ? -5.668 41.032 28.714 1.00 13.41 33 GLY B N 1
ATOM 2516 C CA . GLY B 1 38 ? -4.842 41.135 27.518 1.00 12.97 33 GLY B CA 1
ATOM 2517 C C . GLY B 1 38 ? -4.499 42.599 27.163 1.00 13.19 33 GLY B C 1
ATOM 2518 O O . GLY B 1 38 ? -3.362 42.934 26.796 1.00 14.92 33 GLY B O 1
ATOM 2519 N N . LEU B 1 39 ? -5.480 43.472 27.293 1.00 13.25 34 LEU B N 1
ATOM 2520 C CA . LEU B 1 39 ? -5.241 44.876 26.996 1.00 13.34 34 LEU B CA 1
ATOM 2521 C C . LEU B 1 39 ? -4.260 45.558 27.916 1.00 13.71 34 LEU B C 1
ATOM 2522 O O . LEU B 1 39 ? -3.334 46.278 27.481 1.00 14.16 34 LEU B O 1
ATOM 2527 N N . GLY B 1 40 ? -4.463 45.381 29.222 1.00 13.62 35 GLY B N 1
ATOM 2528 C CA . GLY B 1 40 ? -3.575 45.956 30.201 1.00 13.71 35 GLY B CA 1
ATOM 2529 C C . GLY B 1 40 ? -3.694 47.455 30.349 1.00 12.68 35 GLY B C 1
ATOM 2530 O O . GLY B 1 40 ? -4.603 48.094 29.791 1.00 14.86 35 GLY B O 1
ATOM 2531 N N . GLY B 1 41 ? -2.809 47.933 31.197 1.00 13.66 36 GLY B N 1
ATOM 2532 C CA . GLY B 1 41 ? -2.769 49.382 31.546 1.00 12.58 36 GLY B CA 1
ATOM 2533 C C . GLY B 1 41 ? -3.532 49.702 32.781 1.00 12.92 36 GLY B C 1
ATOM 2534 O O . GLY B 1 41 ? -4.230 48.871 33.379 1.00 13.25 36 GLY B O 1
ATOM 2535 N N . PRO B 1 42 ? -3.447 50.975 33.189 1.00 13.06 37 PRO B N 1
ATOM 2536 C CA . PRO B 1 42 ? -3.999 51.342 34.472 1.00 12.68 37 PRO B CA 1
ATOM 2537 C C . PRO B 1 42 ? -5.516 51.407 34.524 1.00 14.20 37 PRO B C 1
ATOM 2538 O O . PRO B 1 42 ? -6.058 51.130 35.608 1.00 13.72 37 PRO B O 1
ATOM 2542 N N . GLY B 1 43 ? -6.171 51.730 33.411 1.00 13.78 38 GLY B N 1
ATOM 2543 C CA . GLY B 1 43 ? -7.631 51.634 33.338 1.00 14.04 38 GLY B CA 1
ATOM 2544 C C . GLY B 1 43 ? -8.107 50.234 33.541 1.00 14.01 38 GLY B C 1
ATOM 2545 O O . GLY B 1 43 ? -8.996 49.978 34.385 1.00 15.00 38 GLY B O 1
ATOM 2546 N N . ALA B 1 44 ? -7.463 49.296 32.831 1.00 11.75 39 ALA B N 1
ATOM 2547 C CA . ALA B 1 44 ? -7.837 47.873 32.947 1.00 12.27 39 ALA B CA 1
ATOM 2548 C C . ALA B 1 44 ? -7.672 47.388 34.387 1.00 12.33 39 ALA B C 1
ATOM 2549 O O . ALA B 1 44 ? -8.531 46.708 34.939 1.00 11.64 39 ALA B O 1
ATOM 2551 N N . ILE B 1 45 ? -6.550 47.693 35.014 1.00 12.10 40 ILE B N 1
ATOM 2552 C CA . ILE B 1 45 ? -6.333 47.317 36.391 1.00 11.96 40 ILE B CA 1
ATOM 2553 C C . ILE B 1 45 ? -7.392 47.879 37.335 1.00 12.72 40 ILE B C 1
ATOM 2554 O O . ILE B 1 45 ? -7.914 47.198 38.231 1.00 12.88 40 ILE B O 1
ATOM 2559 N N . ALA B 1 46 ? -7.773 49.149 37.114 1.00 12.72 41 ALA B N 1
ATOM 2560 C CA . ALA B 1 46 ? -8.802 49.747 37.915 1.00 12.34 41 ALA B CA 1
ATOM 2561 C C . ALA B 1 46 ? -10.199 49.083 37.781 1.00 12.66 41 ALA B C 1
ATOM 2562 O O . ALA B 1 46 ? -10.848 48.820 38.790 1.00 13.92 41 ALA B O 1
ATOM 2564 N N . TRP B 1 47 ? -10.582 48.734 36.582 1.00 12.42 42 TRP B N 1
ATOM 2565 C CA . TRP B 1 47 ? -11.852 48.027 36.383 1.00 12.25 42 TRP B CA 1
ATOM 2566 C C . TRP B 1 47 ? -11.823 46.638 37.011 1.00 12.04 42 TRP B C 1
ATOM 2567 O O . TRP B 1 47 ? -12.790 46.195 37.647 1.00 12.05 42 TRP B O 1
ATOM 2578 N N . ILE B 1 48 ? -10.722 45.917 36.797 1.00 11.22 43 ILE B N 1
ATOM 2579 C CA . ILE B 1 48 ? -10.630 44.570 37.344 1.00 11.50 43 ILE B CA 1
ATOM 2580 C C . ILE B 1 48 ? -10.748 44.677 38.849 1.00 12.09 43 ILE B C 1
ATOM 2581 O O . ILE B 1 48 ? -11.412 43.882 39.539 1.00 12.45 43 ILE B O 1
ATOM 2586 N N . SER B 1 49 ? -10.002 45.622 39.410 1.00 10.83 44 SER B N 1
ATOM 2587 C CA . SER B 1 49 ? -9.971 45.813 40.870 1.00 12.14 44 SER B CA 1
ATOM 2588 C C . SER B 1 49 ? -11.341 46.099 41.489 1.00 13.24 44 SER B C 1
ATOM 2589 O O . SER B 1 49 ? -11.646 45.713 42.609 1.00 14.43 44 SER B O 1
ATOM 2592 N N . GLN B 1 50 ? -12.168 46.817 40.735 1.00 13.94 45 GLN B N 1
ATOM 2593 C CA . GLN B 1 50 ? -13.546 47.210 41.159 1.00 15.31 45 GLN B CA 1
ATOM 2594 C C . GLN B 1 50 ? -14.428 45.993 41.370 1.00 16.59 45 GLN B C 1
ATOM 2595 O O . GLN B 1 50 ? -15.327 46.033 42.193 1.00 16.92 45 GLN B O 1
ATOM 2601 N N . ALA B 1 51 ? -14.132 44.885 40.671 1.00 15.79 46 ALA B N 1
ATOM 2602 C CA . ALA B 1 51 ? -15.004 43.680 40.775 1.00 16.97 46 ALA B CA 1
ATOM 2603 C C . ALA B 1 51 ? -14.707 42.775 41.974 1.00 16.37 46 ALA B C 1
ATOM 2604 O O . ALA B 1 51 ? -15.420 41.762 42.176 1.00 17.81 46 ALA B O 1
ATOM 2606 N N . PHE B 1 52 ? -13.752 43.097 42.829 1.00 15.09 47 PHE B N 1
ATOM 2607 C CA . PHE B 1 52 ? -13.411 42.324 43.989 1.00 15.54 47 PHE B CA 1
ATOM 2608 C C . PHE B 1 52 ? -14.482 42.217 45.150 1.00 20.28 47 PHE B C 1
ATOM 2609 O O . PHE B 1 52 ? -14.178 41.554 46.151 1.00 25.37 47 PHE B O 1
ATOM 2617 N N . ASP B 1 53 ? -15.533 42.988 45.037 1.00 23.70 48 ASP B N 1
ATOM 2618 C CA . ASP B 1 53 ? -16.663 42.919 46.001 1.00 27.86 48 ASP B CA 1
ATOM 2619 C C . ASP B 1 53 ? -17.775 41.999 45.450 1.00 23.82 48 ASP B C 1
ATOM 2620 O O . ASP B 1 53 ? -18.855 41.910 46.047 1.00 23.69 48 ASP B O 1
ATOM 2625 N N . ASP B 1 54 ? -17.558 41.317 44.330 1.00 19.61 49 ASP B N 1
ATOM 2626 C CA . ASP B 1 54 ? -18.631 40.504 43.786 1.00 16.21 49 ASP B CA 1
ATOM 2627 C C . ASP B 1 54 ? -18.868 39.313 44.683 1.00 17.44 49 ASP B C 1
ATOM 2628 O O . ASP B 1 54 ? -17.987 38.848 45.419 1.00 16.35 49 ASP B O 1
ATOM 2633 N N . ASP B 1 55 ? -20.109 38.768 44.646 1.00 16.51 50 ASP B N 1
ATOM 2634 C CA . ASP B 1 55 ? -20.376 37.569 45.437 1.00 19.67 50 ASP B CA 1
ATOM 2635 C C . ASP B 1 55 ? -19.714 36.281 44.933 1.00 18.30 50 ASP B C 1
ATOM 2636 O O . ASP B 1 55 ? -19.634 35.310 45.688 1.00 19.60 50 ASP B O 1
ATOM 2641 N N . SER B 1 56 ? -19.313 36.223 43.666 1.00 16.40 51 SER B N 1
ATOM 2642 C CA . SER B 1 56 ? -18.749 34.976 43.073 1.00 14.48 51 SER B CA 1
ATOM 2643 C C . SER B 1 56 ? -17.291 34.846 43.453 1.00 14.94 51 SER B C 1
ATOM 2644 O O . SER B 1 56 ? -16.437 35.625 42.961 1.00 13.25 51 SER B O 1
ATOM 2647 N N . ALA B 1 57 ? -16.989 33.898 44.333 1.00 14.26 52 ALA B N 1
ATOM 2648 C CA . ALA B 1 57 ? -15.559 33.576 44.614 1.00 15.46 52 ALA B CA 1
ATOM 2649 C C . ALA B 1 57 ? -14.788 33.141 43.326 1.00 13.47 52 ALA B C 1
ATOM 2650 O O . ALA B 1 57 ? -13.590 33.449 43.175 1.00 12.46 52 ALA B O 1
ATOM 2652 N N . LEU B 1 58 ? -15.460 32.433 42.400 1.00 12.11 53 LEU B N 1
ATOM 2653 C CA . LEU B 1 58 ? -14.831 32.062 41.134 1.00 12.55 53 LEU B CA 1
ATOM 2654 C C . LEU B 1 58 ? -14.369 33.326 40.377 1.00 13.05 53 LEU B C 1
ATOM 2655 O O . LEU B 1 58 ? -13.214 33.409 39.954 1.00 11.16 53 LEU B O 1
ATOM 2660 N N . LEU B 1 59 ? -15.288 34.251 40.198 1.00 10.89 54 LEU B N 1
ATOM 2661 C CA . LEU B 1 59 ? -14.949 35.473 39.465 1.00 11.05 54 LEU B CA 1
ATOM 2662 C C . LEU B 1 59 ? -13.859 36.248 40.204 1.00 10.97 54 LEU B C 1
ATOM 2663 O O . LEU B 1 59 ? -12.833 36.612 39.577 1.00 10.92 54 LEU B O 1
ATOM 2668 N N . LYS B 1 60 ? -13.979 36.386 41.519 1.00 10.97 55 LYS B N 1
ATOM 2669 C CA . LYS B 1 60 ? -12.999 37.181 42.280 1.00 10.15 55 LYS B CA 1
ATOM 2670 C C . LYS B 1 60 ? -11.596 36.570 42.185 1.00 10.56 55 LYS B C 1
ATOM 2671 O O . LYS B 1 60 ? -10.633 37.300 42.027 1.00 10.96 55 LYS B O 1
ATOM 2677 N N . HIS B 1 61 ? -11.519 35.263 42.255 1.00 11.08 56 HIS B N 1
ATOM 2678 C CA . HIS B 1 61 ? -10.200 34.659 42.190 1.00 12.35 56 HIS B CA 1
ATOM 2679 C C . HIS B 1 61 ? -9.596 34.806 40.778 1.00 11.32 56 HIS B C 1
ATOM 2680 O O . HIS B 1 61 ? -8.393 34.994 40.670 1.00 11.89 56 HIS B O 1
ATOM 2687 N N . GLU B 1 62 ? -10.436 34.810 39.734 1.00 10.85 57 GLU B N 1
ATOM 2688 C CA . GLU B 1 62 ? -9.938 35.006 38.376 1.00 12.01 57 GLU B CA 1
ATOM 2689 C C . GLU B 1 62 ? -9.412 36.475 38.209 1.00 11.15 57 GLU B C 1
ATOM 2690 O O . GLU B 1 62 ? -8.463 36.709 37.468 1.00 10.55 57 GLU B O 1
ATOM 2696 N N . LEU B 1 63 ? -10.031 37.428 38.921 1.00 11.13 58 LEU B N 1
ATOM 2697 C CA . LEU B 1 63 ? -9.549 38.760 38.882 1.00 10.27 58 LEU B CA 1
ATOM 2698 C C . LEU B 1 63 ? -8.102 38.777 39.354 1.00 10.84 58 LEU B C 1
ATOM 2699 O O . LEU B 1 63 ? -7.218 39.396 38.753 1.00 10.71 58 LEU B O 1
ATOM 2704 N N . ALA B 1 64 ? -7.883 38.119 40.478 1.00 9.86 59 ALA B N 1
ATOM 2705 C CA . ALA B 1 64 ? -6.509 38.105 41.017 1.00 10.82 59 ALA B CA 1
ATOM 2706 C C . ALA B 1 64 ? -5.548 37.396 40.098 1.00 10.52 59 ALA B C 1
ATOM 2707 O O . ALA B 1 64 ? -4.385 37.861 39.883 1.00 10.66 59 ALA B O 1
ATOM 2709 N N . TYR B 1 65 ? -5.945 36.233 39.628 1.00 10.04 60 TYR B N 1
ATOM 2710 C CA . TYR B 1 65 ? -5.142 35.468 38.645 1.00 10.57 60 TYR B CA 1
ATOM 2711 C C . TYR B 1 65 ? -4.719 36.367 37.497 1.00 11.69 60 TYR B C 1
ATOM 2712 O O . TYR B 1 65 ? -3.528 36.455 37.137 1.00 11.11 60 TYR B O 1
ATOM 2721 N N . CYS B 1 66 ? -5.680 37.116 36.927 1.00 11.02 61 CYS B N 1
ATOM 2722 C CA . CYS B 1 66 ? -5.364 37.948 35.803 1.00 10.91 61 CYS B CA 1
ATOM 2723 C C . CYS B 1 66 ? -4.365 39.047 36.183 1.00 10.73 61 CYS B C 1
ATOM 2724 O O . CYS B 1 66 ? -3.453 39.336 35.397 1.00 11.86 61 CYS B O 1
ATOM 2727 N N . LEU B 1 67 ? -4.570 39.689 37.332 1.00 10.05 62 LEU B N 1
ATOM 2728 C CA . LEU B 1 67 ? -3.666 40.734 37.782 1.00 10.54 62 LEU B CA 1
ATOM 2729 C C . LEU B 1 67 ? -2.236 40.183 37.940 1.00 11.25 62 LEU B C 1
ATOM 2730 O O . LEU B 1 67 ? -1.258 40.867 37.636 1.00 12.73 62 LEU B O 1
ATOM 2735 N N . GLY B 1 68 ? -2.090 38.961 38.401 1.00 11.20 63 GLY B N 1
ATOM 2736 C CA . GLY B 1 68 ? -0.780 38.359 38.453 1.00 11.42 63 GLY B CA 1
ATOM 2737 C C . GLY B 1 68 ? -0.145 38.184 37.106 1.00 12.64 63 GLY B C 1
ATOM 2738 O O . GLY B 1 68 ? 1.040 38.490 36.879 1.00 12.76 63 GLY B O 1
ATOM 2739 N N . GLN B 1 69 ? -0.920 37.626 36.179 1.00 11.57 64 GLN B N 1
ATOM 2740 C CA . GLN B 1 69 ? -0.444 37.327 34.823 1.00 11.70 64 GLN B CA 1
ATOM 2741 C C . GLN B 1 69 ? -0.037 38.595 34.088 1.00 12.11 64 GLN B C 1
ATOM 2742 O O . GLN B 1 69 ? 0.835 38.562 33.186 1.00 13.47 64 GLN B O 1
ATOM 2748 N N . MET B 1 70 ? -0.684 39.711 34.409 1.00 12.60 65 MET B N 1
ATOM 2749 C CA . MET B 1 70 ? -0.388 41.002 33.761 1.00 12.78 65 MET B CA 1
ATOM 2750 C C . MET B 1 70 ? 0.977 41.556 34.145 1.00 12.99 65 MET B C 1
ATOM 2751 O O . MET B 1 70 ? 1.508 42.429 33.444 1.00 14.59 65 MET B O 1
ATOM 2756 N N . GLN B 1 71 ? 1.493 41.107 35.270 1.00 12.58 66 GLN B N 1
ATOM 2757 C CA . GLN B 1 71 ? 2.850 41.469 35.753 1.00 13.47 66 GLN B CA 1
ATOM 2758 C C . GLN B 1 71 ? 3.068 42.938 35.874 1.00 15.91 66 GLN B C 1
ATOM 2759 O O . GLN B 1 71 ? 4.166 43.462 35.579 1.00 19.51 66 GLN B O 1
ATOM 2765 N N . ASP B 1 72 ? 2.043 43.674 36.307 1.00 13.26 67 ASP B N 1
ATOM 2766 C CA . ASP B 1 72 ? 2.120 45.141 36.422 1.00 13.20 67 ASP B CA 1
ATOM 2767 C C . ASP B 1 72 ? 2.019 45.543 37.856 1.00 13.92 67 ASP B C 1
ATOM 2768 O O . ASP B 1 72 ? 1.054 45.252 38.539 1.00 15.06 67 ASP B O 1
ATOM 2773 N N . ALA B 1 73 ? 3.083 46.200 38.344 1.00 14.44 68 ALA B N 1
ATOM 2774 C CA . ALA B 1 73 ? 3.182 46.518 39.751 1.00 15.34 68 ALA B CA 1
ATOM 2775 C C . ALA B 1 73 ? 2.112 47.426 40.242 1.00 12.64 68 ALA B C 1
ATOM 2776 O O . ALA B 1 73 ? 1.866 47.494 41.486 1.00 14.20 68 ALA B O 1
ATOM 2778 N N . ARG B 1 74 ? 1.432 48.114 39.369 1.00 13.25 69 ARG B N 1
ATOM 2779 C CA . ARG B 1 74 ? 0.286 48.950 39.739 1.00 12.49 69 ARG B CA 1
ATOM 2780 C C . ARG B 1 74 ? -0.864 48.149 40.439 1.00 12.19 69 ARG B C 1
ATOM 2781 O O . ARG B 1 74 ? -1.745 48.732 41.087 1.00 12.38 69 ARG B O 1
ATOM 2789 N N . ALA B 1 75 ? -0.895 46.838 40.229 1.00 12.76 70 ALA B N 1
ATOM 2790 C CA . ALA B 1 75 ? -1.884 46.014 40.879 1.00 11.28 70 ALA B CA 1
ATOM 2791 C C . ALA B 1 75 ? -1.571 45.639 42.308 1.00 11.94 70 ALA B C 1
ATOM 2792 O O . ALA B 1 75 ? -2.409 45.029 42.990 1.00 12.33 70 ALA B O 1
ATOM 2794 N N . ILE B 1 76 ? -0.342 45.887 42.744 1.00 12.19 71 ILE B N 1
ATOM 2795 C CA . ILE B 1 76 ? 0.095 45.383 44.045 1.00 13.00 71 ILE B CA 1
ATOM 2796 C C . ILE B 1 76 ? -0.765 45.840 45.187 1.00 13.76 71 ILE B C 1
ATOM 2797 O O . ILE B 1 76 ? -1.142 45.040 45.987 1.00 12.51 71 ILE B O 1
ATOM 2802 N N . PRO B 1 77 ? -1.095 47.123 45.256 1.00 13.88 72 PRO B N 1
ATOM 2803 C CA . PRO B 1 77 ? -1.896 47.506 46.411 1.00 15.18 72 PRO B CA 1
ATOM 2804 C C . PRO B 1 77 ? -3.208 46.760 46.566 1.00 13.31 72 PRO B C 1
ATOM 2805 O O . PRO B 1 77 ? -3.581 46.355 47.696 1.00 13.66 72 PRO B O 1
ATOM 2809 N N . MET B 1 78 ? -3.951 46.575 45.502 1.00 12.02 73 MET B N 1
ATOM 2810 C CA . MET B 1 78 ? -5.212 45.860 45.601 1.00 11.55 73 MET B CA 1
ATOM 2811 C C . MET B 1 78 ? -4.982 44.421 45.955 1.00 11.28 73 MET B C 1
ATOM 2812 O O . MET B 1 78 ? -5.745 43.815 46.748 1.00 11.95 73 MET B O 1
ATOM 2817 N N . LEU B 1 79 ? -3.958 43.812 45.355 1.00 11.04 74 LEU B N 1
ATOM 2818 C CA . LEU B 1 79 ? -3.683 42.421 45.655 1.00 10.81 74 LEU B CA 1
ATOM 2819 C C . LEU B 1 79 ? -3.340 42.224 47.172 1.00 10.48 74 LEU B C 1
ATOM 2820 O O . LEU B 1 79 ? -3.750 41.205 47.802 1.00 13.54 74 LEU B O 1
ATOM 2825 N N . VAL B 1 80 ? -2.563 43.147 47.704 1.00 11.15 75 VAL B N 1
ATOM 2826 C CA . VAL B 1 80 ? -2.258 43.142 49.116 1.00 12.51 75 VAL B CA 1
ATOM 2827 C C . VAL B 1 80 ? -3.546 43.254 49.954 1.00 13.36 75 VAL B C 1
ATOM 2828 O O . VAL B 1 80 ? -3.723 42.470 50.920 1.00 15.17 75 VAL B O 1
ATOM 2832 N N . ASP B 1 81 ? -4.444 44.176 49.654 1.00 14.28 76 ASP B N 1
ATOM 2833 C CA . ASP B 1 81 ? -5.729 44.319 50.335 1.00 13.89 76 ASP B CA 1
ATOM 2834 C C . ASP B 1 81 ? -6.579 43.076 50.303 1.00 15.36 76 ASP B C 1
ATOM 2835 O O . ASP B 1 81 ? -7.165 42.693 51.321 1.00 16.53 76 ASP B O 1
ATOM 2840 N N . VAL B 1 82 ? -6.606 42.367 49.153 1.00 13.15 77 VAL B N 1
ATOM 2841 C CA . VAL B 1 82 ? -7.280 41.109 49.068 1.00 13.19 77 VAL B CA 1
ATOM 2842 C C . VAL B 1 82 ? -6.638 40.009 49.909 1.00 13.20 77 VAL B C 1
ATOM 2843 O O . VAL B 1 82 ? -7.374 39.275 50.600 1.00 13.90 77 VAL B O 1
ATOM 2847 N N . LEU B 1 83 ? -5.334 39.879 49.836 1.00 12.71 78 LEU B N 1
ATOM 2848 C CA . LEU B 1 83 ? -4.619 38.878 50.608 1.00 13.61 78 LEU B CA 1
ATOM 2849 C C . LEU B 1 83 ? -4.885 39.066 52.111 1.00 13.75 78 LEU B C 1
ATOM 2850 O O . LEU B 1 83 ? -5.086 38.079 52.856 1.00 16.09 78 LEU B O 1
ATOM 2855 N N . GLN B 1 84 ? -4.884 40.308 52.531 1.00 15.33 79 GLN B N 1
ATOM 2856 C CA . GLN B 1 84 ? -5.067 40.600 53.974 1.00 16.22 79 GLN B CA 1
ATOM 2857 C C . GLN B 1 84 ? -6.487 40.567 54.426 1.00 17.30 79 GLN B C 1
ATOM 2858 O O . GLN B 1 84 ? -6.717 40.551 55.656 1.00 19.90 79 GLN B O 1
ATOM 2864 N N . ASP B 1 85 ? -7.449 40.509 53.550 1.00 15.21 80 ASP B N 1
ATOM 2865 C CA . ASP B 1 85 ? -8.860 40.557 53.925 1.00 16.53 80 ASP B CA 1
ATOM 2866 C C . ASP B 1 85 ? -9.332 39.161 54.350 1.00 17.79 80 ASP B C 1
ATOM 2867 O O . ASP B 1 85 ? -9.642 38.301 53.507 1.00 17.03 80 ASP B O 1
ATOM 2872 N N . THR B 1 86 ? -9.447 38.930 55.673 1.00 16.75 81 THR B N 1
ATOM 2873 C CA . THR B 1 86 ? -9.861 37.618 56.118 1.00 17.10 81 THR B CA 1
ATOM 2874 C C . THR B 1 86 ? -11.297 37.250 55.839 1.00 19.94 81 THR B C 1
ATOM 2875 O O . THR B 1 86 ? -11.674 36.093 55.993 1.00 21.22 81 THR B O 1
ATOM 2879 N N . ARG B 1 87 ? -12.143 38.161 55.400 1.00 19.01 82 ARG B N 1
ATOM 2880 C CA . ARG B 1 87 ? -13.477 37.824 54.889 1.00 21.62 82 ARG B CA 1
ATOM 2881 C C . ARG B 1 87 ? -13.497 37.221 53.483 1.00 21.88 82 ARG B C 1
ATOM 2882 O O . ARG B 1 87 ? -14.495 36.695 53.031 1.00 23.00 82 ARG B O 1
ATOM 2890 N N . GLN B 1 88 ? -12.413 37.390 52.741 1.00 19.79 83 GLN B N 1
ATOM 2891 C CA . GLN B 1 88 ? -12.353 36.768 51.394 1.00 17.98 83 GLN B CA 1
ATOM 2892 C C . GLN B 1 88 ? -12.181 35.277 51.547 1.00 17.77 83 GLN B C 1
ATOM 2893 O O . GLN B 1 88 ? -11.556 34.783 52.491 1.00 19.71 83 GLN B O 1
ATOM 2899 N N . GLU B 1 89 ? -12.729 34.517 50.627 1.00 16.04 84 GLU B N 1
ATOM 2900 C CA . GLU B 1 89 ? -12.592 33.080 50.676 1.00 17.98 84 GLU B CA 1
ATOM 2901 C C . GLU B 1 89 ? -11.117 32.662 50.546 1.00 18.06 84 GLU B C 1
ATOM 2902 O O . GLU B 1 89 ? -10.309 33.354 49.903 1.00 15.84 84 GLU B O 1
ATOM 2908 N N . PRO B 1 90 ? -10.735 31.546 51.170 1.00 18.37 85 PRO B N 1
ATOM 2909 C CA . PRO B 1 90 ? -9.371 31.059 50.988 1.00 17.77 85 PRO B CA 1
ATOM 2910 C C . PRO B 1 90 ? -8.874 31.059 49.538 1.00 15.35 85 PRO B C 1
ATOM 2911 O O . PRO B 1 90 ? -7.725 31.416 49.306 1.00 14.84 85 PRO B O 1
ATOM 2915 N N . MET B 1 91 ? -9.693 30.623 48.600 1.00 14.68 86 MET B N 1
ATOM 2916 C CA A MET B 1 91 ? -9.312 30.530 47.220 0.50 14.25 86 MET B CA 1
ATOM 2917 C CA B MET B 1 91 ? -9.260 30.527 47.220 0.50 14.78 86 MET B CA 1
ATOM 2918 C C . MET B 1 91 ? -8.921 31.904 46.645 1.00 13.24 86 MET B C 1
ATOM 2919 O O . MET B 1 91 ? -8.045 31.988 45.792 1.00 13.99 86 MET B O 1
ATOM 2928 N N . VAL B 1 92 ? -9.657 32.950 47.066 1.00 12.60 87 VAL B N 1
ATOM 2929 C CA . VAL B 1 92 ? -9.429 34.311 46.560 1.00 12.50 87 VAL B CA 1
ATOM 2930 C C . VAL B 1 92 ? -8.149 34.875 47.167 1.00 12.89 87 VAL B C 1
ATOM 2931 O O . VAL B 1 92 ? -7.317 35.514 46.475 1.00 12.35 87 VAL B O 1
ATOM 2935 N N . ARG B 1 93 ? -8.004 34.707 48.495 1.00 11.85 88 ARG B N 1
ATOM 2936 C CA . ARG B 1 93 ? -6.776 35.129 49.149 1.00 12.19 88 ARG B CA 1
ATOM 2937 C C . ARG B 1 93 ? -5.518 34.444 48.613 1.00 12.09 88 ARG B C 1
ATOM 2938 O O . ARG B 1 93 ? -4.458 35.032 48.376 1.00 12.66 88 ARG B O 1
ATOM 2946 N N . HIS B 1 94 ? -5.663 33.152 48.370 1.00 12.45 89 HIS B N 1
ATOM 2947 C CA . HIS B 1 94 ? -4.549 32.388 47.740 1.00 11.99 89 HIS B CA 1
ATOM 2948 C C . HIS B 1 94 ? -4.194 32.979 46.386 1.00 11.06 89 HIS B C 1
ATOM 2949 O O . HIS B 1 94 ? -3.031 33.195 46.087 1.00 11.63 89 HIS B O 1
ATOM 2956 N N . GLU B 1 95 ? -5.190 33.280 45.565 1.00 10.22 90 GLU B N 1
ATOM 2957 C CA . GLU B 1 95 ? -4.904 33.686 44.229 1.00 11.00 90 GLU B CA 1
ATOM 2958 C C . GLU B 1 95 ? -4.200 35.046 44.243 1.00 10.78 90 GLU B C 1
ATOM 2959 O O . GLU B 1 95 ? -3.365 35.353 43.411 1.00 10.87 90 GLU B O 1
ATOM 2965 N N . ALA B 1 96 ? -4.597 35.884 45.227 1.00 10.92 91 ALA B N 1
ATOM 2966 C CA . ALA B 1 96 ? -3.976 37.221 45.353 1.00 11.30 91 ALA B CA 1
ATOM 2967 C C . ALA B 1 96 ? -2.498 37.027 45.779 1.00 11.23 91 ALA B C 1
ATOM 2968 O O . ALA B 1 96 ? -1.631 37.709 45.327 1.00 11.03 91 ALA B O 1
ATOM 2970 N N . GLY B 1 97 ? -2.221 36.154 46.714 1.00 11.31 92 GLY B N 1
ATOM 2971 C CA . GLY B 1 97 ? -0.807 35.921 47.145 1.00 11.44 92 GLY B CA 1
ATOM 2972 C C . GLY B 1 97 ? 0.017 35.390 46.012 1.00 13.19 92 GLY B C 1
ATOM 2973 O O . GLY B 1 97 ? 1.187 35.793 45.790 1.00 11.85 92 GLY B O 1
ATOM 2974 N N . GLU B 1 98 ? -0.579 34.441 45.282 1.00 12.56 93 GLU B N 1
ATOM 2975 C CA . GLU B 1 98 ? 0.150 33.870 44.123 1.00 13.78 93 GLU B CA 1
ATOM 2976 C C . GLU B 1 98 ? 0.451 34.972 43.091 1.00 13.13 93 GLU B C 1
ATOM 2977 O O . GLU B 1 98 ? 1.537 35.021 42.483 1.00 11.97 93 GLU B O 1
ATOM 2983 N N . ALA B 1 99 ? -0.516 35.892 42.878 1.00 10.54 94 ALA B N 1
ATOM 2984 C CA . ALA B 1 99 ? -0.385 36.951 41.897 1.00 10.47 94 ALA B CA 1
ATOM 2985 C C . ALA B 1 99 ? 0.737 37.913 42.303 1.00 11.24 94 ALA B C 1
ATOM 2986 O O . ALA B 1 99 ? 1.407 38.447 41.450 1.00 12.92 94 ALA B O 1
ATOM 2988 N N . LEU B 1 100 ? 0.864 38.169 43.594 1.00 11.64 95 LEU B N 1
ATOM 2989 C CA . LEU B 1 100 ? 1.972 38.953 44.118 1.00 11.77 95 LEU B CA 1
ATOM 2990 C C . LEU B 1 100 ? 3.303 38.309 43.738 1.00 13.71 95 LEU B C 1
ATOM 2991 O O . LEU B 1 100 ? 4.181 39.029 43.242 1.00 16.92 95 LEU B O 1
ATOM 2996 N N . GLY B 1 101 ? 3.421 36.999 43.892 1.00 16.40 96 GLY B N 1
ATOM 2997 C CA . GLY B 1 101 ? 4.631 36.294 43.374 1.00 17.23 96 GLY B CA 1
ATOM 2998 C C . GLY B 1 101 ? 4.816 36.428 41.855 1.00 16.75 96 GLY B C 1
ATOM 2999 O O . GLY B 1 101 ? 5.894 36.584 41.300 1.00 18.70 96 GLY B O 1
ATOM 3000 N N . ALA B 1 102 ? 3.692 36.323 41.110 1.00 14.56 97 ALA B N 1
ATOM 3001 C CA . ALA B 1 102 ? 3.765 36.392 39.672 1.00 14.86 97 ALA B CA 1
ATOM 3002 C C . ALA B 1 102 ? 4.296 37.688 39.132 1.00 15.87 97 ALA B C 1
ATOM 3003 O O . ALA B 1 102 ? 4.981 37.715 38.146 1.00 16.84 97 ALA B O 1
ATOM 3005 N N . ILE B 1 103 ? 3.888 38.794 39.719 1.00 15.00 98 ILE B N 1
ATOM 3006 C CA . ILE B 1 103 ? 4.298 40.094 39.256 1.00 14.77 98 ILE B CA 1
ATOM 3007 C C . ILE B 1 103 ? 5.862 40.203 39.413 1.00 16.56 98 ILE B C 1
ATOM 3008 O O . ILE B 1 103 ? 6.472 40.905 38.643 1.00 19.34 98 ILE B O 1
ATOM 3013 N N . GLY B 1 104 ? 6.396 39.527 40.395 1.00 18.45 99 GLY B N 1
ATOM 3014 C CA . GLY B 1 104 ? 7.879 39.349 40.465 1.00 19.88 99 GLY B CA 1
ATOM 3015 C C . GLY B 1 104 ? 8.583 40.548 41.041 1.00 23.18 99 GLY B C 1
ATOM 3016 O O . GLY B 1 104 ? 9.807 40.640 40.928 1.00 26.37 99 GLY B O 1
ATOM 3017 N N . ASP B 1 105 ? 7.848 41.479 41.656 1.00 23.46 100 ASP B N 1
ATOM 3018 C CA . ASP B 1 105 ? 8.441 42.653 42.283 1.00 23.50 100 ASP B CA 1
ATOM 3019 C C . ASP B 1 105 ? 8.735 42.381 43.723 1.00 25.32 100 ASP B C 1
ATOM 3020 O O . ASP B 1 105 ? 7.891 42.140 44.526 1.00 22.71 100 ASP B O 1
ATOM 3025 N N . PRO B 1 106 ? 10.034 42.410 44.085 1.00 26.58 101 PRO B N 1
ATOM 3026 C CA . PRO B 1 106 ? 10.353 42.024 45.445 1.00 26.31 101 PRO B CA 1
ATOM 3027 C C . PRO B 1 106 ? 9.982 43.022 46.573 1.00 24.64 101 PRO B C 1
ATOM 3028 O O . PRO B 1 106 ? 10.143 42.656 47.736 1.00 25.00 101 PRO B O 1
ATOM 3032 N N . GLU B 1 107 ? 9.412 44.186 46.268 1.00 26.07 102 GLU B N 1
ATOM 3033 C CA . GLU B 1 107 ? 8.729 45.033 47.279 1.00 24.86 102 GLU B CA 1
ATOM 3034 C C . GLU B 1 107 ? 7.701 44.287 48.156 1.00 25.91 102 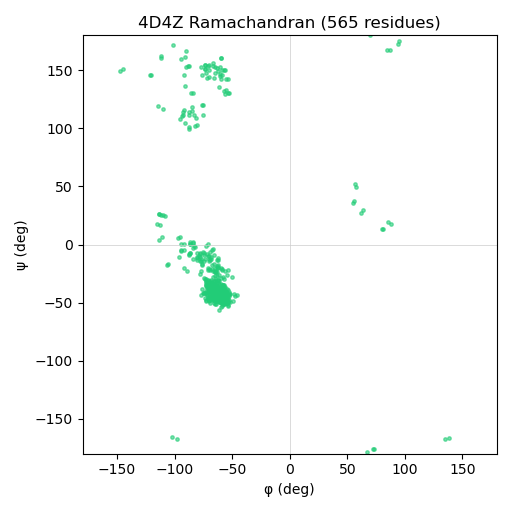GLU B C 1
ATOM 3035 O O . GLU B 1 107 ? 7.449 44.630 49.289 1.00 27.10 102 GLU B O 1
ATOM 3041 N N . VAL B 1 108 ? 7.106 43.215 47.627 1.00 21.72 103 VAL B N 1
ATOM 3042 C CA . VAL B 1 108 ? 6.141 42.416 48.337 1.00 20.68 103 VAL B CA 1
ATOM 3043 C C . VAL B 1 108 ? 6.709 41.290 49.214 1.00 19.01 103 VAL B C 1
ATOM 3044 O O . VAL B 1 108 ? 5.999 40.572 49.863 1.00 18.90 103 VAL B O 1
ATOM 3048 N N . LEU B 1 109 ? 8.017 41.146 49.269 1.00 20.19 104 LEU B N 1
ATOM 3049 C CA . LEU B 1 109 ? 8.608 40.017 49.994 1.00 21.12 104 LEU B CA 1
ATOM 3050 C C . LEU B 1 109 ? 8.239 39.953 51.467 1.00 22.01 104 LEU B C 1
ATOM 3051 O O . LEU B 1 109 ? 7.947 38.912 52.037 1.00 20.27 104 LEU B O 1
ATOM 3056 N N . GLU B 1 110 ? 8.260 41.095 52.144 1.00 25.76 105 GLU B N 1
ATOM 3057 C CA . GLU B 1 110 ? 7.968 41.061 53.598 1.00 26.10 105 GLU B CA 1
ATOM 3058 C C . GLU B 1 110 ? 6.552 40.679 53.904 1.00 21.18 105 GLU B C 1
ATOM 3059 O O . GLU B 1 110 ? 6.324 39.950 54.846 1.00 23.78 105 GLU B O 1
ATOM 3065 N N . ILE B 1 111 ? 5.602 41.173 53.104 1.00 19.05 106 ILE B N 1
ATOM 3066 C CA . ILE B 1 111 ? 4.201 40.803 53.288 1.00 19.83 106 ILE B CA 1
ATOM 3067 C C . ILE B 1 111 ? 4.070 39.298 53.008 1.00 19.02 106 ILE B C 1
ATOM 3068 O O . ILE B 1 111 ? 3.344 38.613 53.736 1.00 18.87 106 ILE B O 1
ATOM 3073 N N . LEU B 1 112 ? 4.744 38.820 51.951 1.00 17.70 107 LEU B N 1
ATOM 3074 C CA . LEU B 1 112 ? 4.619 37.404 51.653 1.00 17.70 107 LEU B CA 1
ATOM 3075 C C . LEU B 1 112 ? 5.233 36.455 52.744 1.00 17.06 107 LEU B C 1
ATOM 3076 O O . LEU B 1 112 ? 4.636 35.468 53.147 1.00 18.72 107 LEU B O 1
ATOM 3081 N N . LYS B 1 113 ? 6.374 36.882 53.319 1.00 19.93 108 LYS B N 1
ATOM 3082 C CA . LYS B 1 113 ? 6.900 36.180 54.494 1.00 22.92 108 LYS B CA 1
ATOM 3083 C C . LYS B 1 113 ? 5.955 36.210 55.688 1.00 20.11 108 LYS B C 1
ATOM 3084 O O . LYS B 1 113 ? 5.768 35.196 56.365 1.00 22.42 108 LYS B O 1
ATOM 3090 N N . GLN B 1 114 ? 5.313 37.352 55.942 1.00 21.46 109 GLN B N 1
ATOM 3091 C CA . GLN B 1 114 ? 4.352 37.474 57.016 1.00 22.38 109 GLN B CA 1
ATOM 3092 C C . GLN B 1 114 ? 3.192 36.459 56.879 1.00 22.73 109 GLN B C 1
ATOM 3093 O O . GLN B 1 114 ? 2.884 35.705 57.777 1.00 20.92 109 GLN B O 1
ATOM 3099 N N . TYR B 1 115 ? 2.602 36.408 55.694 1.00 19.18 110 TYR B N 1
ATOM 3100 C CA . TYR B 1 115 ? 1.458 35.555 55.452 1.00 16.55 110 TYR B CA 1
ATOM 3101 C C . TYR B 1 115 ? 1.836 34.105 55.153 1.00 16.72 110 TYR B C 1
ATOM 3102 O O . TYR B 1 115 ? 0.955 33.244 55.099 1.00 16.98 110 TYR B O 1
ATOM 3111 N N . SER B 1 116 ? 3.121 33.828 55.118 1.00 17.55 111 SER B N 1
ATOM 3112 C CA . SER B 1 116 ? 3.593 32.445 55.078 1.00 19.32 111 SER B CA 1
ATOM 3113 C C . SER B 1 116 ? 3.191 31.654 56.311 1.00 19.97 111 SER B C 1
ATOM 3114 O O . SER B 1 116 ? 3.255 30.407 56.301 1.00 21.67 111 SER B O 1
ATOM 3117 N N . SER B 1 117 ? 2.854 32.348 57.413 1.00 22.62 112 SER B N 1
ATOM 3118 C CA . SER B 1 117 ? 2.285 31.663 58.588 1.00 23.89 112 SER B CA 1
ATOM 3119 C C . SER B 1 117 ? 0.832 31.950 58.840 1.00 24.29 112 SER B C 1
ATOM 3120 O O . SER B 1 117 ? 0.300 31.793 59.939 1.00 24.43 112 SER B O 1
ATOM 3123 N N . ASP B 1 118 ? 0.065 32.324 57.808 1.00 19.94 113 ASP B N 1
ATOM 3124 C CA . ASP B 1 118 ? -1.305 32.497 57.994 1.00 18.03 113 ASP B CA 1
ATOM 3125 C C . ASP B 1 118 ? -2.012 31.235 58.450 1.00 20.22 113 ASP B C 1
ATOM 3126 O O . ASP B 1 118 ? -1.659 30.122 58.025 1.00 20.51 113 ASP B O 1
ATOM 3131 N N . PRO B 1 119 ? -3.025 31.366 59.290 1.00 20.80 114 PRO B N 1
ATOM 3132 C CA . PRO B 1 119 ? -3.757 30.160 59.738 1.00 23.51 114 PRO B CA 1
ATOM 3133 C C . PRO B 1 119 ? -4.607 29.425 58.672 1.00 26.10 114 PRO B C 1
ATOM 3134 O O . PRO B 1 119 ? -5.074 28.316 58.905 1.00 23.11 114 PRO B O 1
ATOM 3138 N N . VAL B 1 120 ? -4.790 30.054 57.498 1.00 20.57 115 VAL B N 1
ATOM 3139 C CA . VAL B 1 120 ? -5.503 29.377 56.368 1.00 19.24 115 VAL B CA 1
ATOM 3140 C C . VAL B 1 120 ? -4.401 28.740 55.580 1.00 15.31 115 VAL B C 1
ATOM 3141 O O . VAL B 1 120 ? -3.556 29.430 55.058 1.00 18.04 115 VAL B O 1
ATOM 3145 N N . ILE B 1 121 ? -4.359 27.401 55.606 1.00 16.46 116 ILE B N 1
ATOM 3146 C CA . ILE B 1 121 ? -3.258 26.619 55.061 1.00 18.60 116 ILE B CA 1
ATOM 3147 C C . ILE B 1 121 ? -3.018 26.930 53.562 1.00 15.07 116 ILE B C 1
ATOM 3148 O O . ILE B 1 121 ? -1.871 27.049 53.162 1.00 16.15 116 ILE B O 1
ATOM 3153 N N . GLU B 1 122 ? -4.096 27.157 52.804 1.00 17.82 117 GLU B N 1
ATOM 3154 C CA . GLU B 1 122 ? -3.917 27.475 51.382 1.00 17.79 117 GLU B CA 1
ATOM 3155 C C . GLU B 1 122 ? -3.182 28.761 51.175 1.00 16.70 117 GLU B C 1
ATOM 3156 O O . GLU B 1 122 ? -2.374 28.887 50.268 1.00 17.99 117 GLU B O 1
ATOM 3162 N N . VAL B 1 123 ? -3.459 29.717 52.050 1.00 16.42 118 VAL B N 1
ATOM 3163 C CA . VAL B 1 123 ? -2.788 30.992 52.049 1.00 15.67 118 VAL B CA 1
ATOM 3164 C C . VAL B 1 123 ? -1.318 30.897 52.478 1.00 13.36 118 VAL B C 1
ATOM 3165 O O . VAL B 1 123 ? -0.481 31.434 51.848 1.00 15.11 118 VAL B O 1
ATOM 3169 N N . ALA B 1 124 ? -1.069 30.244 53.604 1.00 16.27 119 ALA B N 1
ATOM 3170 C CA . ALA B 1 124 ? 0.278 30.011 54.036 1.00 15.80 119 ALA B CA 1
ATOM 3171 C C . ALA B 1 124 ? 1.152 29.339 53.027 1.00 13.57 119 ALA B C 1
ATOM 3172 O O . ALA B 1 124 ? 2.242 29.823 52.732 1.00 16.42 119 ALA B O 1
ATOM 3174 N N . GLU B 1 125 ? 0.645 28.261 52.420 1.00 15.27 120 GLU B N 1
ATOM 3175 C CA . GLU B 1 125 ? 1.439 27.572 51.393 1.00 14.61 120 GLU B CA 1
ATOM 3176 C C . GLU B 1 125 ? 1.688 28.406 50.127 1.00 13.31 120 GLU B C 1
ATOM 3177 O O . GLU B 1 125 ? 2.773 28.383 49.577 1.00 15.30 120 GLU B O 1
ATOM 3183 N N . THR B 1 126 ? 0.669 29.166 49.668 1.00 12.25 121 THR B N 1
ATOM 3184 C CA . THR B 1 126 ? 0.785 30.056 48.556 1.00 12.79 121 THR B CA 1
ATOM 3185 C C . THR B 1 126 ? 1.937 31.013 48.785 1.00 11.80 121 THR B C 1
ATOM 3186 O O . THR B 1 126 ? 2.751 31.232 47.927 1.00 14.28 121 THR B O 1
ATOM 3190 N N . CYS B 1 127 ? 1.919 31.624 49.977 1.00 14.77 122 CYS B N 1
ATOM 3191 C CA . CYS B 1 127 ? 2.882 32.668 50.271 1.00 14.65 122 CYS B CA 1
ATOM 3192 C C . CYS B 1 127 ? 4.297 32.106 50.443 1.00 14.15 122 CYS B C 1
ATOM 3193 O O . CYS B 1 127 ? 5.265 32.706 49.991 1.00 15.61 122 CYS B O 1
ATOM 3196 N N . GLN B 1 128 ? 4.390 30.927 50.994 1.00 16.45 123 GLN B N 1
ATOM 3197 C CA . GLN B 1 128 ? 5.688 30.190 50.986 1.00 16.52 123 GLN B CA 1
ATOM 3198 C C . GLN B 1 128 ? 6.292 29.962 49.611 1.00 16.85 123 GLN B C 1
ATOM 3199 O O . GLN B 1 128 ? 7.461 30.245 49.319 1.00 15.70 123 GLN B O 1
ATOM 3205 N N . LEU B 1 129 ? 5.436 29.512 48.682 1.00 16.51 124 LEU B N 1
ATOM 3206 C CA . LEU B 1 129 ? 5.877 29.330 47.330 1.00 16.76 124 LEU B CA 1
ATOM 3207 C C . LEU B 1 129 ? 6.275 30.598 46.627 1.00 14.12 124 LEU B C 1
ATOM 3208 O O . LEU B 1 129 ? 7.244 30.691 45.930 1.00 14.83 124 LEU B O 1
ATOM 3213 N N . ALA B 1 130 ? 5.503 31.677 46.876 1.00 15.53 125 ALA B N 1
ATOM 3214 C CA . ALA B 1 130 ? 5.752 32.933 46.289 1.00 14.75 125 ALA B CA 1
ATOM 3215 C C . ALA B 1 130 ? 7.123 33.526 46.716 1.00 13.65 125 ALA B C 1
ATOM 3216 O O . ALA B 1 130 ? 7.857 34.116 45.877 1.00 15.17 125 ALA B O 1
ATOM 3218 N N . VAL B 1 131 ? 7.401 33.365 47.956 1.00 15.03 126 VAL B N 1
ATOM 3219 C CA . VAL B 1 131 ? 8.698 33.823 48.517 1.00 17.86 126 VAL B CA 1
ATOM 3220 C C . VAL B 1 131 ? 9.820 33.041 47.817 1.00 17.19 126 VAL B C 1
ATOM 3221 O O . VAL B 1 131 ? 10.795 33.659 47.321 1.00 17.40 126 VAL B O 1
ATOM 3225 N N . ARG B 1 132 ? 9.682 31.723 47.734 1.00 17.66 127 ARG B N 1
ATOM 3226 C CA . ARG B 1 132 ? 10.678 30.976 46.926 1.00 17.57 127 ARG B CA 1
ATOM 3227 C C . ARG B 1 132 ? 10.828 31.396 45.456 1.00 19.72 127 ARG B C 1
ATOM 3228 O O . ARG B 1 132 ? 11.940 31.495 44.906 1.00 18.86 127 ARG B O 1
ATOM 3236 N N . ARG B 1 133 ? 9.718 31.655 44.741 1.00 16.95 128 ARG B N 1
ATOM 3237 C CA . ARG B 1 133 ? 9.760 32.171 43.386 1.00 17.12 128 ARG B CA 1
ATOM 3238 C C . ARG B 1 133 ? 10.500 33.511 43.281 1.00 16.31 128 ARG B C 1
ATOM 3239 O O . ARG B 1 133 ? 11.407 33.680 42.454 1.00 18.98 128 ARG B O 1
ATOM 3247 N N . LEU B 1 134 ? 10.194 34.439 44.189 1.00 18.05 129 LEU B N 1
ATOM 3248 C CA . LEU B 1 134 ? 10.935 35.697 44.171 1.00 18.36 129 LEU B CA 1
ATOM 3249 C C . LEU B 1 134 ? 12.480 35.541 44.453 1.00 20.06 129 LEU B C 1
ATOM 3250 O O . LEU B 1 134 ? 13.279 36.217 43.813 1.00 20.56 129 LEU B O 1
ATOM 3255 N N . GLU B 1 135 ? 12.804 34.665 45.342 1.00 21.14 130 GLU B N 1
ATOM 3256 C CA . GLU B 1 135 ? 14.233 34.340 45.618 1.00 20.54 130 GLU B CA 1
ATOM 3257 C C . GLU B 1 135 ? 14.912 33.778 44.363 1.00 23.67 130 GLU B C 1
ATOM 3258 O O . GLU B 1 135 ? 16.027 34.178 43.999 1.00 24.72 130 GLU B O 1
ATOM 3264 N N . TRP B 1 136 ? 14.206 32.968 43.586 1.00 20.23 131 TRP B N 1
ATOM 3265 C CA . TRP B 1 136 ? 14.714 32.441 42.347 1.00 19.40 131 TRP B CA 1
ATOM 3266 C C . TRP B 1 136 ? 14.982 33.443 41.294 1.00 22.32 131 TRP B C 1
ATOM 3267 O O . TRP B 1 136 ? 16.075 33.431 40.630 1.00 22.63 131 TRP B O 1
ATOM 3278 N N . LEU B 1 137 ? 14.025 34.353 41.119 1.00 18.88 132 LEU B N 1
ATOM 3279 C CA . LEU B 1 137 ? 14.126 35.380 40.188 1.00 21.11 132 LEU B CA 1
ATOM 3280 C C . LEU B 1 137 ? 15.370 36.212 40.521 1.00 22.88 132 LEU B C 1
ATOM 3281 O O . LEU B 1 137 ? 15.995 36.691 39.560 1.00 21.61 132 LEU B O 1
ATOM 3286 N N . GLN B 1 138 ? 15.602 36.451 41.810 1.00 25.21 133 GLN B N 1
ATOM 3287 C CA . GLN B 1 138 ? 16.714 37.382 42.214 1.00 28.67 133 GLN B CA 1
ATOM 3288 C C . GLN B 1 138 ? 18.071 36.742 41.768 1.00 31.55 133 GLN B C 1
ATOM 3289 O O . GLN B 1 138 ? 18.952 37.419 41.170 1.00 28.63 133 GLN B O 1
ATOM 3295 N N . GLN B 1 139 ? 18.137 35.431 41.915 1.00 29.67 134 GLN B N 1
ATOM 3296 C CA . GLN B 1 139 ? 19.350 34.658 41.560 1.00 30.86 134 GLN B CA 1
ATOM 3297 C C . GLN B 1 139 ? 19.590 34.513 40.111 1.00 31.18 134 GLN B C 1
ATOM 3298 O O . GLN B 1 139 ? 20.743 34.387 39.664 1.00 33.87 134 GLN B O 1
ATOM 3304 N N . HIS B 1 140 ? 18.536 34.477 39.328 1.00 25.46 135 HIS B N 1
ATOM 3305 C CA . HIS B 1 140 ? 18.664 34.243 37.906 1.00 27.74 135 HIS B CA 1
ATOM 3306 C C . HIS B 1 140 ? 18.676 35.531 37.064 1.00 27.89 135 HIS B C 1
ATOM 3307 O O . HIS B 1 140 ? 19.105 35.545 35.938 1.00 32.92 135 HIS B O 1
ATOM 3314 N N . GLY B 1 141 ? 18.356 36.656 37.684 1.00 26.40 136 GLY B N 1
ATOM 3315 C CA . GLY B 1 141 ? 18.423 37.934 37.028 1.00 33.41 136 GLY B CA 1
ATOM 3316 C C . GLY B 1 141 ? 17.145 38.237 36.316 1.00 37.04 136 GLY B C 1
ATOM 3317 O O . GLY B 1 141 ? 17.120 39.116 35.431 1.00 44.32 136 GLY B O 1
ATOM 3318 N N . GLY B 1 142 ? 16.076 37.519 36.680 1.00 38.25 137 GLY B N 1
ATOM 3319 C CA . GLY B 1 142 ? 14.769 37.681 36.011 1.00 34.99 137 GLY B CA 1
ATOM 3320 C C . GLY B 1 142 ? 14.057 36.361 35.750 1.00 33.74 137 GLY B C 1
ATOM 3321 O O . GLY B 1 142 ? 14.439 35.327 36.299 1.00 31.11 137 GLY B O 1
ATOM 3322 N N . GLU B 1 143 ? 13.025 36.426 34.904 1.00 36.33 138 GLU B N 1
ATOM 3323 C CA . GLU B 1 143 ? 12.146 35.274 34.608 1.00 39.90 138 GLU B CA 1
ATOM 3324 C C . GLU B 1 143 ? 12.899 34.175 33.862 1.00 39.77 138 GLU B C 1
ATOM 3325 O O . GLU B 1 143 ? 13.863 34.459 33.139 1.00 40.75 138 GLU B O 1
ATOM 3331 N N . PRO B 1 144 ? 12.443 32.909 34.007 1.00 39.24 139 PRO B N 1
ATOM 3332 C CA . PRO B 1 144 ? 13.048 31.817 33.232 1.00 41.26 139 PRO B CA 1
ATOM 3333 C C . PRO B 1 144 ? 12.896 32.070 31.725 1.00 40.97 139 PRO B C 1
ATOM 3334 O O . PRO B 1 144 ? 12.044 32.876 31.317 1.00 43.13 139 PRO B O 1
ATOM 3338 N N . ALA B 1 145 ? 13.725 31.407 30.928 1.00 45.17 140 ALA B N 1
ATOM 3339 C CA . ALA B 1 145 ? 13.618 31.455 29.465 1.00 44.06 140 ALA B CA 1
ATOM 3340 C C . ALA B 1 145 ? 12.180 31.064 29.101 1.00 42.75 140 ALA B C 1
ATOM 3341 O O . ALA B 1 145 ? 11.598 30.171 29.751 1.00 41.96 140 ALA B O 1
ATOM 3343 N N . ALA B 1 146 ? 11.606 31.709 28.086 1.00 39.37 141 ALA B N 1
ATOM 3344 C CA . ALA B 1 146 ? 10.228 31.405 27.725 1.00 40.72 141 ALA B CA 1
ATOM 3345 C C . ALA B 1 146 ? 10.095 29.910 27.440 1.00 40.50 141 ALA B C 1
ATOM 3346 O O . ALA B 1 146 ? 10.875 29.326 26.669 1.00 38.37 141 ALA B O 1
ATOM 3348 N N . GLY B 1 147 ? 9.104 29.292 28.073 1.00 35.32 142 GLY B N 1
ATOM 3349 C CA . GLY B 1 147 ? 8.840 27.878 27.896 1.00 32.95 142 GLY B CA 1
ATOM 3350 C C . GLY B 1 147 ? 7.735 27.683 26.886 1.00 30.02 142 GLY B C 1
ATOM 3351 O O . GLY B 1 147 ? 7.314 28.635 26.222 1.00 28.93 142 GLY B O 1
ATOM 3352 N N . PRO B 1 148 ? 7.209 26.461 26.812 1.00 28.66 143 PRO B N 1
ATOM 3353 C CA . PRO B 1 148 ? 6.112 26.165 25.885 1.00 26.43 143 PRO B CA 1
ATOM 3354 C C . PRO B 1 148 ? 4.726 26.773 26.235 1.00 23.56 143 PRO B C 1
ATOM 3355 O O . PRO B 1 148 ? 3.833 26.724 25.407 1.00 25.15 143 PRO B O 1
ATOM 3359 N N . TYR B 1 149 ? 4.550 27.357 27.444 1.00 24.15 144 TYR B N 1
ATOM 3360 C CA . TYR B 1 149 ? 3.222 27.846 27.893 1.00 20.18 144 TYR B CA 1
ATOM 3361 C C . TYR B 1 149 ? 3.445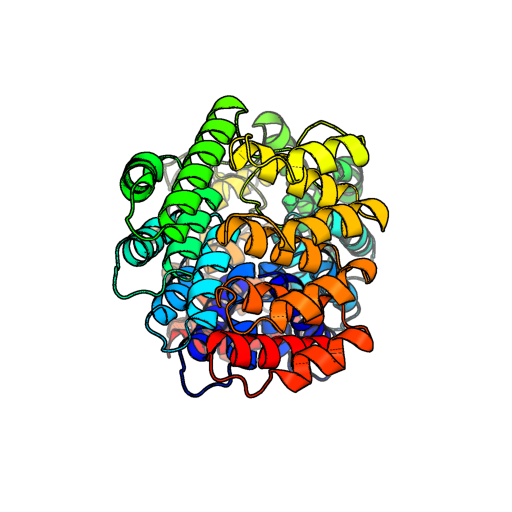 29.315 28.163 1.00 20.52 144 TYR B C 1
ATOM 3362 O O . TYR B 1 149 ? 4.531 29.708 28.654 1.00 27.51 144 TYR B O 1
ATOM 3371 N N . LEU B 1 150 ? 2.413 30.092 27.890 1.00 19.38 145 LEU B N 1
ATOM 3372 C CA . LEU B 1 150 ? 2.553 31.565 27.935 1.00 20.11 145 LEU B CA 1
ATOM 3373 C C . LEU B 1 150 ? 2.299 32.086 29.375 1.00 20.13 145 LEU B C 1
ATOM 3374 O O . LEU B 1 150 ? 2.463 33.259 29.633 1.00 23.65 145 LEU B O 1
ATOM 3379 N N . SER B 1 151 ? 1.871 31.226 30.280 1.00 17.36 146 SER B N 1
ATOM 3380 C CA . SER B 1 151 ? 1.517 31.629 31.621 1.00 14.57 146 SER B CA 1
ATOM 3381 C C . SER B 1 151 ? 2.711 31.948 32.460 1.00 16.23 146 SER B C 1
ATOM 3382 O O . SER B 1 151 ? 3.824 31.475 32.198 1.00 16.25 146 SER B O 1
ATOM 3385 N N . VAL B 1 152 ? 2.523 32.778 33.463 1.00 12.58 147 VAL B N 1
ATOM 3386 C CA . VAL B 1 152 ? 3.513 33.065 34.459 1.00 13.82 147 VAL B CA 1
ATOM 3387 C C . VAL B 1 152 ? 3.214 32.103 35.593 1.00 14.28 147 VAL B C 1
ATOM 3388 O O . VAL B 1 152 ? 2.137 32.116 36.255 1.00 16.54 147 VAL B O 1
ATOM 3392 N N . ASP B 1 153 ? 4.118 31.126 35.787 1.00 13.85 148 ASP B N 1
ATOM 3393 C CA . ASP B 1 153 ? 3.829 30.021 36.701 1.00 13.55 148 ASP B CA 1
ATOM 3394 C C . ASP B 1 153 ? 4.387 30.251 38.136 1.00 14.57 148 ASP B C 1
ATOM 3395 O O . ASP B 1 153 ? 5.375 31.018 38.266 1.00 15.29 148 ASP B O 1
ATOM 3400 N N . PRO B 1 154 ? 3.862 29.554 39.107 1.00 13.22 149 PRO B N 1
ATOM 3401 C CA . PRO B 1 154 ? 4.291 29.823 40.525 1.00 14.02 149 PRO B CA 1
ATOM 3402 C C . PRO B 1 154 ? 5.701 29.263 40.833 1.00 14.71 149 PRO B C 1
ATOM 3403 O O . PRO B 1 154 ? 6.234 29.609 41.886 1.00 14.79 149 PRO B O 1
ATOM 3407 N N . ALA B 1 155 ? 6.194 28.402 39.964 1.00 13.51 150 ALA B N 1
ATOM 3408 C CA . ALA B 1 155 ? 7.576 27.901 40.040 1.00 15.03 150 ALA B CA 1
ATOM 3409 C C . ALA B 1 155 ? 8.135 27.620 38.671 1.00 17.23 150 ALA B C 1
ATOM 3410 O O . ALA B 1 155 ? 7.398 27.251 37.762 1.00 15.94 150 ALA B O 1
ATOM 3412 N N . PRO B 1 156 ? 9.459 27.770 38.495 1.00 16.10 151 PRO B N 1
ATOM 3413 C CA . PRO B 1 156 ? 10.159 27.426 37.235 1.00 15.64 151 PRO B CA 1
ATOM 3414 C C . PRO B 1 156 ? 10.323 25.922 37.154 1.00 14.31 151 PRO B C 1
ATOM 3415 O O . PRO B 1 156 ? 10.382 25.225 38.158 1.00 15.81 151 PRO B O 1
ATOM 3419 N N . PRO B 1 157 ? 10.398 25.438 35.947 1.00 15.85 152 PRO B N 1
ATOM 3420 C CA . PRO B 1 157 ? 10.405 23.999 35.781 1.00 14.71 152 PRO B CA 1
ATOM 3421 C C . PRO B 1 157 ? 11.747 23.433 36.258 1.00 14.98 152 PRO B C 1
ATOM 3422 O O . PRO B 1 157 ? 12.818 24.095 36.058 1.00 17.26 152 PRO B O 1
ATOM 3426 N N . ALA B 1 158 ? 11.668 22.275 36.866 1.00 15.57 153 ALA B N 1
ATOM 3427 C CA . ALA B 1 158 ? 12.900 21.494 37.234 1.00 17.32 153 ALA B CA 1
ATOM 3428 C C . ALA B 1 158 ? 13.749 21.246 35.956 1.00 20.05 153 ALA B C 1
ATOM 3429 O O . ALA B 1 158 ? 13.260 21.163 34.799 1.00 17.92 153 ALA B O 1
ATOM 3431 N N . GLU B 1 159 ? 15.080 21.147 36.165 1.00 20.16 154 GLU B N 1
ATOM 3432 C CA . GLU B 1 159 ? 16.005 20.805 35.043 1.00 24.44 154 GLU B CA 1
ATOM 3433 C C . GLU B 1 159 ? 15.940 19.321 34.639 1.00 21.38 154 GLU B C 1
ATOM 3434 O O . GLU B 1 159 ? 16.090 19.031 33.471 1.00 24.82 154 GLU B O 1
ATOM 3440 N N . GLU B 1 160 ? 15.615 18.459 35.572 1.00 21.91 155 GLU B N 1
ATOM 3441 C CA . GLU B 1 160 ? 15.509 16.997 35.382 1.00 21.50 155 GLU B CA 1
ATOM 3442 C C . GLU B 1 160 ? 14.594 16.734 34.195 1.00 25.47 155 GLU B C 1
ATOM 3443 O O . GLU B 1 160 ? 13.507 17.286 34.090 1.00 20.14 155 GLU B O 1
ATOM 3449 N N . ARG B 1 161 ? 15.048 15.893 33.277 1.00 23.81 156 ARG B N 1
ATOM 3450 C CA . ARG B 1 161 ? 14.311 15.622 32.030 1.00 24.51 156 ARG B CA 1
ATOM 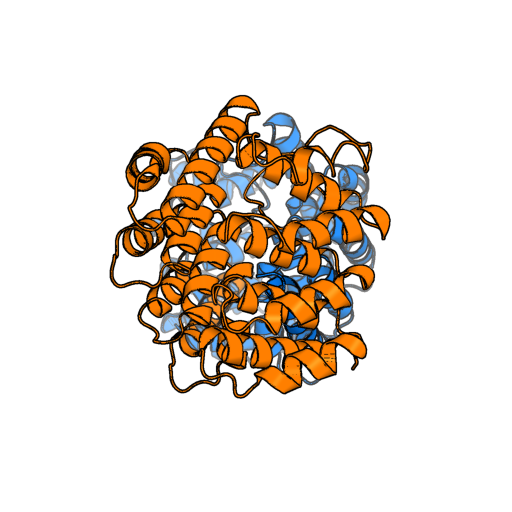3451 C C . ARG B 1 161 ? 13.669 14.253 32.051 1.00 23.78 156 ARG B C 1
ATOM 3452 O O . ARG B 1 161 ? 12.686 14.022 31.337 1.00 26.12 156 ARG B O 1
ATOM 3460 N N . ASP B 1 162 ? 14.091 13.361 32.933 1.00 23.27 157 ASP B N 1
ATOM 3461 C CA . ASP B 1 162 ? 13.526 12.025 33.000 1.00 23.44 157 ASP B CA 1
ATOM 3462 C C . ASP B 1 162 ? 12.182 12.097 33.671 1.00 21.95 157 ASP B C 1
ATOM 3463 O O . ASP B 1 162 ? 12.086 12.454 34.838 1.00 20.38 157 ASP B O 1
ATOM 3468 N N . VAL B 1 163 ? 11.152 11.679 32.932 1.00 20.29 158 VAL B N 1
ATOM 3469 C CA . VAL B 1 163 ? 9.768 11.649 33.476 1.00 20.75 158 VAL B CA 1
ATOM 3470 C C . VAL B 1 163 ? 9.600 10.836 34.736 1.00 18.65 158 VAL B C 1
ATOM 3471 O O . VAL B 1 163 ? 8.934 11.217 35.752 1.00 18.87 158 VAL B O 1
ATOM 3475 N N . GLY B 1 164 ? 10.158 9.611 34.791 1.00 19.25 159 GLY B N 1
ATOM 3476 C CA . GLY B 1 164 ? 10.023 8.895 36.010 1.00 17.69 159 GLY B CA 1
ATOM 3477 C C . GLY B 1 164 ? 10.666 9.514 37.235 1.00 14.64 159 GLY B C 1
ATOM 3478 O O . GLY B 1 164 ? 10.105 9.463 38.300 1.00 19.08 159 GLY B O 1
ATOM 3479 N N . ARG B 1 165 ? 11.791 10.198 37.039 1.00 17.48 160 ARG B N 1
ATOM 3480 C CA . ARG B 1 165 ? 12.499 10.874 38.135 1.00 17.85 160 ARG B CA 1
ATOM 3481 C C . ARG B 1 165 ? 11.670 12.143 38.568 1.00 19.11 160 ARG B C 1
ATOM 3482 O O . ARG B 1 165 ? 11.546 12.413 39.733 1.00 18.90 160 ARG B O 1
ATOM 3490 N N . LEU B 1 166 ? 11.069 12.767 37.578 1.00 20.17 161 LEU B N 1
ATOM 3491 C CA . LEU B 1 166 ? 10.155 13.927 37.882 1.00 18.41 161 LEU B CA 1
ATOM 3492 C C . LEU B 1 166 ? 8.943 13.468 38.675 1.00 15.83 161 LEU B C 1
ATOM 3493 O O . LEU B 1 166 ? 8.508 14.173 39.579 1.00 17.16 161 LEU B O 1
ATOM 3498 N N . ARG B 1 167 ? 8.309 12.351 38.301 1.00 14.79 162 ARG B N 1
ATOM 3499 C CA A ARG B 1 167 ? 7.256 11.759 39.039 0.50 15.74 162 ARG B CA 1
ATOM 3500 C CA B ARG B 1 167 ? 7.257 11.724 39.041 0.50 15.84 162 ARG B CA 1
ATOM 3501 C C . ARG B 1 167 ? 7.606 11.501 40.475 1.00 17.40 162 ARG B C 1
ATOM 3502 O O . ARG B 1 167 ? 6.788 11.737 41.401 1.00 16.69 162 ARG B O 1
ATOM 3517 N N . GLU B 1 168 ? 8.796 10.906 40.704 1.00 18.75 163 GLU B N 1
ATOM 3518 C CA . GLU B 1 168 ? 9.187 10.612 42.082 1.00 21.82 163 GLU B CA 1
ATOM 3519 C C . GLU B 1 168 ? 9.246 11.915 42.900 1.00 17.17 163 GLU B C 1
ATOM 3520 O O . GLU B 1 168 ? 8.757 11.931 44.019 1.00 19.40 163 GLU B O 1
ATOM 3526 N N . ALA B 1 169 ? 9.850 12.957 42.364 1.00 18.32 164 ALA B N 1
ATOM 3527 C CA . ALA B 1 169 ? 9.965 14.243 43.053 1.00 16.65 164 ALA B CA 1
ATOM 3528 C C . ALA B 1 169 ? 8.562 14.829 43.307 1.00 17.72 164 ALA B C 1
ATOM 3529 O O . ALA B 1 169 ? 8.233 15.286 44.398 1.00 17.28 164 ALA B O 1
ATOM 3531 N N . LEU B 1 170 ? 7.722 14.774 42.288 1.00 16.15 165 LEU B N 1
ATOM 3532 C CA . LEU B 1 170 ? 6.333 15.296 42.394 1.00 16.48 165 LEU B CA 1
ATOM 3533 C C . LEU B 1 170 ? 5.558 14.738 43.543 1.00 16.42 165 LEU B C 1
ATOM 3534 O O . LEU B 1 170 ? 4.841 15.469 44.318 1.00 17.87 165 LEU B O 1
ATOM 3539 N N . LEU B 1 171 ? 5.633 13.393 43.724 1.00 19.85 166 LEU B N 1
ATOM 3540 C CA . LEU B 1 171 ? 4.831 12.690 44.644 1.00 19.16 166 LEU B CA 1
ATOM 3541 C C . LEU B 1 171 ? 5.523 12.410 46.016 1.00 20.88 166 LEU B C 1
ATOM 3542 O O . LEU B 1 171 ? 4.911 11.898 46.904 1.00 22.26 166 LEU B O 1
ATOM 3547 N N . ASP B 1 172 ? 6.691 12.939 46.199 1.00 20.68 167 ASP B N 1
ATOM 3548 C CA . ASP B 1 172 ? 7.435 12.747 47.484 1.00 21.68 167 ASP B CA 1
ATOM 3549 C C . ASP B 1 172 ? 7.042 13.823 48.499 1.00 22.03 167 ASP B C 1
ATOM 3550 O O . ASP B 1 172 ? 7.494 14.976 48.438 1.00 22.91 167 ASP B O 1
ATOM 3555 N N . GLU B 1 173 ? 6.151 13.432 49.393 1.00 21.60 168 GLU B N 1
ATOM 3556 C CA . GLU B 1 173 ? 5.592 14.321 50.406 1.00 27.14 168 GLU B CA 1
ATOM 3557 C C . GLU B 1 173 ? 6.625 14.872 51.371 1.00 26.58 168 GLU B C 1
ATOM 3558 O O . GLU B 1 173 ? 6.335 15.837 52.107 1.00 25.93 168 GLU B O 1
ATOM 3564 N N . SER B 1 174 ? 7.835 14.303 51.372 1.00 27.18 169 SER B N 1
ATOM 3565 C CA . SER B 1 174 ? 8.856 14.797 52.295 1.00 25.43 169 SER B CA 1
ATOM 3566 C C . SER B 1 174 ? 9.655 15.972 51.700 1.00 25.39 169 SER B C 1
ATOM 3567 O O . SER B 1 174 ? 10.468 16.575 52.384 1.00 26.15 169 SER B O 1
ATOM 3570 N N . ARG B 1 175 ? 9.495 16.304 50.401 1.00 20.36 170 ARG B N 1
ATOM 3571 C CA . ARG B 1 175 ? 10.235 17.336 49.752 1.00 22.02 170 ARG B CA 1
ATOM 3572 C C . ARG B 1 175 ? 9.526 18.643 49.919 1.00 20.90 170 ARG B C 1
ATOM 3573 O O . ARG B 1 175 ? 8.289 18.640 50.147 1.00 21.84 170 ARG B O 1
ATOM 3581 N N . PRO B 1 176 ? 10.274 19.757 49.883 1.00 21.85 171 PRO B N 1
ATOM 3582 C CA . PRO B 1 176 ? 9.681 21.043 49.967 1.00 21.56 171 PRO B CA 1
ATOM 3583 C C . PRO B 1 176 ? 8.694 21.261 48.819 1.00 19.84 171 PRO B C 1
ATOM 3584 O O . PRO B 1 176 ? 8.919 20.801 47.677 1.00 19.33 171 PRO B O 1
ATOM 3588 N N . LEU B 1 177 ? 7.609 21.932 49.140 1.00 20.01 172 LEU B N 1
ATOM 3589 C CA . LEU B 1 177 ? 6.569 22.191 48.126 1.00 18.75 172 LEU B CA 1
ATOM 3590 C C . LEU B 1 177 ? 7.078 22.837 46.843 1.00 17.45 172 LEU B C 1
ATOM 3591 O O . LEU B 1 177 ? 6.661 22.446 45.753 1.00 19.02 172 LEU B O 1
ATOM 3596 N N . PHE B 1 178 ? 7.991 23.798 46.938 1.00 15.38 173 PHE B N 1
ATOM 3597 C CA . PHE B 1 178 ? 8.506 24.456 45.781 1.00 16.94 173 PHE B CA 1
ATOM 3598 C C . PHE B 1 178 ? 9.208 23.459 44.853 1.00 18.10 173 PHE B C 1
ATOM 3599 O O . PHE B 1 178 ? 9.031 23.503 43.647 1.00 16.91 173 PHE B O 1
ATOM 3607 N N . GLU B 1 179 ? 10.008 22.580 45.396 1.00 19.94 174 GLU B N 1
ATOM 3608 C CA . GLU B 1 179 ? 10.711 21.587 44.593 1.00 19.86 174 GLU B CA 1
ATOM 3609 C C . GLU B 1 179 ? 9.716 20.634 43.897 1.00 17.16 174 GLU B C 1
ATOM 3610 O O . GLU B 1 179 ? 9.936 20.250 42.734 1.00 18.25 174 GLU B O 1
ATOM 3616 N N . ARG B 1 180 ? 8.645 20.292 44.559 1.00 15.70 175 ARG B N 1
ATOM 3617 C CA . ARG B 1 180 ? 7.582 19.469 43.973 1.00 15.68 175 ARG B CA 1
ATOM 3618 C C . ARG B 1 180 ? 6.850 20.202 42.853 1.00 15.33 175 ARG B C 1
ATOM 3619 O O . ARG B 1 180 ? 6.531 19.620 41.826 1.00 14.57 175 ARG B O 1
ATOM 3627 N N . TYR B 1 181 ? 6.609 21.486 43.037 1.00 16.28 176 TYR B N 1
ATOM 3628 C CA . TYR B 1 181 ? 6.064 22.280 41.963 1.00 13.43 176 TYR B CA 1
ATOM 3629 C C . TYR B 1 181 ? 6.974 22.418 40.778 1.00 14.01 176 TYR B C 1
ATOM 3630 O O . TYR B 1 181 ? 6.535 22.385 39.634 1.00 13.67 176 TYR B O 1
ATOM 3639 N N . ARG B 1 182 ? 8.305 22.610 40.995 1.00 13.79 177 ARG B N 1
ATOM 3640 C CA . ARG B 1 182 ? 9.219 22.628 39.877 1.00 13.65 177 ARG B CA 1
ATOM 3641 C C . ARG B 1 182 ? 9.069 21.340 39.066 1.00 13.85 177 ARG B C 1
ATOM 3642 O O . ARG B 1 182 ? 9.114 21.394 37.844 1.00 14.18 177 ARG B O 1
ATOM 3650 N N . ALA B 1 183 ? 8.904 20.219 39.740 1.00 14.60 178 ALA B N 1
ATOM 3651 C CA . ALA B 1 183 ? 8.785 18.900 39.028 1.00 14.99 178 ALA B CA 1
ATOM 3652 C C . ALA B 1 183 ? 7.460 18.893 38.241 1.00 14.42 178 ALA B C 1
ATOM 3653 O O . ALA B 1 183 ? 7.401 18.461 37.115 1.00 13.83 178 ALA B O 1
ATOM 3655 N N . MET B 1 184 ? 6.423 19.423 38.874 1.00 13.95 179 MET B N 1
ATOM 3656 C CA . MET B 1 184 ? 5.061 19.509 38.271 1.00 12.89 179 MET B CA 1
ATOM 3657 C C . MET B 1 184 ? 5.103 20.260 36.964 1.00 13.18 179 MET B C 1
ATOM 3658 O O . MET B 1 184 ? 4.526 19.835 35.916 1.00 12.76 179 MET B O 1
ATOM 3663 N N . PHE B 1 185 ? 5.727 21.417 36.943 1.00 12.51 180 PHE B N 1
ATOM 3664 C CA . PHE B 1 185 ? 5.807 22.213 35.749 1.00 14.17 180 PHE B CA 1
ATOM 3665 C C . PHE B 1 185 ? 6.720 21.584 34.687 1.00 13.93 180 PHE B C 1
ATOM 3666 O O . PHE B 1 185 ? 6.418 21.682 33.513 1.00 14.33 180 PHE B O 1
ATOM 3674 N N . ALA B 1 186 ? 7.820 20.933 35.097 1.00 16.03 181 ALA B N 1
ATOM 3675 C CA . ALA B 1 186 ? 8.637 20.201 34.135 1.00 15.11 181 ALA B CA 1
ATOM 3676 C C . ALA B 1 186 ? 7.845 19.034 33.542 1.00 14.64 181 ALA B C 1
ATOM 3677 O O . ALA B 1 186 ? 8.052 18.734 32.324 1.00 15.69 181 ALA B O 1
ATOM 3679 N N . LEU B 1 187 ? 6.984 18.389 34.295 1.00 14.04 182 LEU B N 1
ATOM 3680 C CA . LEU B 1 187 ? 6.086 17.309 33.747 1.00 14.12 182 LEU B CA 1
ATOM 3681 C C . LEU B 1 187 ? 5.117 17.849 32.727 1.00 15.18 182 LEU B C 1
ATOM 3682 O O . LEU B 1 187 ? 4.975 17.343 31.639 1.00 14.67 182 LEU B O 1
ATOM 3687 N N . ARG B 1 188 ? 4.471 18.979 33.067 1.00 14.20 183 ARG B N 1
ATOM 3688 C CA . ARG B 1 188 ? 3.625 19.613 32.080 1.00 13.29 183 ARG B CA 1
ATOM 3689 C C . ARG B 1 188 ? 4.369 19.897 30.786 1.00 13.86 183 ARG B C 1
ATOM 3690 O O . ARG B 1 188 ? 3.861 19.689 29.680 1.00 16.55 183 ARG B O 1
ATOM 3698 N N . ASN B 1 189 ? 5.605 20.420 30.859 1.00 14.28 184 ASN B N 1
ATOM 3699 C CA . ASN B 1 189 ? 6.313 20.874 29.731 1.00 14.81 184 ASN B CA 1
ATOM 3700 C C . ASN B 1 189 ? 6.783 19.665 28.892 1.00 14.87 184 ASN B C 1
ATOM 3701 O O . ASN B 1 189 ? 6.815 19.782 27.645 1.00 16.38 184 ASN B O 1
ATOM 3706 N N . ALA B 1 190 ? 7.097 18.601 29.576 1.00 15.63 185 ALA B N 1
ATOM 3707 C CA . ALA B 1 190 ? 7.451 17.296 28.901 1.00 18.38 185 ALA B CA 1
ATOM 3708 C C . ALA B 1 190 ? 6.323 16.829 28.033 1.00 19.24 185 ALA B C 1
ATOM 3709 O O . ALA B 1 190 ? 6.541 16.437 26.824 1.00 18.69 185 ALA B O 1
ATOM 3711 N N . GLY B 1 191 ? 5.123 16.878 28.584 1.00 18.97 186 GLY B N 1
ATOM 3712 C CA . GLY B 1 191 ? 3.933 16.431 27.906 1.00 18.59 186 GLY B CA 1
ATOM 3713 C C . GLY B 1 191 ? 3.884 14.948 27.659 1.00 17.91 186 GLY B C 1
ATOM 3714 O O . GLY B 1 191 ? 4.769 14.193 28.097 1.00 18.31 186 GLY B O 1
ATOM 3715 N N . GLY B 1 192 ? 2.810 14.547 27.020 1.00 18.97 187 GLY B N 1
ATOM 3716 C CA . GLY B 1 192 ? 2.597 13.139 26.731 1.00 18.58 187 GLY B CA 1
ATOM 3717 C C . GLY B 1 192 ? 1.920 12.356 27.815 1.00 17.77 187 GLY B C 1
ATOM 3718 O O . GLY B 1 192 ? 1.787 12.793 28.996 1.00 16.48 187 GLY B O 1
ATOM 3719 N N . GLU B 1 193 ? 1.493 11.147 27.476 1.00 17.33 188 GLU B N 1
ATOM 3720 C CA . GLU B 1 193 ? 0.753 10.331 28.411 1.00 17.18 188 GLU B CA 1
ATOM 3721 C C . GLU B 1 193 ? 1.435 9.988 29.722 1.00 15.96 188 GLU B C 1
ATOM 3722 O O . GLU B 1 193 ? 0.788 10.010 30.757 1.00 15.68 188 GLU B O 1
ATOM 3728 N N . GLU B 1 194 ? 2.741 9.659 29.660 1.00 15.70 189 GLU B N 1
ATOM 3729 C CA . GLU B 1 194 ? 3.456 9.217 30.856 1.00 16.89 189 GLU B CA 1
ATOM 3730 C C . GLU B 1 194 ? 3.453 10.406 31.888 1.00 16.71 189 GLU B C 1
ATOM 3731 O O . GLU B 1 194 ? 3.160 10.137 33.058 1.00 17.39 189 GLU B O 1
ATOM 3737 N N . ALA B 1 195 ? 3.693 11.593 31.372 1.00 17.60 190 ALA B N 1
ATOM 3738 C CA . ALA B 1 195 ? 3.744 12.828 32.254 1.00 14.81 190 ALA B CA 1
ATOM 3739 C C . ALA B 1 195 ? 2.367 13.141 32.742 1.00 15.98 190 ALA B C 1
ATOM 3740 O O . ALA B 1 195 ? 2.190 13.493 33.920 1.00 15.02 190 ALA B O 1
ATOM 3742 N N . ALA B 1 196 ? 1.354 12.989 31.879 1.00 13.62 191 ALA B N 1
ATOM 3743 C CA . ALA B 1 196 ? -0.057 13.200 32.285 1.00 14.23 191 ALA B CA 1
ATOM 3744 C C . ALA B 1 196 ? -0.524 12.287 33.389 1.00 14.48 191 ALA B C 1
ATOM 3745 O O . ALA B 1 196 ? -1.153 12.677 34.371 1.00 14.21 191 ALA B O 1
ATOM 3747 N N . LEU B 1 197 ? -0.139 10.975 33.269 1.00 14.78 192 LEU B N 1
ATOM 3748 C CA . LEU B 1 197 ? -0.493 10.047 34.253 1.00 16.32 192 LEU B CA 1
ATOM 3749 C C . LEU B 1 197 ? 0.267 10.294 35.606 1.00 13.54 192 LEU B C 1
ATOM 3750 O O . LEU B 1 197 ? -0.334 10.056 36.623 1.00 14.25 192 LEU B O 1
ATOM 3755 N N . ALA B 1 198 ? 1.538 10.732 35.527 1.00 16.21 193 ALA B N 1
ATOM 3756 C CA . ALA B 1 198 ? 2.308 11.067 36.712 1.00 15.50 193 ALA B CA 1
ATOM 3757 C C . ALA B 1 198 ? 1.590 12.215 37.472 1.00 14.88 193 ALA B C 1
ATOM 3758 O O . ALA B 1 198 ? 1.360 12.172 38.663 1.00 14.80 193 ALA B O 1
ATOM 3760 N N . LEU B 1 199 ? 1.246 13.234 36.676 1.00 15.10 194 LEU B N 1
ATOM 3761 C CA . LEU B 1 199 ? 0.537 14.392 37.274 1.00 14.88 194 LEU B CA 1
ATOM 3762 C C . LEU B 1 199 ? -0.733 13.971 37.916 1.00 13.82 194 LEU B C 1
ATOM 3763 O O . LEU B 1 199 ? -1.075 14.413 39.049 1.00 14.14 194 LEU B O 1
ATOM 3768 N N . ALA B 1 200 ? -1.539 13.155 37.228 1.00 15.14 195 ALA B N 1
ATOM 3769 C CA . ALA B 1 200 ? -2.793 12.735 37.742 1.00 15.21 195 ALA B CA 1
ATOM 3770 C C . ALA B 1 200 ? -2.711 12.002 39.095 1.00 15.54 195 ALA B C 1
ATOM 3771 O O . ALA B 1 200 ? -3.615 12.092 39.895 1.00 15.50 195 ALA B O 1
ATOM 3773 N N . GLU B 1 201 ? -1.581 11.331 39.369 1.00 15.37 196 GLU B N 1
ATOM 3774 C CA . GLU B 1 201 ? -1.369 10.694 40.683 1.00 17.83 196 GLU B CA 1
ATOM 3775 C C . GLU B 1 201 ? -1.294 11.757 41.748 1.00 17.14 196 GLU B C 1
ATOM 3776 O O . GLU B 1 201 ? -1.556 11.517 42.914 1.00 17.18 196 GLU B O 1
ATOM 3782 N N . GLY B 1 202 ? -0.954 12.975 41.315 1.00 17.72 197 GLY B N 1
ATOM 3783 C CA . GLY B 1 202 ? -0.878 14.099 42.282 1.00 17.40 197 GLY B CA 1
ATOM 3784 C C . GLY B 1 202 ? -2.218 14.489 42.845 1.00 15.88 197 GLY B C 1
ATOM 3785 O O . GLY B 1 202 ? -2.291 15.202 43.877 1.00 14.47 197 GLY B O 1
ATOM 3786 N N . LEU B 1 203 ? -3.318 14.096 42.204 1.00 15.73 198 LEU B N 1
ATOM 3787 C CA . LEU B 1 203 ? -4.646 14.267 42.760 1.00 15.95 198 LEU B CA 1
ATOM 3788 C C . LEU B 1 203 ? -4.982 13.452 43.993 1.00 19.66 198 LEU B C 1
ATOM 3789 O O . LEU B 1 203 ? -5.991 13.673 44.596 1.00 19.11 198 LEU B O 1
ATOM 3794 N N . HIS B 1 204 ? -4.055 12.586 44.396 1.00 19.49 199 HIS B N 1
ATOM 3795 C CA . HIS B 1 204 ? -4.210 11.805 45.648 1.00 25.48 199 HIS B CA 1
ATOM 3796 C C . HIS B 1 204 ? -3.167 12.140 46.715 1.00 26.21 199 HIS B C 1
ATOM 3797 O O . HIS B 1 204 ? -2.971 11.378 47.670 1.00 29.76 199 HIS B O 1
ATOM 3804 N N . CYS B 1 205 ? -2.526 13.269 46.573 1.00 22.13 200 CYS B N 1
ATOM 3805 C CA . CYS B 1 205 ? -1.568 13.833 47.523 1.00 27.10 200 CYS B CA 1
ATOM 3806 C C . CYS B 1 205 ? -2.154 14.745 48.579 1.00 27.43 200 CYS B C 1
ATOM 3807 O O . CYS B 1 205 ? -3.291 15.222 48.517 1.00 23.41 200 CYS B O 1
ATOM 3810 N N . GLY B 1 206 ? -1.334 15.013 49.566 1.00 29.96 201 GLY B N 1
ATOM 3811 C CA . GLY B 1 206 ? -1.810 15.685 50.750 1.00 30.64 201 GLY B CA 1
ATOM 3812 C C . GLY B 1 206 ? -2.234 17.129 50.755 1.00 25.64 201 GLY B C 1
ATOM 3813 O O . GLY B 1 206 ? -3.237 17.479 51.518 1.00 30.67 201 GLY B O 1
ATOM 3814 N N . SER B 1 207 ? -1.545 18.044 50.073 1.00 22.83 202 SER B N 1
ATOM 3815 C CA . SER B 1 207 ? -2.050 19.384 50.212 1.00 19.58 202 SER B CA 1
ATOM 3816 C C . SER B 1 207 ? -3.082 19.792 49.156 1.00 16.65 202 SER B C 1
ATOM 3817 O O . SER B 1 207 ? -2.864 19.456 48.002 1.00 16.29 202 SER B O 1
ATOM 3820 N N . ALA B 1 208 ? -4.153 20.462 49.599 1.00 15.50 203 ALA B N 1
ATOM 3821 C CA . ALA B 1 208 ? -5.222 20.899 48.756 1.00 15.55 203 ALA B CA 1
ATOM 3822 C C . ALA B 1 208 ? -4.654 21.832 47.723 1.00 15.77 203 ALA B C 1
ATOM 3823 O O . ALA B 1 208 ? -5.021 21.777 46.567 1.00 14.44 203 ALA B O 1
ATOM 3825 N N . LEU B 1 209 ? -3.844 22.806 48.156 1.00 14.45 204 LEU B N 1
ATOM 3826 C CA . LEU B 1 209 ? -3.207 23.678 47.171 1.00 12.85 204 LEU B CA 1
ATOM 3827 C C . LEU B 1 209 ? -2.470 22.951 46.047 1.00 13.26 204 LEU B C 1
ATOM 3828 O O . LEU B 1 209 ? -2.602 23.234 44.847 1.00 12.94 204 LEU B O 1
ATOM 3833 N N . PHE B 1 210 ? -1.637 21.989 46.469 1.00 12.99 205 PHE B N 1
ATOM 3834 C CA . PHE B 1 210 ? -0.896 21.155 45.572 1.00 13.13 205 PHE B CA 1
ATOM 3835 C C . PHE B 1 210 ? -1.853 20.463 44.562 1.00 12.40 205 PHE B C 1
ATOM 3836 O O . PHE B 1 210 ? -1.594 20.511 43.357 1.00 12.76 205 PHE B O 1
ATOM 3844 N N . ARG B 1 211 ? -2.913 19.838 45.032 1.00 12.36 206 ARG B N 1
ATOM 3845 C CA . ARG B 1 211 ? -3.847 19.097 44.172 1.00 12.69 206 ARG B CA 1
ATOM 3846 C C . ARG B 1 211 ? -4.576 20.028 43.180 1.00 12.18 206 ARG B C 1
ATOM 3847 O O . ARG B 1 211 ? -4.783 19.722 42.020 1.00 12.03 206 ARG B O 1
ATOM 3855 N N . HIS B 1 212 ? -4.887 21.255 43.663 1.00 11.82 207 HIS B N 1
ATOM 3856 C CA . HIS B 1 212 ? -5.456 22.230 42.677 1.00 11.51 207 HIS B CA 1
ATOM 3857 C C . HIS B 1 212 ? -4.485 22.635 41.626 1.00 12.47 207 HIS B C 1
ATOM 3858 O O . HIS B 1 212 ? -4.881 22.807 40.468 1.00 12.40 207 HIS B O 1
ATOM 3865 N N . GLU B 1 213 ? -3.181 22.767 41.949 1.00 11.35 208 GLU B N 1
ATOM 3866 C CA . GLU B 1 213 ? -2.225 23.112 40.978 1.00 12.02 208 GLU B CA 1
ATOM 3867 C C . GLU B 1 213 ? -2.069 21.988 39.921 1.00 10.67 208 GLU B C 1
ATOM 3868 O O . GLU B 1 213 ? -1.904 22.263 38.722 1.00 10.62 208 GLU B O 1
ATOM 3874 N N . VAL B 1 214 ? -2.126 20.755 40.393 1.00 12.36 209 VAL B N 1
ATOM 3875 C CA . VAL B 1 214 ? -2.099 19.625 39.473 1.00 12.09 209 VAL B CA 1
ATOM 3876 C C . VAL B 1 214 ? -3.324 19.679 38.507 1.00 11.24 209 VAL B C 1
ATOM 3877 O O . VAL B 1 214 ? -3.157 19.511 37.298 1.00 11.90 209 VAL B O 1
ATOM 3881 N N . GLY B 1 215 ? -4.493 20.005 39.023 1.00 11.23 210 GLY B N 1
ATOM 3882 C CA . GLY B 1 215 ? -5.668 20.224 38.149 1.00 12.64 210 GLY B CA 1
ATOM 3883 C C . GLY B 1 215 ? -5.420 21.255 37.110 1.00 12.35 210 GLY B C 1
ATOM 3884 O O . GLY B 1 215 ? -5.686 21.075 35.920 1.00 12.85 210 GLY B O 1
ATOM 3885 N N . TYR B 1 216 ? -4.922 22.412 37.541 1.00 12.01 211 TYR B N 1
ATOM 3886 C CA . TYR B 1 216 ? -4.561 23.510 36.619 1.00 11.56 211 TYR B CA 1
ATOM 3887 C C . TYR B 1 216 ? -3.611 23.085 35.519 1.00 11.44 211 TYR B C 1
ATOM 3888 O O . TYR B 1 216 ? -3.871 23.357 34.355 1.00 11.92 211 TYR B O 1
ATOM 3897 N N . VAL B 1 217 ? -2.492 22.446 35.860 1.00 12.11 212 VAL B N 1
ATOM 3898 C CA . VAL B 1 217 ? -1.513 22.127 34.822 1.00 12.82 212 VAL B CA 1
ATOM 3899 C C . VAL B 1 217 ? -2.068 20.998 33.898 1.00 11.76 212 VAL B C 1
ATOM 3900 O O . VAL B 1 217 ? -1.699 20.943 32.749 1.00 13.08 212 VAL B O 1
ATOM 3904 N N . LEU B 1 218 ? -2.848 20.091 34.455 1.00 11.71 213 LEU B N 1
ATOM 3905 C CA . LEU B 1 218 ? -3.530 19.079 33.593 1.00 11.96 213 LEU B CA 1
ATOM 3906 C C . LEU B 1 218 ? -4.527 19.722 32.635 1.00 13.29 213 LEU B C 1
ATOM 3907 O O . LEU B 1 218 ? -4.666 19.285 31.490 1.00 13.49 213 LEU B O 1
ATOM 3912 N N . GLY B 1 219 ? -5.174 20.797 33.046 1.00 12.63 214 GLY B N 1
ATOM 3913 C CA . GLY B 1 219 ? -6.002 21.575 32.114 1.00 12.75 214 GLY B CA 1
ATOM 3914 C C . GLY B 1 219 ? -5.188 22.303 31.063 1.00 14.51 214 GLY B C 1
ATOM 3915 O O . GLY B 1 219 ? -5.623 22.463 29.912 1.00 17.41 214 GLY B O 1
ATOM 3916 N N . GLN B 1 220 ? -4.004 22.783 31.412 1.00 12.90 215 GLN B N 1
ATOM 3917 C CA . GLN B 1 220 ? -3.116 23.401 30.445 1.00 13.42 215 GLN B CA 1
ATOM 3918 C C . GLN B 1 220 ? -2.614 22.355 29.431 1.00 15.12 215 GLN B C 1
ATOM 3919 O O . GLN B 1 220 ? -2.541 22.642 28.226 1.00 15.48 215 GLN B O 1
ATOM 3925 N N . LEU B 1 221 ? -2.202 21.239 29.939 1.00 15.88 216 LEU B N 1
ATOM 3926 C CA . LEU B 1 221 ? -1.645 20.172 29.076 1.00 14.22 216 LEU B CA 1
ATOM 3927 C C . LEU B 1 221 ? -2.663 19.597 28.083 1.00 14.94 216 LEU B C 1
ATOM 3928 O O . LEU B 1 221 ? -2.315 19.247 26.916 1.00 14.16 216 LEU B O 1
ATOM 3933 N N . GLN B 1 222 ? -3.910 19.466 28.528 1.00 14.31 217 GLN B N 1
ATOM 3934 C CA . GLN B 1 222 ? -5.023 18.991 27.726 1.00 15.53 217 GLN B CA 1
ATOM 3935 C C . GLN B 1 222 ? -4.873 17.573 27.217 1.00 15.14 217 GLN B C 1
ATOM 3936 O O . GLN B 1 222 ? -5.472 17.242 26.158 1.00 17.79 217 GLN B O 1
ATOM 3942 N N . HIS B 1 223 ? -4.144 16.745 27.907 1.00 15.54 218 HIS B N 1
ATOM 3943 C CA . HIS B 1 223 ? -4.051 15.327 27.559 1.00 16.02 218 HIS B CA 1
ATOM 3944 C C . HIS B 1 223 ? -5.210 14.531 28.158 1.00 16.18 218 HIS B C 1
ATOM 3945 O O . HIS B 1 223 ? -5.513 14.545 29.343 1.00 15.55 218 HIS B O 1
ATOM 3952 N N . GLU B 1 224 ? -5.875 13.709 27.318 1.00 17.24 219 GLU B N 1
ATOM 3953 C CA . GLU B 1 224 ? -7.020 13.000 27.764 1.00 18.59 219 GLU B CA 1
ATOM 3954 C C . GLU B 1 224 ? -6.827 11.848 28.730 1.00 16.54 219 GLU B C 1
ATOM 3955 O O . GLU B 1 224 ? -7.773 11.403 29.374 1.00 17.12 219 GLU B O 1
ATOM 3961 N N . ALA B 1 225 ? -5.566 11.470 28.963 1.00 18.35 220 ALA B N 1
ATOM 3962 C CA . ALA B 1 225 ? -5.253 10.428 29.934 1.00 19.17 220 ALA B CA 1
ATOM 3963 C C . ALA B 1 225 ? -5.580 10.784 31.336 1.00 19.66 220 ALA B C 1
ATOM 3964 O O . ALA B 1 225 ? -5.822 9.907 32.161 1.00 19.95 220 ALA B O 1
ATOM 3966 N N . ALA B 1 226 ? -5.636 12.099 31.586 1.00 18.35 221 ALA B N 1
ATOM 3967 C CA . ALA B 1 226 ? -6.025 12.609 32.908 1.00 17.43 221 ALA B CA 1
ATOM 3968 C C . ALA B 1 226 ? -7.500 12.596 33.194 1.00 16.35 221 ALA B C 1
ATOM 3969 O O . ALA B 1 226 ? -7.890 12.829 34.319 1.00 16.69 221 ALA B O 1
ATOM 3971 N N . VAL B 1 227 ? -8.366 12.337 32.211 1.00 16.24 222 VAL B N 1
ATOM 3972 C CA . VAL B 1 227 ? -9.771 12.528 32.423 1.00 16.70 222 VAL B CA 1
ATOM 3973 C C . VAL B 1 227 ? -10.349 11.713 33.555 1.00 18.03 222 VAL B C 1
ATOM 3974 O O . VAL B 1 227 ? -11.134 12.225 34.382 1.00 15.24 222 VAL B O 1
ATOM 3978 N N . PRO B 1 228 ? -10.027 10.413 33.612 1.00 18.63 223 PRO B N 1
ATOM 3979 C CA . PRO B 1 228 ? -10.706 9.703 34.711 1.00 20.28 223 PRO B CA 1
ATOM 3980 C C . PRO B 1 228 ? -10.409 10.194 36.117 1.00 19.40 223 PRO B C 1
ATOM 3981 O O . PRO B 1 228 ? -11.340 10.291 36.902 1.00 18.00 223 PRO B O 1
ATOM 3985 N N . GLN B 1 229 ? -9.144 10.559 36.367 1.00 18.09 224 GLN B N 1
ATOM 3986 C CA . GLN B 1 229 ? -8.719 11.087 37.700 1.00 18.52 224 GLN B CA 1
ATOM 3987 C C . GLN B 1 229 ? -9.299 12.479 37.933 1.00 14.13 224 GLN B C 1
ATOM 3988 O O . GLN B 1 229 ? -9.719 12.790 39.061 1.00 15.16 224 GLN B O 1
ATOM 3994 N N . LEU B 1 230 ? -9.333 13.279 36.878 1.00 14.18 225 LEU B N 1
ATOM 3995 C CA . LEU B 1 230 ? -9.969 14.617 37.016 1.00 15.58 225 LEU B CA 1
ATOM 3996 C C . LEU B 1 230 ? -11.460 14.491 37.407 1.00 15.25 225 LEU B C 1
ATOM 3997 O O . LEU B 1 230 ? -11.983 15.193 38.247 1.00 13.03 225 LEU B O 1
ATOM 4002 N N . ALA B 1 231 ? -12.174 13.637 36.697 1.00 15.47 226 ALA B N 1
ATOM 4003 C CA . ALA B 1 231 ? -13.582 13.465 36.890 1.00 16.12 226 ALA B CA 1
ATOM 4004 C C . ALA B 1 231 ? -13.892 12.897 38.299 1.00 16.85 226 ALA B C 1
ATOM 4005 O O . ALA B 1 231 ? -14.849 13.255 38.975 1.00 15.43 226 ALA B O 1
ATOM 4007 N N . ALA B 1 232 ? -13.023 11.989 38.723 1.00 17.78 227 ALA B N 1
ATOM 4008 C CA . ALA B 1 232 ? -13.124 11.407 40.046 1.00 16.40 227 ALA B CA 1
ATOM 4009 C C . ALA B 1 232 ? -12.931 12.434 41.164 1.00 16.46 227 ALA B C 1
ATOM 4010 O O . ALA B 1 232 ? -13.710 12.454 42.106 1.00 15.69 227 ALA B O 1
ATOM 4012 N N . ALA B 1 233 ? -11.981 13.344 40.965 1.00 14.28 228 ALA B N 1
ATOM 4013 C CA . ALA B 1 233 ? -11.720 14.411 41.902 1.00 13.61 228 ALA B CA 1
ATOM 4014 C C . ALA B 1 233 ? -12.886 15.392 41.959 1.00 14.23 228 ALA B C 1
ATOM 4015 O O . ALA B 1 233 ? -13.325 15.787 42.999 1.00 15.19 228 ALA B O 1
ATOM 4017 N N . LEU B 1 234 ? -13.433 15.794 40.806 1.00 13.04 229 LEU B N 1
ATOM 4018 C CA . LEU B 1 234 ? -14.598 16.607 40.764 1.00 13.53 229 LEU B CA 1
ATOM 4019 C C . LEU B 1 234 ? -15.812 15.989 41.491 1.00 14.42 229 LEU B C 1
ATOM 4020 O O . LEU B 1 234 ? -16.577 16.647 42.146 1.00 13.97 229 LEU B O 1
ATOM 4025 N N . ALA B 1 235 ? -15.923 14.671 41.386 1.00 14.22 230 ALA B N 1
ATOM 4026 C CA . ALA B 1 235 ? -17.005 13.976 41.999 1.00 16.71 230 ALA B CA 1
ATOM 4027 C C . ALA B 1 235 ? -16.870 13.748 43.495 1.00 16.76 230 ALA B C 1
ATOM 4028 O O . ALA B 1 235 ? -17.887 13.398 44.105 1.00 17.92 230 ALA B O 1
ATOM 4030 N N . ARG B 1 236 ? -15.727 14.074 44.062 1.00 16.69 231 ARG B N 1
ATOM 4031 C CA A ARG B 1 236 ? -15.530 13.879 45.518 0.50 17.27 231 ARG B CA 1
ATOM 4032 C CA B ARG B 1 236 ? -15.493 13.864 45.521 0.50 16.39 231 ARG B CA 1
ATOM 4033 C C . ARG B 1 236 ? -16.251 14.960 46.247 1.00 18.56 231 ARG B C 1
ATOM 4034 O O . ARG B 1 236 ? -15.820 16.123 46.215 1.00 17.30 231 ARG B O 1
ATOM 4049 N N . CYS B 1 237 ? -17.340 14.607 46.934 1.00 18.85 232 CYS B N 1
ATOM 4050 C CA . CYS B 1 237 ? -18.055 15.639 47.611 1.00 21.23 232 CYS B CA 1
ATOM 4051 C C . CYS B 1 237 ? -17.359 16.183 48.881 1.00 21.48 232 CYS B C 1
ATOM 4052 O O . CYS B 1 237 ? -17.724 17.300 49.324 1.00 20.60 232 CYS B O 1
ATOM 4055 N N . THR B 1 238 ? -16.319 15.502 49.391 1.00 15.83 233 THR B N 1
ATOM 4056 C CA . THR B 1 238 ? -15.568 15.962 50.535 1.00 16.68 233 THR B CA 1
ATOM 4057 C C . THR B 1 238 ? -14.317 16.748 50.115 1.00 16.10 233 THR B C 1
ATOM 4058 O O . THR B 1 238 ? -13.566 17.207 50.947 1.00 17.47 233 THR B O 1
ATOM 4062 N N . GLU B 1 239 ? -14.029 16.811 48.809 1.00 14.33 234 GLU B N 1
ATOM 4063 C CA . GLU B 1 239 ? -12.814 17.464 48.370 1.00 14.70 234 GLU B CA 1
ATOM 4064 C C . GLU B 1 239 ? -12.993 18.982 48.512 1.00 15.35 234 GLU B C 1
ATOM 4065 O O . GLU B 1 239 ? -14.099 19.489 48.460 1.00 17.49 234 GLU B O 1
ATOM 4071 N N . ASN B 1 240 ? -11.870 19.675 48.665 1.00 14.74 235 ASN B N 1
ATOM 4072 C CA . ASN B 1 240 ? -11.826 21.128 48.865 1.00 14.67 235 ASN B CA 1
ATOM 4073 C C . ASN B 1 240 ? -12.464 21.692 47.593 1.00 15.48 235 ASN B C 1
ATOM 4074 O O . ASN B 1 240 ? -12.061 21.257 46.469 1.00 15.95 235 ASN B O 1
ATOM 4079 N N . PRO B 1 241 ? -13.352 22.674 47.713 1.00 16.43 236 PRO B N 1
ATOM 4080 C CA . PRO B 1 241 ? -13.999 23.219 46.498 1.00 16.77 236 PRO B CA 1
ATOM 4081 C C . PRO B 1 241 ? -12.983 23.776 45.546 1.00 16.23 236 PRO B C 1
ATOM 4082 O O . PRO B 1 241 ? -13.264 23.764 44.322 1.00 15.47 236 PRO B O 1
ATOM 4086 N N . MET B 1 242 ? -11.834 24.265 46.016 1.00 16.21 237 MET B N 1
ATOM 4087 C CA A MET B 1 242 ? -10.811 24.814 45.109 0.50 16.79 237 MET B CA 1
ATOM 4088 C CA B MET B 1 242 ? -10.788 24.822 45.137 0.50 17.16 237 MET B CA 1
ATOM 4089 C C . MET B 1 242 ? -10.249 23.751 44.181 1.00 15.31 237 MET B C 1
ATOM 4090 O O . MET B 1 242 ? -9.968 23.995 43.007 1.00 16.72 237 MET B O 1
ATOM 4099 N N . VAL B 1 243 ? -10.058 22.549 44.697 1.00 13.22 238 VAL B N 1
ATOM 4100 C CA . VAL B 1 243 ? -9.588 21.465 43.883 1.00 12.33 238 VAL B CA 1
ATOM 4101 C C . VAL B 1 243 ? -10.664 21.030 42.883 1.00 12.16 238 VAL B C 1
ATOM 4102 O O . VAL B 1 243 ? -10.366 20.794 41.712 1.00 13.59 238 VAL B O 1
ATOM 4106 N N . ARG B 1 244 ? -11.886 20.897 43.345 1.00 11.37 239 ARG B N 1
ATOM 4107 C CA . ARG B 1 244 ? -12.998 20.485 42.473 1.00 12.51 239 ARG B CA 1
ATOM 4108 C C . ARG B 1 244 ? -13.183 21.459 41.320 1.00 12.95 239 ARG B C 1
ATOM 4109 O O . ARG B 1 244 ? -13.357 21.091 40.187 1.00 12.11 239 ARG B O 1
ATOM 4117 N N . HIS B 1 245 ? -13.107 22.734 41.661 1.00 13.72 240 HIS B N 1
ATOM 4118 C CA . HIS B 1 245 ? -13.215 23.765 40.598 1.00 14.36 240 HIS B CA 1
ATOM 4119 C C . HIS B 1 245 ? -12.119 23.658 39.543 1.00 13.26 240 HIS B C 1
ATOM 4120 O O . HIS B 1 245 ? -12.382 23.689 38.296 1.00 13.80 240 HIS B O 1
ATOM 4127 N N . GLU B 1 246 ? -10.860 23.453 39.942 1.00 12.08 241 GLU B N 1
ATOM 4128 C CA . GLU B 1 246 ? -9.798 23.392 39.025 1.00 14.43 241 GLU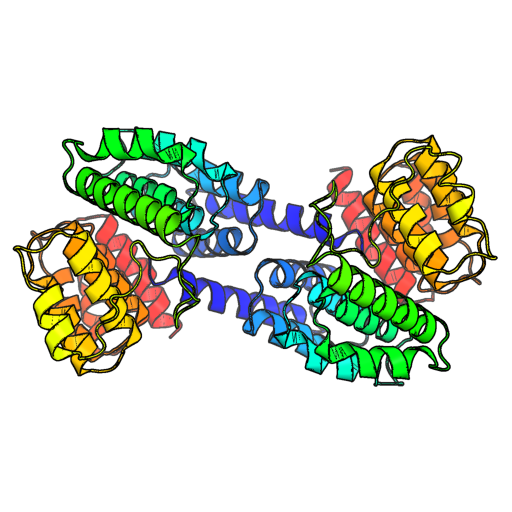 B CA 1
ATOM 4129 C C . GLU B 1 246 ? -9.900 22.150 38.126 1.00 14.28 241 GLU B C 1
ATOM 4130 O O . GLU B 1 246 ? -9.657 22.185 36.930 1.00 13.70 241 GLU B O 1
ATOM 4136 N N . CYS B 1 247 ? -10.391 21.061 38.714 1.00 13.59 242 CYS B N 1
ATOM 4137 C CA . CYS B 1 247 ? -10.550 19.851 37.912 1.00 13.70 242 CYS B CA 1
ATOM 4138 C C . CYS B 1 247 ? -11.698 20.007 36.893 1.00 13.17 242 CYS B C 1
ATOM 4139 O O . CYS B 1 247 ? -11.585 19.504 35.748 1.00 13.63 242 CYS B O 1
ATOM 4142 N N . ALA B 1 248 ? -12.794 20.672 37.257 1.00 13.52 243 ALA B N 1
ATOM 4143 C CA . ALA B 1 248 ? -13.885 20.973 36.313 1.00 13.37 243 ALA B CA 1
ATOM 4144 C C . ALA B 1 248 ? -13.344 21.777 35.150 1.00 12.79 243 ALA B C 1
ATOM 4145 O O . ALA B 1 248 ? -13.655 21.501 33.984 1.00 13.67 243 ALA B O 1
ATOM 4147 N N . GLU B 1 249 ? -12.624 22.856 35.462 1.00 13.85 244 GLU B N 1
ATOM 4148 C CA . GLU B 1 249 ? -12.077 23.698 34.354 1.00 15.65 244 GLU B CA 1
ATOM 4149 C C . GLU B 1 249 ? -11.133 22.890 33.467 1.00 14.84 244 GLU B C 1
ATOM 4150 O O . GLU B 1 249 ? -11.195 23.012 32.236 1.00 16.54 244 GLU B O 1
ATOM 4156 N N . ALA B 1 250 ? -10.299 21.998 34.031 1.00 13.36 245 ALA B N 1
ATOM 4157 C CA . ALA B 1 250 ? -9.419 21.173 33.233 1.00 13.82 245 ALA B CA 1
ATOM 4158 C C . ALA B 1 250 ? -10.227 20.227 32.274 1.00 14.44 245 ALA B C 1
ATOM 4159 O O . ALA B 1 250 ? -9.878 20.044 31.110 1.00 16.13 245 ALA B O 1
ATOM 4161 N N . LEU B 1 251 ? -11.304 19.634 32.796 1.00 14.50 246 LEU B N 1
ATOM 4162 C CA . LEU B 1 251 ? -12.209 18.855 31.982 1.00 14.83 246 LEU B CA 1
ATOM 4163 C C . LEU B 1 251 ? -12.792 19.658 30.834 1.00 15.83 246 LEU B C 1
ATOM 4164 O O . LEU B 1 251 ? -12.899 19.125 29.667 1.00 18.66 246 LEU B O 1
ATOM 4169 N N . GLY B 1 252 ? -13.114 20.887 31.115 1.00 15.83 247 GLY B N 1
ATOM 4170 C CA . GLY B 1 252 ? -13.623 21.832 30.056 1.00 19.85 247 GLY B CA 1
ATOM 4171 C C . GLY B 1 252 ? -12.598 22.075 28.947 1.00 21.41 247 GLY B C 1
ATOM 4172 O O . GLY B 1 252 ? -12.934 22.048 27.748 1.00 24.16 247 GLY B O 1
ATOM 4173 N N . ALA B 1 253 ? -11.376 22.326 29.339 1.00 19.71 248 ALA B N 1
ATOM 4174 C CA . ALA B 1 253 ? -10.247 22.534 28.396 1.00 19.99 248 ALA B CA 1
ATOM 4175 C C . ALA B 1 253 ? -9.962 21.290 27.562 1.00 23.01 248 ALA B C 1
ATOM 4176 O O . ALA B 1 253 ? -9.632 21.382 26.351 1.00 25.67 248 ALA B O 1
ATOM 4178 N N . ILE B 1 254 ? -10.057 20.107 28.153 1.00 20.21 249 ILE B N 1
ATOM 4179 C CA . ILE B 1 254 ? -9.804 18.843 27.422 1.00 21.87 249 ILE B CA 1
ATOM 4180 C C . ILE B 1 254 ? -10.895 18.538 26.425 1.00 26.09 249 ILE B C 1
ATOM 4181 O O . ILE B 1 254 ? -10.588 18.115 25.257 1.00 24.78 249 ILE B O 1
ATOM 4186 N N . ALA B 1 255 ? -12.152 18.691 26.861 1.00 23.66 250 ALA B N 1
ATOM 4187 C CA . ALA B 1 255 ? -13.336 18.683 25.952 1.00 28.22 250 ALA B CA 1
ATOM 4188 C C . ALA B 1 255 ? -13.461 17.410 25.112 1.00 30.43 250 ALA B C 1
ATOM 4189 O O . ALA B 1 255 ? -13.540 17.432 23.867 1.00 31.74 250 ALA B O 1
ATOM 4191 N N . ARG B 1 256 ? -13.413 16.277 25.788 1.00 29.36 251 ARG B N 1
ATOM 4192 C CA . ARG B 1 256 ? -13.663 14.990 25.177 1.00 27.79 251 ARG B CA 1
ATOM 4193 C C . ARG B 1 256 ? -14.965 14.433 25.736 1.00 30.26 251 ARG B C 1
ATOM 4194 O O . ARG B 1 256 ? -15.488 14.871 26.774 1.00 29.29 251 ARG B O 1
ATOM 4202 N N . PRO B 1 257 ? -15.565 13.468 25.018 1.00 31.95 252 PRO B N 1
ATOM 4203 C CA . PRO B 1 257 ? -16.784 12.892 25.494 1.00 30.00 252 PRO B CA 1
ATOM 4204 C C . PRO B 1 257 ? -16.817 12.456 26.968 1.00 28.15 252 PRO B C 1
ATOM 4205 O O . PRO B 1 257 ? -17.824 12.670 27.647 1.00 31.16 252 PRO B O 1
ATOM 4209 N N . ALA B 1 258 ? -15.769 11.790 27.430 1.00 33.93 253 ALA B N 1
ATOM 4210 C CA . ALA B 1 258 ? -15.762 11.373 28.815 1.00 35.19 253 ALA B CA 1
ATOM 4211 C C . ALA B 1 258 ? -15.809 12.610 29.761 1.00 33.62 253 ALA B C 1
ATOM 4212 O O . ALA B 1 258 ? -16.220 12.475 30.905 1.00 45.84 253 ALA B O 1
ATOM 4214 N N . CYS B 1 259 ? -15.466 13.814 29.278 1.00 31.02 254 CYS B N 1
ATOM 4215 C CA . CYS B 1 259 ? -15.515 15.028 30.170 1.00 28.55 254 CYS B CA 1
ATOM 4216 C C . CYS B 1 259 ? -16.918 15.538 30.376 1.00 35.14 254 CYS B C 1
ATOM 4217 O O . CYS B 1 259 ? -17.232 16.227 31.370 1.00 29.08 254 CYS B O 1
ATOM 4220 N N . LEU B 1 260 ? -17.799 15.201 29.433 1.00 34.04 255 LEU B N 1
ATOM 4221 C CA . LEU B 1 260 ? -19.134 15.787 29.432 1.00 36.99 255 LEU B CA 1
ATOM 4222 C C . LEU B 1 260 ? -19.991 15.291 30.558 1.00 34.37 255 LEU B C 1
ATOM 4223 O O . LEU B 1 260 ? -20.620 16.101 31.239 1.00 37.06 255 LEU B O 1
ATOM 4228 N N . ALA B 1 261 ? -20.033 13.971 30.761 1.00 35.29 256 ALA B N 1
ATOM 4229 C CA . ALA B 1 261 ? -20.839 13.394 31.831 1.00 40.24 256 ALA B CA 1
ATOM 4230 C C . ALA B 1 261 ? -20.507 13.976 33.197 1.00 38.02 256 ALA B C 1
ATOM 4231 O O . ALA B 1 261 ? -21.403 14.365 33.972 1.00 29.92 256 ALA B O 1
ATOM 4233 N N . ALA B 1 262 ? -19.219 14.102 33.469 1.00 31.55 257 ALA B N 1
ATOM 4234 C CA . ALA B 1 262 ? -18.773 14.643 34.757 1.00 29.76 257 ALA B CA 1
ATOM 4235 C C . ALA B 1 262 ? -19.235 16.118 34.994 1.00 23.32 257 ALA B C 1
ATOM 4236 O O . ALA B 1 262 ? -19.697 16.482 36.078 1.00 22.57 257 ALA B O 1
ATO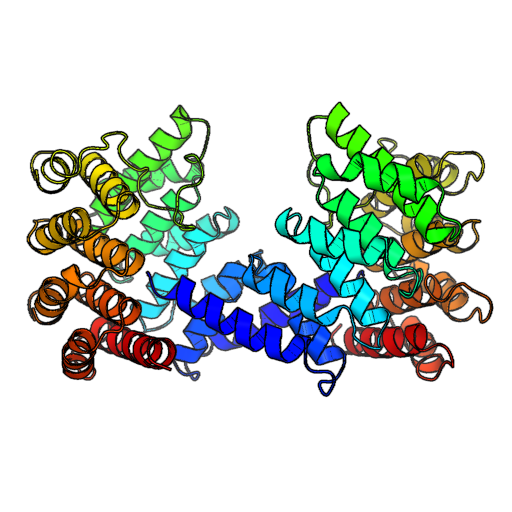M 4238 N N . LEU B 1 263 ? -19.071 16.932 34.002 1.00 20.84 258 LEU B N 1
ATOM 4239 C CA . LEU B 1 263 ? -19.373 18.350 34.115 1.00 20.22 258 LEU B CA 1
ATOM 4240 C C . LEU B 1 263 ? -20.862 18.508 34.260 1.00 20.81 258 LEU B C 1
ATOM 4241 O O . LEU B 1 263 ? -21.371 19.335 35.019 1.00 20.48 258 LEU B O 1
ATOM 4246 N N . GLN B 1 264 ? -21.594 17.783 33.422 1.00 23.10 259 GLN B N 1
ATOM 4247 C CA . GLN B 1 264 ? -23.104 17.879 33.523 1.00 25.04 259 GLN B CA 1
ATOM 4248 C C . GLN B 1 264 ? -23.646 17.468 34.824 1.00 23.06 259 GLN B C 1
ATOM 4249 O O . GLN B 1 264 ? -24.568 18.133 35.312 1.00 25.07 259 GLN B O 1
ATOM 4255 N N . ALA B 1 265 ? -23.053 16.436 35.414 1.00 22.89 260 ALA B N 1
ATOM 4256 C CA . ALA B 1 265 ? -23.449 15.907 36.695 1.00 24.20 260 ALA B CA 1
ATOM 4257 C C . ALA B 1 265 ? -23.299 16.825 37.864 1.00 25.23 260 ALA B C 1
ATOM 4258 O O . ALA B 1 265 ? -23.909 16.651 38.899 1.00 23.97 260 ALA B O 1
ATOM 4260 N N . HIS B 1 266 ? -22.402 17.807 37.733 1.00 23.33 261 HIS B N 1
ATOM 4261 C CA . HIS B 1 266 ? -22.175 18.774 38.780 1.00 19.81 261 HIS B CA 1
ATOM 4262 C C . HIS B 1 266 ? -22.643 20.201 38.476 1.00 19.82 261 HIS B C 1
ATOM 4263 O O . HIS B 1 266 ? -22.405 21.131 39.269 1.00 19.94 261 HIS B O 1
ATOM 4270 N N . ALA B 1 267 ? -23.326 20.403 37.357 1.00 21.15 262 ALA B N 1
ATOM 4271 C CA . ALA B 1 267 ? -23.877 21.710 37.028 1.00 22.47 262 ALA B CA 1
ATOM 4272 C C . ALA B 1 267 ? -24.859 22.320 37.995 1.00 22.60 262 ALA B C 1
ATOM 4273 O O . ALA B 1 267 ? -25.070 23.573 37.978 1.00 24.56 262 ALA B O 1
ATOM 4275 N N . ASP B 1 268 ? -25.486 21.478 38.823 1.00 22.14 263 ASP B N 1
ATOM 4276 C CA . ASP B 1 268 ? -26.389 22.036 39.871 1.00 24.25 263 ASP B CA 1
ATOM 4277 C C . ASP B 1 268 ? -25.756 21.784 41.239 1.00 25.26 263 ASP B C 1
ATOM 4278 O O . ASP B 1 268 ? -26.451 21.712 42.229 1.00 24.96 263 ASP B O 1
ATOM 4283 N N . ASP B 1 269 ? -24.411 21.640 41.343 1.00 23.48 264 ASP B N 1
ATOM 4284 C CA . ASP B 1 269 ? -23.780 21.273 42.623 1.00 20.95 264 ASP B CA 1
ATOM 4285 C C . ASP B 1 269 ? -24.156 22.333 43.640 1.00 19.24 264 ASP B C 1
ATOM 4286 O O . ASP B 1 269 ? -24.244 23.539 43.309 1.00 20.20 264 ASP B O 1
ATOM 4291 N N . PRO B 1 270 ? -24.333 21.932 44.916 1.00 23.79 265 PRO B N 1
ATOM 4292 C CA . PRO B 1 270 ? -24.605 22.878 45.983 1.00 23.90 265 PRO B CA 1
ATOM 4293 C C . PRO B 1 270 ? -23.462 23.864 46.287 1.00 23.70 265 PRO B C 1
ATOM 4294 O O . PRO B 1 270 ? -23.745 24.909 46.795 1.00 22.39 265 PRO B O 1
ATOM 4298 N N . GLU B 1 271 ? -22.238 23.539 45.897 1.00 21.11 266 GLU B N 1
ATOM 4299 C CA . GLU B 1 271 ? -21.077 24.420 46.089 1.00 20.38 266 GLU B CA 1
ATOM 4300 C C . GLU B 1 271 ? -21.040 25.388 44.922 1.00 17.15 266 GLU B C 1
ATOM 4301 O O . GLU B 1 271 ? -20.828 24.959 43.794 1.00 15.86 266 GLU B O 1
ATOM 4307 N N . ARG B 1 272 ? -21.222 26.682 45.179 1.00 16.00 267 ARG B N 1
ATOM 4308 C CA . ARG B 1 272 ? -21.287 27.639 44.127 1.00 15.92 267 ARG B CA 1
ATOM 4309 C C . ARG B 1 272 ? -20.084 27.710 43.244 1.00 15.81 267 ARG B C 1
ATOM 4310 O O . ARG B 1 272 ? -20.235 27.742 42.011 1.00 15.05 267 ARG B O 1
ATOM 4318 N N . VAL B 1 273 ? -18.889 27.599 43.825 1.00 16.86 268 VAL B N 1
ATOM 4319 C CA . VAL B 1 273 ? -17.694 27.653 42.982 1.00 16.90 268 VAL B CA 1
ATOM 4320 C C . VAL B 1 273 ? -17.609 26.466 42.026 1.00 15.70 268 VAL B C 1
ATOM 4321 O O . VAL B 1 273 ? -17.173 26.609 40.910 1.00 15.09 268 VAL B O 1
ATOM 4325 N N . VAL B 1 274 ? -18.139 25.310 42.453 1.00 14.83 269 VAL B N 1
ATOM 4326 C CA . VAL B 1 274 ? -18.128 24.117 41.603 1.00 15.42 269 VAL B CA 1
ATOM 4327 C C . VAL B 1 274 ? -19.185 24.220 40.479 1.00 13.05 269 VAL B C 1
ATOM 4328 O O . VAL B 1 274 ? -18.923 24.036 39.320 1.00 15.43 269 VAL B O 1
ATOM 4332 N N . ARG B 1 275 ? -20.348 24.700 40.816 1.00 14.51 270 ARG B N 1
ATOM 4333 C CA . ARG B 1 275 ? -21.373 24.930 39.839 1.00 16.02 270 ARG B CA 1
ATOM 4334 C C . ARG B 1 275 ? -20.953 25.916 38.794 1.00 14.64 270 ARG B C 1
ATOM 4335 O O . ARG B 1 275 ? -21.168 25.717 37.608 1.00 16.45 270 ARG B O 1
ATOM 4343 N N . GLU B 1 276 ? -20.381 27.026 39.233 1.00 13.92 271 GLU B N 1
ATOM 4344 C CA . GLU B 1 276 ? -19.981 28.049 38.278 1.00 15.09 271 GLU B CA 1
ATOM 4345 C C . GLU B 1 276 ? -18.793 27.590 37.384 1.00 14.77 271 GLU B C 1
ATOM 4346 O O . GLU B 1 276 ? -18.801 27.917 36.210 1.00 16.85 271 GLU B O 1
ATOM 4352 N N . SER B 1 277 ? -17.836 26.797 37.914 1.00 14.96 272 SER B N 1
ATOM 4353 C CA . SER B 1 277 ? -16.812 26.264 37.147 1.00 16.75 272 SER B CA 1
ATOM 4354 C C . SER B 1 277 ? -17.380 25.286 36.082 1.00 16.62 272 SER B C 1
ATOM 4355 O O . SER B 1 277 ? -16.943 25.284 34.940 1.00 18.05 272 SER B O 1
ATOM 4358 N N . CYS B 1 278 ? -18.355 24.473 36.474 1.00 17.02 273 CYS B N 1
ATOM 4359 C CA . CYS B 1 278 ? -18.976 23.567 35.486 1.00 19.54 273 CYS B CA 1
ATOM 4360 C C . CYS B 1 278 ? -19.690 24.352 34.389 1.00 19.17 273 CYS B C 1
ATOM 4361 O O . CYS B 1 278 ? -19.613 23.981 33.232 1.00 22.80 273 CYS B O 1
ATOM 4364 N N . GLU B 1 279 ? -20.389 25.435 34.721 1.00 18.41 274 GLU B N 1
ATOM 4365 C CA . GLU B 1 279 ? -21.024 26.306 33.799 1.00 20.13 274 GLU B CA 1
ATOM 4366 C C . GLU B 1 279 ? -20.034 26.803 32.739 1.00 23.42 274 GLU B C 1
ATOM 4367 O O . GLU B 1 279 ? -20.245 26.674 31.522 1.00 22.37 274 GLU B O 1
ATOM 4373 N N . VAL B 1 280 ? -18.913 27.350 33.199 1.00 20.92 275 VAL B N 1
ATOM 4374 C CA . VAL B 1 280 ? -17.886 27.853 32.252 1.00 20.98 275 VAL B CA 1
ATOM 4375 C C . VAL B 1 280 ? -17.197 26.718 31.514 1.00 19.30 275 VAL B C 1
ATOM 4376 O O . VAL B 1 280 ? -16.882 26.849 30.340 1.00 24.06 275 VAL B O 1
ATOM 4380 N N . ALA B 1 281 ? -16.985 25.588 32.163 1.00 21.33 276 ALA B N 1
ATOM 4381 C CA . ALA B 1 281 ? -16.317 24.442 31.528 1.00 16.98 276 ALA B CA 1
ATOM 4382 C C . ALA B 1 281 ? -17.204 23.809 30.434 1.00 20.59 276 ALA B C 1
ATOM 4383 O O . ALA B 1 281 ? -16.675 23.333 29.396 1.00 25.78 276 ALA B O 1
ATOM 4385 N N . LEU B 1 282 ? -18.516 23.821 30.657 1.00 20.66 277 LEU B N 1
ATOM 4386 C CA . LEU B 1 282 ? -19.471 23.327 29.646 1.00 24.99 277 LEU B CA 1
ATOM 4387 C C . LEU B 1 282 ? -19.566 24.269 28.490 1.00 25.30 277 LEU B C 1
ATOM 4388 O O . LEU B 1 282 ? -19.640 23.807 27.345 1.00 30.12 277 LEU B O 1
ATOM 4393 N N . ASP B 1 283 ? -19.587 25.571 28.733 1.00 28.73 278 ASP B N 1
ATOM 4394 C CA . ASP B 1 283 ? -19.390 26.487 27.585 1.00 33.05 278 ASP B CA 1
ATOM 4395 C C . ASP B 1 283 ? -18.069 26.208 26.793 1.00 36.67 278 ASP B C 1
ATOM 4396 O O . ASP B 1 283 ? -18.063 26.138 25.547 1.00 29.44 278 ASP B O 1
ATOM 4401 N N . MET B 1 284 ? -16.951 25.978 27.485 1.00 29.43 279 MET B N 1
ATOM 4402 C CA . MET B 1 284 ? -15.725 25.682 26.756 1.00 24.66 279 MET B CA 1
ATOM 4403 C C . MET B 1 284 ? -15.861 24.382 25.937 1.00 29.66 279 MET B C 1
ATOM 4404 O O . MET B 1 284 ? -15.372 24.281 24.783 1.00 26.23 279 MET B O 1
ATOM 4409 N N . TYR B 1 285 ? -16.478 23.379 26.565 1.00 31.47 280 TYR B N 1
ATOM 4410 C CA . TYR B 1 285 ? -16.784 22.073 25.911 1.00 32.26 280 TYR B CA 1
ATOM 4411 C C . TYR B 1 285 ? -17.626 22.337 24.648 1.00 34.60 280 TYR B C 1
ATOM 4412 O O . TYR B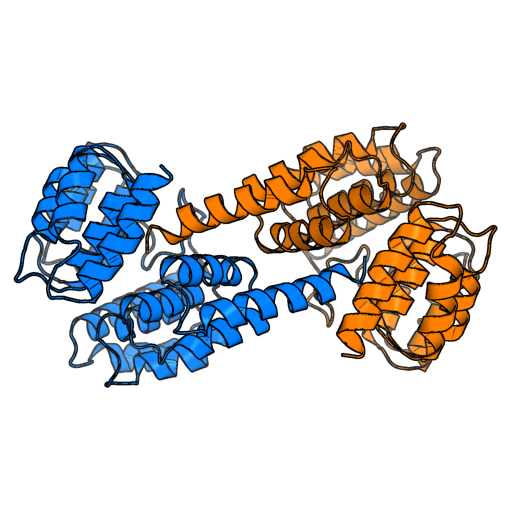 1 285 ? -17.379 21.727 23.594 1.00 37.29 280 TYR B O 1
ATOM 4421 N N . GLU B 1 286 ? -18.507 23.321 24.726 1.00 34.83 281 GLU B N 1
ATOM 4422 C CA . GLU B 1 286 ? -19.287 23.792 23.547 1.00 43.00 281 GLU B CA 1
ATOM 4423 C C . GLU B 1 286 ? -18.389 24.296 22.439 1.00 38.01 281 GLU B C 1
ATOM 4424 O O . GLU B 1 286 ? -18.495 23.860 21.296 1.00 50.19 281 GLU B O 1
ATOM 4430 N N . HIS B 1 287 ? -17.504 25.228 22.743 1.00 40.91 282 HIS B N 1
ATOM 4431 C CA . HIS B 1 287 ? -16.680 25.850 21.696 1.00 42.93 282 HIS B CA 1
ATOM 4432 C C . HIS B 1 287 ? -15.624 24.907 21.134 1.00 46.68 282 HIS B C 1
ATOM 4433 O O . HIS B 1 287 ? -15.223 25.083 19.987 1.00 46.02 282 HIS B O 1
ATOM 4440 N N . GLU B 1 288 ? -15.119 23.960 21.950 1.00 44.82 283 GLU B N 1
ATOM 4441 C CA . GLU B 1 288 ? -14.049 23.045 21.491 1.00 43.97 283 GLU B CA 1
ATOM 4442 C C . GLU B 1 288 ? -14.589 21.955 20.572 1.00 47.22 283 GLU B C 1
ATOM 4443 O O . GLU B 1 288 ? -13.936 21.578 19.597 1.00 50.20 283 GLU B O 1
ATOM 4449 N N . THR B 1 289 ? -15.777 21.451 20.882 1.00 46.19 284 THR B N 1
ATOM 4450 C CA . THR B 1 289 ? -16.391 20.417 20.057 1.00 54.99 284 THR B CA 1
ATOM 4451 C C . THR B 1 289 ? -17.205 21.058 18.900 1.00 58.84 284 THR B C 1
ATOM 4452 O O . THR B 1 289 ? -17.833 20.333 18.125 1.00 58.70 284 THR B O 1
ATOM 4456 N N . GLY B 1 290 ? -17.197 22.396 18.797 1.00 55.28 285 GLY B N 1
ATOM 4457 C CA . GLY B 1 290 ? -17.854 23.112 17.688 1.00 58.91 285 GLY B CA 1
ATOM 4458 C C . GLY B 1 290 ? -19.361 22.943 17.667 1.00 62.55 285 GLY B C 1
ATOM 4459 O O . GLY B 1 290 ? -20.078 23.643 18.385 1.00 67.50 285 GLY B O 1
#

Secondary structure (DSSP, 8-state):
-THHHHHHHHHHHHHHHHHH-TTS-HHHHHHHHHHHHHH-SHHHHHHHHHGGG-S-HHHHHHHHHHHHHHT-GGGHHHHHHHHH-TTS-HHHHHHHHHHHHHH--GGGHHHHHHHTT-SSHHHHHHHHHHHHHHHHHHHHTSSPPP-SS-S--SSPPPS---HHHHHHHHH-TTS-HHHHHHHHHHHHHH-HHHHHHHHHHGGGSS-HHHHHHHHHHHHHH--GGGHHHHHHHHH-TTS-HHHHHHHHHHHHHH--HHHHHHHHHHTT-SSHHHHHHHHHHHHHHHH-/-TTHHHHHHHHHHHHHHHHH-TTS-HHHHHHHHHHHHHH-SHHHHHHHHHGGG-S-HHHHHHHHHHHHHHT-GGGHHHHHHHHH-TTS-HHHHHHHHHHHHHHT-GGGHHHHHHHTT-SSHHHHHHHHHHHHHHHHHHHHTSSPPP-SS-S--SSPPPS---HHHHHHHHH-TTS-HHHHHHHHHHHHHH-HHHHHHHHHHGGGSS-HHHHHHHHHHHHHH--GGGHHHHHHHHH-TTS-HHHHHHHHHHHHHH--HHHHHHHHHTTT-SSHHHHHHHHHHHHHHHHH--

Radius of gyration: 26.55 Å; Cα contacts (8 Å, |Δi|>4): 1035; chains: 2; bounding box: 51×69×66 Å

Nearest PDB structures (foldseek):
  4d4z-assembly1_A  TM=1.003E+00  e=4.250E-37  Homo sapiens
  7q1f-assembly2_T  TM=4.869E-01  e=6.737E-07  synthetic construct
  6veh-assembly1_A  TM=4.704E-01  e=1.123E-05  synthetic construct
  1oyz-assembly1_A  TM=3.834E-01  e=1.870E-04  Escherichia coli
  5n3u-assembly1_A-2  TM=3.455E-01  e=4.708E-04  Nostoc sp. PCC 7120 = FACHB-418